Protein AF-A0A522QY07-F1 (afdb_monomer)

pLDDT: mean 90.05, std 15.63, range [35.69, 98.88]

Foldseek 3Di:
DDDDDDDDDDDDDDDDDDDDDPPPPPPPQPWFDKWKKKKAFQADAFFFADKDWWFACADPVGNARWQAAQGKTKDKDFFAALKFKWKWKAQFQWQFKIKIFALLHHGQADPVGHGDWFWPQVRIFIKGLQQFDTDARDPPDGQAPDGDGGWFFMATLQQQADPNRHGDHGRSQQKIKTWDADQLANMIMIMIHGNCPPPPSRGIIAMMMMTMTFDDLSHTPDSRVAHHGRHHGPPQCSRVRHRHSDHPSVRVVRVVRHHFWWWWAFKKKWKFADDFDPQAAFQAAGPPQCLQVQQQPVDCPSNQVSLVPDPGTDDMDTWDDGTQTNRGMTMDMDGYGQRIFMKMWIYRQQWRGKIKIARGTHGLPDFFWPQVRIFMKGNQFFRTYAGSRRNQGVSSVHPTDTGIGGIHGDDPPYPHDTSSSTMIMGID

Secondary structure (DSSP, 8-state):
------------------PPP-----------EEEEEEEEE-----SEEEEEEE-----SS--S--B-TT-EEEEEEE--TT-EEEEEEEETTSSSEEEEE-TT-EE-B-TTSPBP-EE-GGGEEEEE-SSB------TTS--TT-S-B-----EE--SS--TTS-----GGGTEEEEEEEETTTTEEEEEEEE--TTSTT---EEEEEEEEEPEETTEES-S-SS--TTS---SSSHHHHHHH---HHHHHHHHHTB----PBPSEEEEEEESSS-SS--TTS---SSSHHHHHHH---HHHHHHHHTSTTEEEEEEE-SS-B-TT-EEEEEEEE-TTEEEEEEEEBTTSSSEEEE-SSPEETT--EE-GGG-EEEE-SSB----TTS-TTSGGGT--PPB--PPPEE--SSS----GGGTEEEEE-

Structure (mmCIF, N/CA/C/O backbone):
data_AF-A0A522QY07-F1
#
_entry.id   AF-A0A522QY07-F1
#
loop_
_atom_site.group_PDB
_atom_site.id
_atom_site.type_symbol
_atom_site.label_atom_id
_atom_site.label_alt_id
_atom_site.label_comp_id
_atom_site.label_asym_id
_atom_site.label_entity_id
_atom_site.label_seq_id
_atom_site.pdbx_PDB_ins_code
_atom_site.Cartn_x
_atom_site.Cartn_y
_atom_site.Cartn_z
_atom_site.occupancy
_atom_site.B_iso_or_equiv
_atom_site.auth_seq_id
_atom_site.auth_comp_id
_atom_site.auth_asym_id
_atom_site.auth_atom_id
_atom_site.pdbx_PDB_model_num
ATOM 1 N N . MET A 1 1 ? -34.065 -1.094 120.199 1.00 36.72 1 MET A N 1
ATOM 2 C CA . MET A 1 1 ? -33.473 -1.527 118.915 1.00 36.72 1 MET A CA 1
ATOM 3 C C . MET A 1 1 ? -34.566 -1.585 117.864 1.00 36.72 1 MET A C 1
ATOM 5 O O . MET A 1 1 ? -35.612 -2.154 118.133 1.00 36.72 1 MET A O 1
ATOM 9 N N . LYS A 1 2 ? -34.230 -1.041 116.691 1.00 38.88 2 LYS A N 1
ATOM 10 C CA . LYS A 1 2 ? -34.932 -0.992 115.397 1.00 38.88 2 LYS A CA 1
ATOM 11 C C . LYS A 1 2 ? -35.997 0.107 115.173 1.00 38.88 2 LYS A C 1
ATOM 13 O O . LYS A 1 2 ? -36.818 0.334 116.055 1.00 38.88 2 LYS A O 1
ATOM 18 N N . PRO A 1 3 ? -35.927 0.816 114.021 1.00 45.75 3 PRO A N 1
ATOM 19 C CA . PRO A 1 3 ? -36.370 2.203 113.880 1.00 45.75 3 PRO A CA 1
ATOM 20 C C . PRO A 1 3 ? -37.454 2.411 112.796 1.00 45.75 3 PRO A C 1
ATOM 22 O O . PRO A 1 3 ? -37.833 1.497 112.070 1.00 45.75 3 PRO A O 1
ATOM 25 N N . LEU A 1 4 ? -37.908 3.667 112.713 1.00 41.31 4 LEU A N 1
ATOM 26 C CA . LEU A 1 4 ? -38.661 4.332 111.638 1.00 41.31 4 LEU A CA 1
ATOM 27 C C . LEU A 1 4 ? -38.162 4.006 110.218 1.00 41.31 4 LEU A C 1
ATOM 29 O O . LEU A 1 4 ? -36.953 3.977 110.025 1.00 41.31 4 LEU A O 1
ATOM 33 N N . THR A 1 5 ? -39.053 4.016 109.210 1.00 37.72 5 THR A N 1
ATOM 34 C CA . THR A 1 5 ? -39.056 5.036 108.122 1.00 37.72 5 THR A CA 1
ATOM 35 C C . THR A 1 5 ? -40.388 5.032 107.339 1.00 37.72 5 THR A C 1
ATOM 37 O O . THR A 1 5 ? -40.875 3.980 106.938 1.00 37.72 5 THR A O 1
ATOM 40 N N . LYS A 1 6 ? -40.973 6.220 107.116 1.00 42.69 6 LYS A N 1
ATOM 41 C CA . LYS A 1 6 ? -42.063 6.497 106.154 1.00 42.69 6 LYS A CA 1
ATOM 42 C C . LYS A 1 6 ? -41.496 6.528 104.730 1.00 42.69 6 LYS A C 1
ATOM 44 O O . LYS A 1 6 ? -40.436 7.117 104.545 1.00 42.69 6 LYS A O 1
ATOM 49 N N . ILE A 1 7 ? -42.235 6.042 103.730 1.00 41.56 7 ILE A N 1
ATOM 50 C CA . ILE A 1 7 ? -41.984 6.382 102.319 1.00 41.56 7 ILE A CA 1
ATOM 51 C C . ILE A 1 7 ? -43.289 6.847 101.666 1.00 41.56 7 ILE A C 1
ATOM 53 O O . ILE A 1 7 ? -44.288 6.134 101.628 1.00 41.56 7 ILE A O 1
ATOM 57 N N . ILE A 1 8 ? -43.239 8.091 101.195 1.00 39.66 8 ILE A N 1
ATOM 58 C CA . ILE A 1 8 ? -44.203 8.792 100.347 1.00 39.66 8 ILE A CA 1
ATOM 59 C C . ILE A 1 8 ? -43.863 8.418 98.898 1.00 39.66 8 ILE A C 1
ATOM 61 O O . ILE A 1 8 ? -42.700 8.511 98.514 1.00 39.66 8 ILE A O 1
ATOM 65 N N . SER A 1 9 ? -44.848 8.002 98.098 1.00 39.19 9 SER A N 1
ATOM 66 C CA . SER A 1 9 ? -44.659 7.774 96.657 1.00 39.19 9 SER A CA 1
ATOM 67 C C . SER A 1 9 ? -45.021 9.040 95.878 1.00 39.19 9 SER A C 1
ATOM 69 O O . SER A 1 9 ? -46.152 9.515 95.956 1.00 39.19 9 SER A O 1
ATOM 71 N N . LEU A 1 10 ? -44.037 9.582 95.157 1.00 35.69 10 LEU A N 1
ATOM 72 C CA . LEU A 1 10 ? -44.124 10.738 94.264 1.00 35.69 10 LEU A CA 1
ATOM 73 C C . LEU A 1 10 ? -44.025 10.244 92.806 1.00 35.69 10 LEU A C 1
ATOM 75 O O . LEU A 1 10 ? -43.277 9.312 92.519 1.00 35.69 10 LEU A O 1
ATOM 79 N N . ALA A 1 11 ? -44.801 10.851 91.909 1.00 43.03 11 ALA A N 1
ATOM 80 C CA . ALA A 1 11 ? -44.939 10.488 90.498 1.00 43.03 11 ALA A CA 1
ATOM 81 C C . ALA A 1 11 ? -43.676 10.744 89.650 1.00 43.03 11 ALA A C 1
ATOM 83 O O . ALA A 1 11 ? -42.959 11.712 89.895 1.00 43.03 11 ALA A O 1
ATOM 84 N N . ALA A 1 12 ? -43.483 9.965 88.577 1.00 37.47 12 ALA A N 1
ATOM 85 C CA . ALA A 1 12 ? -42.704 10.384 87.409 1.00 37.47 12 ALA A CA 1
ATOM 86 C C . ALA A 1 12 ? -43.154 9.641 86.137 1.00 37.47 12 ALA A C 1
ATOM 88 O O . ALA A 1 12 ? -43.094 8.417 86.046 1.00 37.47 12 ALA A O 1
ATOM 89 N N . LEU A 1 13 ? -43.618 10.429 85.166 1.00 41.03 13 LEU A N 1
ATOM 90 C CA . LEU A 1 13 ? -43.890 10.070 83.776 1.00 41.03 13 LEU A CA 1
ATOM 91 C C . LEU A 1 13 ? -42.572 9.657 83.097 1.00 41.03 13 LEU A C 1
ATOM 93 O O . LEU A 1 13 ? -41.620 10.435 83.112 1.00 41.03 13 LEU A O 1
ATOM 97 N N . ALA A 1 14 ? -42.521 8.482 82.468 1.00 39.47 14 ALA A N 1
ATOM 98 C CA . ALA A 1 14 ? -41.396 8.073 81.629 1.00 39.47 14 ALA A CA 1
ATOM 99 C C . ALA A 1 14 ? -41.866 7.893 80.180 1.00 39.47 14 ALA A C 1
ATOM 101 O O . ALA A 1 14 ? -42.576 6.950 79.837 1.00 39.47 14 ALA A O 1
ATOM 102 N N . THR A 1 15 ? -41.469 8.842 79.339 1.00 41.16 15 THR A N 1
ATOM 103 C CA . THR A 1 15 ? -41.538 8.797 77.879 1.00 41.16 15 THR A CA 1
ATOM 104 C C . THR A 1 15 ? -40.661 7.668 77.345 1.00 41.16 15 THR A C 1
ATOM 106 O O . THR A 1 15 ? -39.441 7.708 77.502 1.00 41.16 15 THR A O 1
ATOM 109 N N . VAL A 1 16 ? -41.266 6.687 76.678 1.00 42.84 16 VAL A N 1
ATOM 110 C CA . VAL A 1 16 ? -40.546 5.670 75.904 1.00 42.84 16 VAL A CA 1
ATOM 111 C C . VAL A 1 16 ? -40.485 6.135 74.452 1.00 42.84 16 VAL 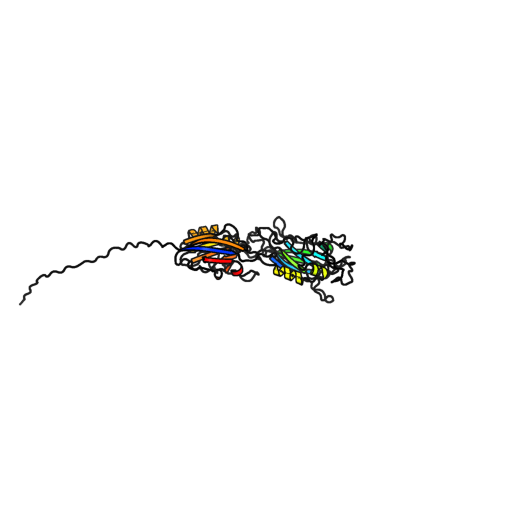A C 1
ATOM 113 O O . VAL A 1 16 ? -41.496 6.156 73.754 1.00 42.84 16 VAL A O 1
ATOM 116 N N . ALA A 1 17 ? -39.292 6.523 74.005 1.00 43.03 17 ALA A N 1
ATOM 117 C CA . ALA A 1 17 ? -38.968 6.656 72.594 1.00 43.03 17 ALA A CA 1
ATOM 118 C C . ALA A 1 17 ? -38.526 5.282 72.074 1.00 43.03 17 ALA A C 1
ATOM 120 O O . ALA A 1 17 ? -37.494 4.767 72.500 1.00 43.03 17 ALA A O 1
ATOM 121 N N . LEU A 1 18 ? -39.297 4.695 71.157 1.00 38.62 18 LEU A N 1
ATOM 122 C CA . LEU A 1 18 ? -38.843 3.578 70.334 1.00 38.62 18 LEU A CA 1
ATOM 123 C C . LEU A 1 18 ? -39.023 3.947 68.862 1.00 38.62 18 LEU A C 1
ATOM 125 O O . LEU A 1 18 ? -40.094 4.328 68.399 1.00 38.62 18 LEU A O 1
ATOM 129 N N . THR A 1 19 ? -37.883 3.911 68.189 1.00 37.16 19 THR A N 1
ATOM 130 C CA . THR A 1 19 ? -37.568 4.349 66.836 1.00 37.16 19 THR A CA 1
ATOM 131 C C . THR A 1 19 ? -38.243 3.487 65.771 1.00 37.16 19 THR A C 1
ATOM 133 O O . THR A 1 19 ? -38.145 2.263 65.802 1.00 37.16 19 THR A O 1
ATOM 136 N N . SER A 1 20 ? -38.879 4.151 64.805 1.00 38.59 20 SER A N 1
ATOM 137 C CA . SER A 1 20 ? -39.461 3.566 63.594 1.00 38.59 20 SER A CA 1
ATOM 138 C C . SER A 1 20 ? -38.389 2.939 62.698 1.00 38.59 20 SER A C 1
ATOM 140 O O . SER A 1 20 ? -37.338 3.536 62.470 1.00 38.59 20 SER A O 1
ATOM 142 N N . CYS A 1 21 ? -38.686 1.765 62.138 1.00 37.97 21 CYS A N 1
ATOM 143 C CA . CYS A 1 21 ? -37.935 1.162 61.044 1.00 37.97 21 CYS A CA 1
ATOM 144 C C . CYS A 1 21 ? -37.874 2.132 59.855 1.00 37.97 21 CYS A C 1
ATOM 146 O O . CYS A 1 21 ? -38.910 2.470 59.282 1.00 37.97 21 CYS A O 1
ATOM 148 N N . ASN A 1 22 ? -36.673 2.548 59.452 1.00 39.50 22 ASN A N 1
ATOM 149 C CA . ASN A 1 22 ? -36.484 3.089 58.114 1.00 39.50 22 ASN A CA 1
ATOM 150 C C . ASN A 1 22 ? -36.404 1.904 57.157 1.00 39.50 22 ASN A C 1
ATOM 152 O O . ASN A 1 22 ? -35.396 1.200 57.105 1.00 39.50 22 ASN A O 1
ATOM 156 N N . ASN A 1 23 ? -37.469 1.702 56.384 1.00 36.50 23 ASN A N 1
ATOM 157 C CA . ASN A 1 23 ? -37.342 1.039 55.098 1.00 36.50 23 ASN A CA 1
ATOM 158 C C . ASN A 1 23 ? -36.241 1.778 54.335 1.00 36.50 23 ASN A C 1
ATOM 160 O O . ASN A 1 23 ? -36.378 2.970 54.051 1.00 36.50 23 ASN A O 1
ATOM 164 N N . MET A 1 24 ? -35.137 1.093 54.039 1.00 37.06 24 MET A N 1
ATOM 165 C CA . MET A 1 24 ? -34.192 1.575 53.044 1.00 37.06 24 MET A CA 1
ATOM 166 C C . MET A 1 24 ? -34.935 1.564 51.715 1.00 37.06 24 MET A C 1
ATOM 168 O O . MET A 1 24 ? -34.996 0.554 51.019 1.00 37.06 24 MET A O 1
ATOM 172 N N . VAL A 1 25 ? -35.548 2.697 51.387 1.00 39.56 25 VAL A N 1
ATOM 173 C CA . VAL A 1 25 ? -35.829 3.045 50.006 1.00 39.56 25 VAL A CA 1
ATOM 174 C C . VAL A 1 25 ? -34.464 2.997 49.333 1.00 39.56 25 VAL A C 1
ATOM 176 O O . VAL A 1 25 ? -33.608 3.841 49.596 1.00 39.56 25 VAL A O 1
ATOM 179 N N . VAL A 1 26 ? -34.220 1.959 48.533 1.00 47.25 26 VAL A N 1
ATOM 180 C CA . VAL A 1 26 ? -33.180 2.028 47.512 1.00 47.25 26 VAL A CA 1
ATOM 181 C C . VAL A 1 26 ? -33.604 3.206 46.657 1.00 47.25 26 VAL A C 1
ATOM 183 O O . VAL A 1 26 ? -34.586 3.113 45.920 1.00 47.25 26 VAL A O 1
ATOM 186 N N . SER A 1 27 ? -32.953 4.352 46.855 1.00 40.78 27 SER A N 1
ATOM 187 C CA . SER A 1 27 ? -33.171 5.503 45.996 1.00 40.78 27 SER A CA 1
ATOM 188 C C . SER A 1 27 ? -33.020 5.008 44.560 1.00 40.78 27 SER A C 1
ATOM 190 O O . SER A 1 27 ? -32.010 4.357 44.269 1.00 40.78 27 SER A O 1
ATOM 192 N N . PRO A 1 28 ? -33.994 5.254 43.669 1.00 45.78 28 PRO A N 1
ATOM 193 C CA . PRO A 1 28 ? -33.768 4.989 42.261 1.00 45.78 28 PRO A CA 1
ATOM 194 C C . PRO A 1 28 ? -32.496 5.744 41.874 1.00 45.78 28 PRO A C 1
ATOM 196 O O . PRO A 1 28 ? -32.332 6.910 42.243 1.00 45.78 28 PRO A O 1
ATOM 199 N N . VAL A 1 29 ? -31.562 5.064 41.208 1.00 50.59 29 VAL A N 1
ATOM 200 C CA . VAL A 1 29 ? -30.422 5.728 40.572 1.00 50.59 29 VAL A CA 1
ATOM 201 C C . VAL A 1 29 ? -31.024 6.831 39.705 1.00 50.59 29 VAL A C 1
ATOM 203 O O . VAL A 1 29 ? -31.764 6.536 38.767 1.00 50.59 29 VAL A O 1
ATOM 206 N N . SER A 1 30 ? -30.806 8.096 40.074 1.00 45.81 30 SER A N 1
ATOM 207 C CA . SER A 1 30 ? -31.300 9.229 39.292 1.00 45.81 30 SER A CA 1
ATOM 208 C C . SER A 1 30 ? -30.819 9.082 37.846 1.00 45.81 30 SER A C 1
ATOM 210 O O . SER A 1 30 ? -29.666 8.678 37.654 1.00 45.81 30 SER A O 1
ATOM 212 N N . PRO A 1 31 ? -31.625 9.430 36.825 1.00 48.50 31 PRO A N 1
ATOM 213 C CA . PRO A 1 31 ? -31.142 9.464 35.455 1.00 48.50 31 PRO A CA 1
ATOM 214 C C . PRO A 1 31 ? -29.999 10.480 35.360 1.00 48.50 31 PRO A C 1
ATOM 216 O O . PRO A 1 31 ? -30.191 11.688 35.447 1.00 48.50 31 PRO A O 1
ATOM 219 N N . SER A 1 32 ? -28.780 9.958 35.349 1.00 63.00 32 SER A N 1
ATOM 220 C CA . SER A 1 32 ? -27.943 9.901 34.160 1.00 63.00 32 SER A CA 1
ATOM 221 C C . SER A 1 32 ? -28.175 11.001 33.113 1.00 63.00 32 SER A C 1
ATOM 223 O O . SER A 1 32 ? -29.255 11.082 32.527 1.00 63.00 32 SER A O 1
ATOM 225 N N . GLY A 1 33 ? -27.138 11.791 32.820 1.00 84.69 33 GLY A N 1
ATOM 226 C CA . GLY A 1 33 ? -27.152 12.752 31.717 1.00 84.69 33 GLY A CA 1
ATOM 227 C C . GLY A 1 33 ? -27.191 12.056 30.351 1.00 84.69 33 GLY A C 1
ATOM 228 O O . GLY A 1 33 ? -26.811 10.893 30.216 1.00 84.69 33 GLY A O 1
ATOM 229 N N . MET A 1 34 ? -27.648 12.779 29.329 1.00 92.31 34 MET A N 1
ATOM 230 C CA . MET A 1 34 ? -27.440 12.405 27.928 1.00 92.31 34 MET A CA 1
ATOM 231 C C . MET A 1 34 ? -26.269 13.204 27.367 1.00 92.31 34 MET A C 1
ATOM 233 O O . MET A 1 34 ? -26.073 14.361 27.745 1.00 92.31 34 MET A O 1
ATOM 237 N N . LYS A 1 35 ? -25.500 12.594 26.468 1.00 93.25 35 LYS A N 1
ATOM 238 C CA . LYS A 1 35 ? -24.415 13.263 25.750 1.00 93.25 35 LYS A CA 1
ATOM 239 C C . LYS A 1 35 ? -24.339 12.765 24.318 1.00 93.25 35 LYS A C 1
ATOM 241 O O . LYS A 1 35 ? -24.641 11.604 24.044 1.00 93.25 35 LYS A O 1
ATOM 246 N N . THR A 1 36 ? -23.880 13.625 23.425 1.00 97.00 36 THR A N 1
ATOM 247 C CA . THR A 1 36 ? -23.536 13.235 22.063 1.00 97.00 36 THR A CA 1
ATOM 248 C C . THR A 1 36 ? -22.081 12.797 22.025 1.00 97.00 36 THR A C 1
ATOM 250 O O . THR A 1 36 ? -21.186 13.568 22.364 1.00 97.00 36 THR A O 1
ATOM 253 N N . ILE A 1 37 ? -21.823 11.578 21.572 1.00 98.06 37 ILE A N 1
ATOM 254 C CA . ILE A 1 37 ? -20.482 11.149 21.183 1.00 98.06 37 ILE A CA 1
ATOM 255 C C . ILE A 1 37 ? -20.329 11.302 19.670 1.00 98.06 37 ILE A C 1
ATOM 257 O O . ILE A 1 37 ? -21.249 11.003 18.909 1.00 98.06 37 ILE A O 1
ATOM 261 N N . THR A 1 38 ? -19.183 11.809 19.229 1.00 98.50 38 THR A N 1
ATOM 262 C CA . THR A 1 38 ? -18.818 11.925 17.813 1.00 98.50 38 THR A CA 1
ATOM 263 C C . THR A 1 38 ? -17.474 11.259 17.587 1.00 98.50 38 THR A C 1
ATOM 265 O O . THR A 1 38 ? -16.517 11.562 18.299 1.00 98.50 38 THR A O 1
ATOM 268 N N . ILE A 1 39 ? -17.416 10.385 16.586 1.00 98.56 39 ILE A N 1
ATOM 269 C CA . ILE A 1 39 ? -16.200 9.721 16.122 1.00 98.56 39 ILE A CA 1
ATOM 270 C C . ILE A 1 39 ? -15.951 10.182 14.696 1.00 98.56 39 ILE A C 1
ATOM 272 O O . ILE A 1 39 ? -16.804 9.991 13.834 1.00 98.56 39 ILE A O 1
ATOM 276 N N . ARG A 1 40 ? -14.805 10.803 14.435 1.00 98.56 40 ARG A N 1
ATOM 277 C CA . ARG A 1 40 ? -14.407 11.240 13.096 1.00 98.56 40 ARG A CA 1
ATOM 278 C C . ARG A 1 40 ? -13.138 10.517 12.685 1.00 98.56 40 ARG A C 1
ATOM 280 O O . ARG A 1 40 ? -12.182 10.466 13.454 1.00 98.56 40 ARG A O 1
ATOM 287 N N . ASN A 1 41 ? -13.125 10.019 11.455 1.00 98.62 41 ASN A N 1
ATOM 288 C CA . ASN A 1 41 ? -11.897 9.582 10.815 1.00 98.62 41 ASN A CA 1
ATOM 289 C C . ASN A 1 41 ? -11.230 10.805 10.171 1.00 98.62 41 ASN A C 1
ATOM 291 O O . ASN A 1 41 ? -11.725 11.348 9.185 1.00 98.62 41 ASN A O 1
ATOM 295 N N . ILE A 1 42 ? -10.143 11.274 10.770 1.00 98.12 42 ILE A N 1
ATOM 296 C CA . ILE A 1 42 ? -9.334 12.410 10.307 1.00 98.12 42 ILE A CA 1
ATOM 297 C C . ILE A 1 42 ? -8.067 11.966 9.568 1.00 98.12 42 ILE A C 1
ATOM 299 O O . ILE A 1 42 ? -7.236 12.808 9.232 1.00 98.12 42 ILE A O 1
ATOM 303 N N . GLY A 1 43 ? -7.937 10.665 9.291 1.00 96.00 43 GLY A N 1
ATOM 304 C CA . GLY A 1 43 ? -6.850 10.127 8.488 1.00 96.00 43 GLY A CA 1
ATOM 305 C C . GLY A 1 43 ? -6.834 10.684 7.062 1.00 96.00 43 GLY A C 1
ATOM 306 O O . GLY A 1 43 ? -7.768 11.342 6.596 1.00 96.00 43 GLY A O 1
ATOM 307 N N . SER A 1 44 ? -5.754 10.396 6.340 1.00 91.94 44 SER A N 1
ATOM 308 C CA . SER A 1 44 ? -5.593 10.799 4.939 1.00 91.94 44 SER A CA 1
ATOM 309 C C . SER A 1 44 ? -5.872 9.645 3.977 1.00 91.94 44 SER A C 1
ATOM 311 O O . SER A 1 44 ? -5.680 8.485 4.328 1.00 91.94 44 SER A O 1
ATOM 313 N N . SER A 1 45 ? -6.275 9.968 2.745 1.00 90.75 45 SER A N 1
ATOM 314 C CA . SER A 1 45 ? -6.294 9.011 1.633 1.00 90.75 45 SER A CA 1
ATOM 315 C C . SER A 1 45 ? -5.130 9.289 0.688 1.00 90.75 45 SER A C 1
ATOM 317 O O . SER A 1 45 ? -4.875 10.442 0.334 1.00 90.75 45 SER A O 1
ATOM 319 N N . LYS A 1 46 ? -4.413 8.233 0.310 1.00 94.38 46 LYS A N 1
ATOM 320 C CA . LYS A 1 46 ? -3.208 8.275 -0.523 1.00 94.38 46 LYS A CA 1
ATOM 321 C C . LYS A 1 46 ? -3.359 7.315 -1.699 1.00 94.38 46 LYS A C 1
ATOM 323 O O . LYS A 1 46 ? -4.114 6.347 -1.622 1.00 94.38 46 LYS A O 1
ATOM 328 N N . GLN A 1 47 ? -2.687 7.620 -2.804 1.00 95.94 47 GLN A N 1
ATOM 329 C CA . GLN A 1 47 ? -2.826 6.859 -4.050 1.00 95.94 47 GLN A CA 1
ATOM 330 C C . GLN A 1 47 ? -1.991 5.581 -4.044 1.00 95.94 47 GLN A C 1
ATOM 332 O O . GLN A 1 47 ? -2.372 4.602 -4.679 1.00 95.94 47 GLN A O 1
ATOM 337 N N . LEU A 1 48 ? -0.886 5.583 -3.301 1.00 97.75 48 LEU A N 1
ATOM 338 C CA . LEU A 1 48 ? 0.070 4.487 -3.217 1.00 97.75 48 LEU A CA 1
ATOM 339 C C . LEU A 1 48 ? 0.111 3.967 -1.779 1.00 97.75 48 LEU A C 1
ATOM 341 O O . LEU A 1 48 ? 0.028 4.759 -0.838 1.00 97.75 48 LEU A O 1
ATOM 345 N N . VAL A 1 49 ? 0.216 2.651 -1.596 1.00 96.50 49 VAL A N 1
ATOM 346 C CA . VAL A 1 49 ? 0.406 2.053 -0.262 1.00 96.50 49 VAL A CA 1
ATOM 347 C C . VAL A 1 49 ? 1.885 2.009 0.116 1.00 96.50 49 VAL A C 1
ATOM 349 O O . VAL A 1 49 ? 2.246 2.260 1.265 1.00 96.50 49 VAL A O 1
ATOM 352 N N . GLU A 1 50 ? 2.738 1.783 -0.881 1.00 97.50 50 GLU A N 1
ATOM 353 C CA . GLU A 1 50 ? 4.189 1.770 -0.762 1.00 97.50 50 GLU A CA 1
ATOM 354 C C . GLU A 1 50 ? 4.827 2.326 -2.028 1.00 97.50 50 GLU A C 1
ATOM 356 O O . GLU A 1 50 ? 4.281 2.209 -3.127 1.00 97.50 50 GLU A O 1
ATOM 361 N N . SER A 1 51 ? 6.010 2.905 -1.872 1.00 98.50 51 SER A N 1
ATOM 362 C CA . SER A 1 51 ? 6.854 3.296 -2.990 1.00 98.50 51 SER A CA 1
ATOM 363 C C . SER A 1 51 ? 8.320 3.293 -2.596 1.00 98.50 51 SER A C 1
ATOM 365 O O . SER A 1 51 ? 8.681 3.320 -1.416 1.00 98.50 51 SER A O 1
ATOM 367 N N . GLY A 1 52 ? 9.182 3.286 -3.602 1.00 98.56 52 GLY A N 1
ATOM 368 C CA . GLY A 1 52 ? 10.611 3.360 -3.396 1.00 98.56 52 GLY A CA 1
ATOM 369 C C . GLY A 1 52 ? 11.379 3.574 -4.686 1.00 98.56 52 GLY A C 1
ATOM 370 O O . GLY A 1 52 ? 10.840 3.874 -5.750 1.00 98.56 52 GLY A O 1
ATOM 371 N N . THR A 1 53 ? 12.693 3.426 -4.573 1.00 98.75 53 THR A N 1
ATOM 372 C CA . THR A 1 53 ? 13.608 3.506 -5.710 1.00 98.75 53 THR A CA 1
ATOM 373 C C . THR A 1 53 ? 14.469 2.260 -5.767 1.00 98.75 53 THR A C 1
ATOM 375 O O . THR A 1 53 ? 14.689 1.593 -4.755 1.00 98.75 53 THR A O 1
ATOM 378 N N . PHE A 1 54 ? 14.985 1.961 -6.950 1.00 98.69 54 PHE A N 1
ATOM 379 C CA . PHE A 1 54 ? 15.994 0.930 -7.144 1.00 98.69 54 PHE A CA 1
ATOM 380 C C . PHE A 1 54 ? 17.108 1.468 -8.033 1.00 98.69 54 PHE A C 1
ATOM 382 O O . PHE A 1 54 ? 16.917 2.411 -8.804 1.00 98.69 54 PHE A O 1
ATOM 389 N N . LYS A 1 55 ? 18.298 0.884 -7.914 1.00 97.56 55 LYS A N 1
ATOM 390 C CA . LYS A 1 55 ? 19.462 1.280 -8.705 1.00 97.56 55 LYS A CA 1
ATOM 391 C C . LYS A 1 55 ? 20.431 0.119 -8.860 1.00 97.56 55 LYS A C 1
ATOM 393 O O . LYS A 1 55 ? 20.508 -0.737 -7.982 1.00 97.56 55 LYS A O 1
ATOM 398 N N . GLY A 1 56 ? 21.174 0.112 -9.960 1.00 95.69 56 GLY A N 1
ATOM 399 C CA . GLY A 1 56 ? 22.234 -0.867 -10.169 1.00 95.69 56 GLY A CA 1
ATOM 400 C C . GLY A 1 56 ? 23.526 -0.482 -9.450 1.00 95.69 56 GLY A C 1
ATOM 401 O O . GLY A 1 56 ? 23.647 0.596 -8.860 1.00 95.69 56 GLY A O 1
ATOM 402 N N . MET A 1 57 ? 24.511 -1.375 -9.518 1.00 93.00 57 MET A N 1
ATOM 403 C CA . MET A 1 57 ? 25.820 -1.172 -8.890 1.00 93.00 57 MET A CA 1
ATOM 404 C C . MET A 1 57 ? 26.834 -0.467 -9.803 1.00 93.00 57 MET A C 1
ATOM 406 O O . MET 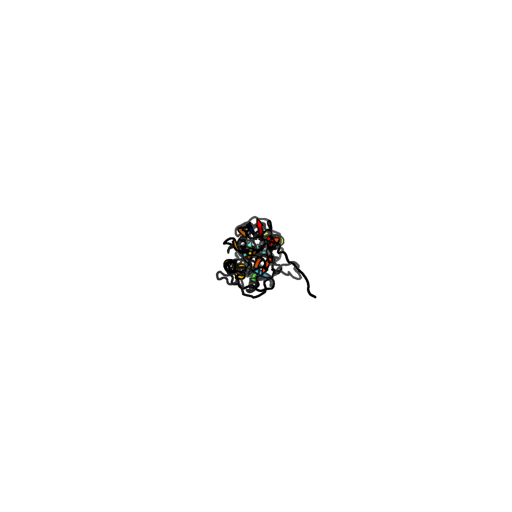A 1 57 ? 27.903 -0.088 -9.329 1.00 93.00 57 MET A O 1
ATOM 410 N N . GLY A 1 58 ? 26.534 -0.285 -11.096 1.00 92.31 58 GLY A N 1
ATOM 411 C CA . GLY A 1 58 ? 27.522 0.188 -12.067 1.00 92.31 58 GLY A CA 1
ATOM 412 C C . GLY A 1 58 ? 28.684 -0.799 -12.224 1.00 92.31 58 GLY A C 1
ATOM 413 O O . GLY A 1 58 ? 28.518 -2.006 -12.071 1.00 92.31 58 GLY A O 1
ATOM 414 N N . SER A 1 59 ? 29.882 -0.315 -12.538 1.00 91.56 59 SER A N 1
ATOM 415 C CA . SER A 1 59 ? 31.104 -1.134 -12.560 1.00 91.56 59 SER A CA 1
ATOM 416 C C . SER A 1 59 ? 32.334 -0.311 -12.181 1.00 91.56 59 SER A C 1
ATOM 418 O O . SER A 1 59 ? 32.255 0.905 -12.031 1.00 91.56 59 SER A O 1
ATOM 420 N N . ALA A 1 60 ? 33.501 -0.958 -12.096 1.00 89.56 60 ALA A N 1
ATOM 421 C CA . ALA A 1 60 ? 34.770 -0.266 -11.862 1.00 89.56 60 ALA A CA 1
ATOM 422 C C . ALA A 1 60 ? 35.070 0.834 -12.904 1.00 89.56 60 ALA A C 1
ATOM 424 O O . ALA A 1 60 ? 35.756 1.802 -12.588 1.00 89.56 60 ALA A O 1
ATOM 425 N N . THR A 1 61 ? 34.559 0.702 -14.134 1.00 89.12 61 THR A N 1
ATOM 426 C CA . THR A 1 61 ? 34.745 1.682 -15.220 1.00 89.12 61 THR A CA 1
ATOM 427 C C . THR A 1 61 ? 33.522 2.569 -15.455 1.00 89.12 61 THR A C 1
ATOM 429 O O . THR A 1 61 ? 33.634 3.598 -16.116 1.00 89.12 61 THR A O 1
ATOM 432 N N . VAL A 1 62 ? 32.365 2.209 -14.894 1.00 85.62 62 VAL A N 1
ATOM 433 C CA . VAL A 1 62 ? 31.111 2.966 -14.979 1.00 85.62 62 VAL A CA 1
ATOM 434 C C . VAL A 1 62 ? 30.648 3.290 -13.560 1.00 85.62 62 VAL A C 1
ATOM 436 O O . VAL A 1 62 ? 29.853 2.559 -12.974 1.00 85.62 62 VAL A O 1
ATOM 439 N N . ASN A 1 63 ? 31.147 4.397 -13.001 1.00 86.31 63 ASN A N 1
ATOM 440 C CA . ASN A 1 63 ? 30.870 4.826 -11.621 1.00 86.31 63 ASN A CA 1
ATOM 441 C C . ASN A 1 63 ? 29.513 5.549 -11.464 1.00 86.31 63 ASN A C 1
ATOM 443 O O . ASN A 1 63 ? 29.370 6.515 -10.717 1.00 86.31 63 ASN A O 1
ATOM 447 N N . THR A 1 64 ? 28.516 5.109 -12.225 1.00 88.19 64 THR A N 1
ATOM 448 C CA . THR A 1 64 ? 27.127 5.573 -12.154 1.00 88.19 64 THR A CA 1
ATOM 449 C C . THR A 1 64 ? 26.243 4.379 -11.815 1.00 88.19 64 THR A C 1
ATOM 451 O O . THR A 1 64 ? 26.530 3.286 -12.308 1.00 88.19 64 THR A O 1
ATOM 454 N N . PRO A 1 65 ? 25.165 4.550 -11.029 1.00 93.19 65 PRO A N 1
ATOM 455 C CA . PRO A 1 65 ? 24.374 3.446 -10.479 1.00 93.19 65 PRO A CA 1
ATOM 456 C C . PRO A 1 65 ? 23.403 2.828 -11.508 1.00 93.19 65 PRO A C 1
ATOM 458 O O . PRO A 1 65 ? 22.195 2.735 -11.293 1.00 93.19 65 PRO A O 1
ATOM 461 N N . LEU A 1 66 ? 23.948 2.439 -12.659 1.00 95.06 66 LEU A N 1
ATOM 462 C CA . LEU A 1 66 ? 23.255 1.784 -13.760 1.00 95.06 66 LEU A CA 1
ATOM 463 C C . LEU A 1 66 ? 23.187 0.277 -13.524 1.00 95.06 66 LEU A C 1
ATOM 465 O O . LEU A 1 66 ? 24.085 -0.305 -12.910 1.00 95.06 66 LEU A O 1
ATOM 469 N N . ILE A 1 67 ? 22.153 -0.353 -14.072 1.00 97.62 67 ILE A N 1
ATOM 470 C CA . ILE A 1 67 ? 22.068 -1.808 -14.217 1.00 97.62 67 ILE A CA 1
ATOM 471 C C . ILE A 1 67 ? 22.662 -2.137 -15.588 1.00 97.62 67 ILE A C 1
ATOM 473 O O . ILE A 1 67 ? 22.012 -1.964 -16.623 1.00 97.62 67 ILE A O 1
ATOM 477 N N . LEU A 1 68 ? 23.935 -2.525 -15.612 1.00 96.62 68 LEU A N 1
ATOM 478 C CA . LEU A 1 68 ? 24.649 -2.854 -16.848 1.00 96.62 68 LEU A CA 1
ATOM 479 C C . LEU A 1 68 ? 24.199 -4.217 -17.401 1.00 96.62 68 LEU A C 1
ATOM 481 O O . LEU A 1 68 ? 23.701 -5.042 -16.634 1.00 96.62 68 LEU A O 1
ATOM 485 N N . PRO A 1 69 ? 24.411 -4.503 -18.699 1.00 96.62 69 PRO A N 1
ATOM 486 C CA . PRO A 1 69 ? 24.165 -5.833 -19.249 1.00 96.62 69 PRO A CA 1
ATOM 487 C C . PRO A 1 69 ? 24.818 -6.948 -18.418 1.00 96.62 69 PRO A C 1
ATOM 489 O O . PRO A 1 69 ? 25.998 -6.873 -18.075 1.00 96.62 69 PRO A O 1
ATOM 492 N N . GLY A 1 70 ? 24.035 -7.973 -18.085 1.00 97.62 70 GLY A N 1
ATOM 493 C CA . GLY A 1 70 ? 24.413 -9.087 -17.215 1.00 97.62 70 GLY A CA 1
ATOM 494 C C . GLY A 1 70 ? 24.180 -8.852 -15.719 1.00 97.62 70 GLY A C 1
ATOM 495 O O . GLY A 1 70 ? 24.226 -9.818 -14.958 1.00 97.62 70 GLY A O 1
ATOM 496 N N . GLN A 1 71 ? 23.915 -7.616 -15.287 1.00 98.25 71 GLN A N 1
ATOM 497 C CA . GLN A 1 71 ? 23.608 -7.294 -13.891 1.00 98.25 71 GLN A CA 1
ATOM 498 C C . GLN A 1 71 ? 22.120 -7.433 -13.583 1.00 98.25 71 GLN A C 1
ATOM 500 O O . GLN A 1 71 ? 21.267 -7.341 -14.467 1.00 98.25 71 GLN A O 1
ATOM 505 N N . GLU A 1 72 ? 21.822 -7.587 -12.299 1.00 98.19 72 GLU A N 1
ATOM 506 C CA . GLU A 1 72 ? 20.470 -7.617 -11.760 1.00 98.19 72 GLU A CA 1
ATOM 507 C C . GLU A 1 72 ? 20.343 -6.719 -10.529 1.00 98.19 72 GLU A C 1
ATOM 509 O O . GLU A 1 72 ? 21.334 -6.360 -9.886 1.00 98.19 72 GLU A O 1
ATOM 514 N N . VAL A 1 73 ? 19.108 -6.345 -10.221 1.00 98.56 73 VAL A N 1
ATOM 515 C CA . VAL A 1 73 ? 18.713 -5.653 -8.997 1.00 98.56 73 VAL A CA 1
ATOM 516 C C . VAL A 1 73 ? 17.463 -6.326 -8.446 1.00 98.56 73 VAL A C 1
ATOM 518 O O . VAL A 1 73 ? 16.600 -6.750 -9.215 1.00 98.56 73 VAL A O 1
ATOM 521 N N . SER A 1 74 ? 17.352 -6.385 -7.122 1.00 98.56 74 SER A N 1
ATOM 522 C CA . SER A 1 74 ? 16.165 -6.900 -6.446 1.00 98.56 74 SER A CA 1
ATOM 523 C C . SER A 1 74 ? 15.678 -5.919 -5.394 1.00 98.56 74 SER A C 1
ATOM 525 O O . SER A 1 74 ? 16.480 -5.249 -4.741 1.00 98.56 74 SER A O 1
ATOM 527 N N . PHE A 1 75 ? 14.365 -5.857 -5.215 1.00 98.69 75 PHE A N 1
ATOM 528 C CA . PHE A 1 75 ? 13.730 -5.135 -4.119 1.00 98.69 75 PHE A CA 1
ATOM 529 C C . PHE A 1 75 ? 12.452 -5.852 -3.688 1.00 98.69 75 PHE A C 1
ATOM 531 O O . PHE A 1 75 ? 11.894 -6.656 -4.438 1.00 98.69 75 PHE A O 1
ATOM 538 N N . SER A 1 76 ? 12.010 -5.566 -2.467 1.00 98.62 76 SER A N 1
ATOM 539 C CA . SER A 1 76 ? 10.806 -6.155 -1.888 1.00 98.62 76 SER A CA 1
ATOM 540 C C . SER A 1 76 ? 9.780 -5.083 -1.557 1.00 98.62 76 SER A C 1
ATOM 542 O O . SER A 1 76 ? 10.148 -3.961 -1.214 1.00 98.62 76 SER A O 1
ATOM 544 N N . PHE A 1 77 ? 8.512 -5.461 -1.640 1.00 98.56 77 PHE A N 1
ATOM 545 C CA . PHE A 1 77 ? 7.348 -4.628 -1.344 1.00 98.56 77 PHE A CA 1
ATOM 546 C C . PHE A 1 77 ? 6.202 -5.532 -0.882 1.00 98.56 77 PHE A C 1
ATOM 548 O O . PHE A 1 77 ? 6.203 -6.733 -1.170 1.00 98.56 77 PHE A O 1
ATOM 555 N N . TYR A 1 78 ? 5.232 -4.987 -0.164 1.00 98.12 78 TYR A N 1
ATOM 556 C CA . TYR A 1 78 ? 4.035 -5.707 0.244 1.00 98.12 78 TYR A CA 1
ATOM 557 C C . TYR A 1 78 ? 2.880 -5.377 -0.699 1.00 98.12 78 TYR A C 1
ATOM 559 O O . TYR A 1 78 ? 2.789 -4.284 -1.258 1.00 98.12 78 TYR A O 1
ATOM 567 N N . ALA A 1 79 ? 1.997 -6.348 -0.912 1.00 96.75 79 ALA A N 1
ATOM 568 C CA . ALA A 1 79 ? 0.791 -6.136 -1.702 1.00 96.75 79 ALA A CA 1
ATOM 569 C C . ALA A 1 79 ? -0.304 -7.134 -1.334 1.00 96.75 79 ALA A C 1
ATOM 571 O O . ALA A 1 79 ? -0.055 -8.338 -1.220 1.00 96.75 79 ALA A O 1
ATOM 572 N N . GLY A 1 80 ? -1.531 -6.636 -1.226 1.00 94.94 80 GLY A N 1
ATOM 573 C CA . GLY A 1 80 ? -2.756 -7.420 -1.130 1.00 94.94 80 GLY A CA 1
ATOM 574 C C . GLY A 1 80 ? -3.416 -7.637 -2.495 1.00 94.94 80 GLY A C 1
ATOM 575 O O . GLY A 1 80 ? -3.041 -7.040 -3.508 1.00 94.94 80 GLY A O 1
ATOM 576 N N . LYS A 1 81 ? -4.437 -8.500 -2.532 1.00 94.69 81 LYS A N 1
ATOM 577 C CA . LYS A 1 81 ? -5.223 -8.771 -3.747 1.00 94.69 81 LYS A CA 1
ATOM 578 C C . LYS A 1 81 ? -5.804 -7.495 -4.357 1.00 94.69 81 LYS A C 1
ATOM 580 O O . LYS A 1 81 ? -6.319 -6.625 -3.662 1.00 94.69 81 LYS A O 1
ATOM 585 N N . GLY A 1 82 ? -5.764 -7.418 -5.685 1.00 93.69 82 GLY A N 1
ATOM 586 C CA . GLY A 1 82 ? -6.288 -6.284 -6.450 1.00 93.69 82 GLY A CA 1
ATOM 587 C C . GLY A 1 82 ? -5.373 -5.057 -6.489 1.00 93.69 82 GLY A C 1
ATOM 588 O O . GLY A 1 82 ? -5.660 -4.144 -7.254 1.00 93.69 82 GLY A O 1
ATOM 589 N N . GLN A 1 83 ? -4.276 -5.030 -5.723 1.00 97.12 83 GLN A N 1
ATOM 590 C CA . GLN A 1 83 ? -3.219 -4.031 -5.885 1.00 97.12 83 GLN A CA 1
ATOM 591 C C . GLN A 1 83 ? -2.294 -4.401 -7.047 1.00 97.12 83 GLN A C 1
ATOM 593 O O . GLN A 1 83 ? -2.150 -5.572 -7.414 1.00 97.12 83 GLN A O 1
ATOM 598 N N . THR A 1 84 ? -1.651 -3.384 -7.612 1.00 98.06 84 THR A N 1
ATOM 599 C CA . THR A 1 84 ? -0.756 -3.515 -8.763 1.00 98.06 84 THR A CA 1
ATOM 600 C C . THR A 1 84 ? 0.608 -2.914 -8.461 1.00 98.06 84 THR A C 1
ATOM 602 O O . THR A 1 84 ? 0.686 -1.875 -7.801 1.00 98.06 84 THR A O 1
ATOM 605 N N . LEU A 1 85 ? 1.671 -3.526 -8.986 1.00 98.69 85 LEU A N 1
ATOM 606 C CA . LEU A 1 85 ? 3.015 -2.946 -8.977 1.00 98.69 85 LEU A CA 1
ATOM 607 C C . LEU A 1 85 ? 3.232 -2.123 -10.247 1.00 98.69 85 LEU A C 1
ATOM 609 O O . LEU A 1 85 ? 3.106 -2.633 -11.357 1.00 98.69 85 LEU A O 1
ATOM 613 N N . ASN A 1 86 ? 3.661 -0.882 -10.079 1.00 98.56 86 ASN A N 1
ATOM 614 C CA . ASN A 1 86 ? 4.174 -0.040 -11.149 1.00 98.56 86 ASN A CA 1
ATOM 615 C C . ASN A 1 86 ? 5.671 0.183 -10.933 1.00 98.56 86 ASN A C 1
ATOM 617 O O . ASN A 1 86 ? 6.119 0.342 -9.799 1.00 98.56 86 ASN A O 1
ATOM 621 N N . PHE A 1 87 ? 6.456 0.199 -12.006 1.00 98.75 87 PHE A N 1
ATOM 622 C CA . PHE A 1 87 ? 7.852 0.632 -11.967 1.00 98.75 87 PHE A CA 1
ATOM 623 C C . PHE A 1 87 ? 8.226 1.315 -13.282 1.00 98.75 87 PHE A C 1
ATOM 625 O O . PHE A 1 87 ? 7.609 1.050 -14.312 1.00 98.75 87 PHE A O 1
ATOM 632 N N . ALA A 1 88 ? 9.242 2.176 -13.249 1.00 98.69 88 ALA A N 1
ATOM 633 C CA . ALA A 1 88 ? 9.800 2.794 -14.449 1.00 98.69 88 ALA A CA 1
ATOM 634 C C . ALA A 1 88 ? 11.325 2.914 -14.350 1.00 98.69 88 ALA A C 1
ATOM 636 O O . ALA A 1 88 ? 11.858 3.351 -13.326 1.00 98.69 88 ALA A O 1
ATOM 637 N N . THR A 1 89 ? 12.034 2.549 -15.420 1.00 98.56 89 THR A N 1
ATOM 638 C CA . THR A 1 89 ? 13.485 2.761 -15.574 1.00 98.56 89 THR A CA 1
ATOM 639 C C . THR A 1 89 ? 13.835 3.082 -17.023 1.00 98.56 89 THR A C 1
ATOM 641 O O . THR A 1 89 ? 13.216 2.568 -17.947 1.00 98.56 89 THR A O 1
ATOM 644 N N . MET A 1 90 ? 14.822 3.944 -17.245 1.00 96.69 90 MET A N 1
ATOM 645 C CA . MET A 1 90 ? 15.216 4.395 -18.577 1.00 96.69 90 MET A CA 1
ATOM 646 C C . MET A 1 90 ? 15.825 3.256 -19.404 1.00 96.69 90 MET A C 1
ATOM 648 O O . MET A 1 90 ? 16.702 2.531 -18.921 1.00 96.69 90 MET A O 1
ATOM 652 N N . TYR A 1 91 ? 15.482 3.193 -20.693 1.00 94.25 91 TYR A N 1
ATOM 653 C CA . TYR A 1 91 ? 16.365 2.594 -21.693 1.00 94.25 91 TYR A CA 1
ATOM 654 C C . TYR A 1 91 ? 17.563 3.540 -21.846 1.00 94.25 91 TYR A C 1
ATOM 656 O O . TYR A 1 91 ? 17.465 4.589 -22.485 1.00 94.25 91 TYR A O 1
ATOM 664 N N . GLY A 1 92 ? 18.693 3.217 -21.216 1.00 90.06 92 GLY A N 1
ATOM 665 C CA . GLY A 1 92 ? 19.792 4.165 -21.014 1.00 90.06 92 GLY A CA 1
ATOM 666 C C . GLY A 1 92 ? 20.383 4.771 -22.291 1.00 90.06 92 GLY A C 1
ATOM 667 O O . GLY A 1 92 ? 20.888 5.891 -22.239 1.00 90.06 92 GLY A O 1
ATOM 668 N N . TRP A 1 93 ? 20.294 4.072 -23.431 1.00 85.75 93 TRP A N 1
ATOM 669 C CA . TRP A 1 93 ? 20.744 4.557 -24.744 1.00 85.75 93 TRP A CA 1
ATOM 670 C C . TRP A 1 93 ? 19.674 5.240 -25.615 1.00 85.75 93 TRP A C 1
ATOM 672 O O . TRP A 1 93 ? 19.911 5.481 -26.799 1.00 85.75 93 TRP A O 1
ATOM 682 N N . SER A 1 94 ? 18.537 5.614 -25.033 1.00 86.94 94 SER A N 1
ATOM 683 C CA . SER A 1 94 ? 17.471 6.375 -25.696 1.00 86.94 94 SER A CA 1
ATOM 684 C C . SER A 1 94 ? 17.486 7.844 -25.272 1.00 86.94 94 SER A C 1
ATOM 686 O O . SER A 1 94 ? 18.217 8.231 -24.356 1.00 86.94 94 SER A O 1
ATOM 688 N N . LYS A 1 95 ? 16.709 8.679 -25.966 1.00 88.12 95 LYS A N 1
ATOM 689 C CA . LYS A 1 95 ? 16.486 10.080 -25.591 1.00 88.12 95 LYS A CA 1
ATOM 690 C C . LYS A 1 95 ? 15.263 10.275 -24.706 1.00 88.12 95 LYS A C 1
ATOM 692 O O . LYS A 1 95 ? 15.230 11.299 -24.027 1.00 88.12 95 LYS A O 1
ATOM 697 N N . ASP A 1 96 ? 14.320 9.340 -24.725 1.00 91.44 96 ASP A N 1
ATOM 698 C CA . ASP A 1 96 ? 13.069 9.388 -23.965 1.00 91.44 96 ASP A CA 1
ATOM 699 C C . ASP A 1 96 ? 12.329 8.035 -23.903 1.00 91.44 96 ASP A C 1
ATOM 701 O O . ASP A 1 96 ? 11.117 8.002 -23.707 1.00 91.44 96 ASP A O 1
ATOM 705 N N . CYS A 1 97 ? 13.034 6.905 -24.027 1.00 94.12 97 CYS A N 1
ATOM 706 C CA . CYS A 1 97 ? 12.414 5.592 -23.859 1.00 94.12 97 CYS A CA 1
ATOM 707 C C . CYS A 1 97 ? 12.612 5.038 -22.444 1.00 94.12 97 CYS A C 1
ATOM 709 O O . CYS A 1 97 ? 13.667 5.195 -21.815 1.00 94.12 97 CYS A O 1
ATOM 711 N N . PHE A 1 98 ? 11.621 4.299 -21.957 1.00 97.12 98 PHE A N 1
ATOM 712 C CA . PHE A 1 98 ? 11.653 3.673 -20.639 1.00 97.12 98 PHE A CA 1
ATOM 713 C C . PHE A 1 98 ? 10.999 2.289 -20.645 1.00 97.12 98 PHE A C 1
ATOM 715 O O . PHE A 1 98 ? 10.123 1.992 -21.449 1.00 97.12 98 PHE A O 1
ATOM 722 N N . PHE A 1 99 ? 11.446 1.431 -19.735 1.00 98.38 99 PHE A N 1
ATOM 723 C CA . PHE A 1 99 ? 10.815 0.159 -19.422 1.00 98.38 99 PHE A CA 1
ATOM 724 C C . PHE A 1 99 ? 9.813 0.356 -18.294 1.00 98.38 99 PHE A C 1
ATOM 726 O O . PHE A 1 99 ? 10.158 0.931 -17.256 1.00 98.38 99 PHE A O 1
ATOM 733 N N . ALA A 1 100 ? 8.607 -0.158 -18.494 1.00 98.62 100 ALA A N 1
ATOM 734 C CA . ALA A 1 100 ? 7.552 -0.218 -17.495 1.00 98.62 100 ALA A CA 1
ATOM 735 C C . ALA A 1 100 ? 6.568 -1.342 -17.861 1.00 98.62 100 ALA A C 1
ATOM 737 O O . ALA A 1 100 ? 6.539 -1.769 -19.018 1.00 98.62 100 ALA A O 1
ATOM 738 N N . PRO A 1 101 ? 5.745 -1.814 -16.914 1.00 98.25 101 PRO A N 1
ATOM 739 C CA . PRO A 1 101 ? 4.545 -2.584 -17.234 1.00 98.25 101 PRO A CA 1
ATOM 740 C C . PRO A 1 101 ? 3.560 -1.799 -18.118 1.00 98.25 101 PRO A C 1
ATOM 742 O O . PRO A 1 101 ? 3.833 -0.661 -18.512 1.00 98.25 101 PRO A O 1
ATOM 745 N N . ALA A 1 102 ? 2.382 -2.378 -18.374 1.00 97.38 102 ALA A N 1
ATOM 746 C CA . ALA A 1 102 ? 1.232 -1.623 -18.875 1.00 97.38 102 ALA A CA 1
ATOM 747 C C . ALA A 1 102 ? 0.959 -0.389 -17.996 1.00 97.38 102 ALA A C 1
ATOM 749 O O . ALA A 1 102 ? 1.311 -0.380 -16.814 1.00 97.38 102 ALA A O 1
ATOM 750 N N . ASP A 1 103 ? 0.278 0.621 -18.537 1.00 96.81 103 ASP A N 1
ATOM 751 C CA . ASP A 1 103 ? -0.132 1.803 -17.768 1.00 96.81 103 ASP A CA 1
ATOM 752 C C . ASP A 1 103 ? -1.010 1.452 -16.552 1.00 96.81 103 ASP A C 1
ATOM 754 O O . ASP A 1 103 ? -0.974 2.159 -15.548 1.00 96.81 103 ASP A O 1
ATOM 758 N N . SER A 1 104 ? -1.717 0.316 -16.594 1.00 97.00 104 SER A N 1
ATOM 759 C CA . SER A 1 104 ? -2.455 -0.270 -15.467 1.00 97.00 104 SER A CA 1
ATOM 760 C C . SER A 1 104 ? -1.592 -0.931 -14.376 1.00 97.00 104 SER A C 1
ATOM 762 O O . SER A 1 104 ? -2.121 -1.381 -13.360 1.00 97.00 104 SER A O 1
ATOM 764 N N . GLY A 1 105 ? -0.283 -1.071 -14.591 1.00 97.69 105 GLY A N 1
ATOM 765 C CA . GLY A 1 105 ? 0.635 -1.807 -13.722 1.00 97.69 105 GLY A CA 1
ATOM 766 C C . GLY A 1 105 ? 0.546 -3.335 -13.838 1.00 97.69 105 GLY A C 1
ATOM 767 O O . GLY A 1 105 ? -0.285 -3.894 -14.556 1.00 97.69 105 GLY A O 1
ATOM 768 N N . LEU A 1 106 ? 1.426 -4.026 -13.106 1.00 97.94 106 LEU A N 1
ATOM 769 C CA . LEU A 1 106 ? 1.450 -5.486 -12.973 1.00 97.94 106 LEU A CA 1
ATOM 770 C C . LEU A 1 106 ? 0.414 -5.941 -11.954 1.00 97.94 106 LEU A C 1
ATOM 772 O O . LEU A 1 106 ? 0.491 -5.567 -10.781 1.00 97.94 106 LEU A O 1
ATOM 776 N N . ALA A 1 107 ? -0.498 -6.816 -12.369 1.00 96.94 107 ALA A N 1
ATOM 777 C CA . ALA A 1 107 ? -1.326 -7.563 -11.433 1.00 96.94 107 ALA A CA 1
ATOM 778 C C . ALA A 1 107 ? -0.447 -8.527 -10.621 1.00 96.94 107 ALA A C 1
ATOM 780 O O . ALA A 1 107 ? 0.314 -9.313 -11.180 1.00 96.94 107 ALA A O 1
ATOM 781 N N . LEU A 1 108 ? -0.563 -8.474 -9.294 1.00 97.69 108 LEU A N 1
ATOM 782 C CA . LEU A 1 108 ? 0.259 -9.281 -8.380 1.00 97.69 108 LEU A CA 1
ATOM 783 C C . LEU A 1 108 ? -0.425 -10.578 -7.940 1.00 97.69 108 LEU A C 1
ATOM 785 O O . LEU A 1 108 ? 0.206 -11.461 -7.363 1.00 97.69 108 LEU A O 1
ATOM 789 N N . TYR A 1 109 ? -1.715 -10.706 -8.242 1.00 96.25 109 TYR A N 1
ATOM 790 C CA . TYR A 1 109 ? -2.525 -11.878 -7.952 1.00 96.25 109 TYR A CA 1
ATOM 791 C C . TYR A 1 109 ? -3.358 -12.250 -9.175 1.00 96.25 109 TYR A C 1
ATOM 793 O O . TYR A 1 109 ? -3.861 -11.383 -9.891 1.00 96.25 109 TYR A O 1
ATOM 801 N N . HIS A 1 110 ? -3.531 -13.549 -9.388 1.00 94.38 110 HIS A N 1
ATOM 802 C CA . HIS A 1 110 ? -4.469 -14.092 -10.357 1.00 94.38 110 HIS A CA 1
ATOM 803 C C . HIS A 1 110 ? -5.919 -13.897 -9.884 1.00 94.38 110 HIS A C 1
ATOM 805 O O . HIS A 1 110 ? -6.186 -13.602 -8.718 1.00 94.38 110 HIS A O 1
ATOM 811 N N . ALA A 1 111 ? -6.884 -14.099 -10.787 1.00 90.62 111 ALA A N 1
ATOM 812 C CA . ALA A 1 111 ? -8.309 -13.943 -10.477 1.00 90.62 111 ALA A CA 1
ATOM 813 C C . ALA A 1 111 ? -8.816 -14.908 -9.385 1.00 90.62 111 ALA A C 1
ATOM 815 O O . ALA A 1 111 ? -9.794 -14.606 -8.707 1.00 90.62 111 ALA A O 1
ATOM 816 N N . ASP A 1 112 ? -8.149 -16.051 -9.195 1.00 90.56 112 ASP A N 1
ATOM 817 C CA . ASP A 1 112 ? -8.435 -17.010 -8.119 1.00 90.56 112 ASP A CA 1
ATOM 818 C C . ASP A 1 112 ? -7.796 -16.623 -6.769 1.00 90.56 112 ASP A C 1
ATOM 820 O O . ASP A 1 112 ? -7.987 -17.306 -5.762 1.00 90.56 112 ASP A O 1
ATOM 824 N N . GLY A 1 113 ? -7.056 -15.512 -6.731 1.00 89.69 113 GLY A N 1
ATOM 825 C CA . GLY A 1 113 ? -6.395 -14.998 -5.543 1.00 89.69 113 GLY A CA 1
ATOM 826 C C . GLY A 1 113 ? -5.031 -15.620 -5.244 1.00 89.69 113 GLY A C 1
ATOM 827 O O . GLY A 1 113 ? -4.474 -15.315 -4.187 1.00 89.69 113 GLY A O 1
ATOM 828 N N . THR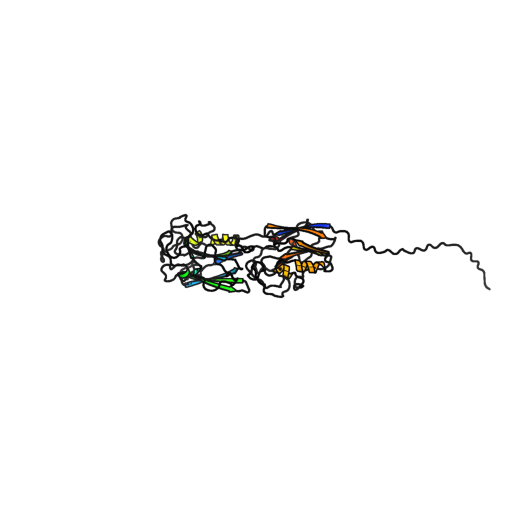 A 1 114 ? -4.490 -16.463 -6.129 1.00 94.94 114 THR A N 1
ATOM 829 C CA . THR A 1 114 ? -3.115 -16.967 -6.012 1.00 94.94 114 THR A CA 1
ATOM 830 C C . THR A 1 114 ? -2.095 -15.892 -6.418 1.00 94.94 114 THR A C 1
ATOM 832 O O . THR A 1 114 ? -2.368 -15.099 -7.322 1.00 94.94 114 THR A O 1
ATOM 835 N N . PRO A 1 115 ? -0.934 -15.799 -5.743 1.00 97.44 115 PRO A N 1
ATOM 836 C CA . PRO A 1 115 ? 0.089 -14.800 -6.053 1.00 97.44 115 PRO A CA 1
ATOM 837 C C . PRO A 1 115 ? 0.789 -15.111 -7.384 1.00 97.44 115 PRO A C 1
ATOM 839 O O . PRO A 1 115 ? 1.136 -16.261 -7.658 1.00 97.44 115 PRO A O 1
ATOM 842 N N . VAL A 1 116 ? 1.057 -14.078 -8.185 1.00 98.31 116 VAL A N 1
ATOM 843 C CA . VAL A 1 116 ? 1.847 -14.196 -9.419 1.00 98.31 116 VAL A CA 1
ATOM 844 C C . VAL A 1 116 ? 3.319 -14.390 -9.048 1.00 98.31 116 VAL A C 1
ATOM 846 O O . VAL A 1 116 ? 3.915 -13.561 -8.362 1.00 98.31 116 VAL A O 1
ATOM 849 N N . THR A 1 117 ? 3.923 -15.490 -9.499 1.00 98.56 117 THR A N 1
ATOM 850 C CA . THR A 1 117 ? 5.334 -15.822 -9.234 1.00 98.56 117 THR A CA 1
ATOM 851 C C . THR A 1 117 ? 6.006 -16.401 -10.478 1.00 98.56 117 THR A C 1
ATOM 853 O O . THR A 1 117 ? 5.336 -16.837 -11.412 1.00 98.56 117 THR A O 1
ATOM 856 N N . GLY A 1 118 ? 7.339 -16.416 -10.491 1.00 98.62 118 GLY A N 1
ATOM 857 C CA . GLY A 1 118 ? 8.129 -16.866 -11.635 1.00 98.62 118 GLY A CA 1
ATOM 858 C C . GLY A 1 118 ? 8.438 -15.738 -12.616 1.00 98.62 118 GLY A C 1
ATOM 859 O O . GLY A 1 118 ? 8.497 -14.573 -12.224 1.00 98.62 118 GLY A O 1
ATOM 860 N N . ASP A 1 119 ? 8.698 -16.101 -13.870 1.00 98.62 119 ASP A N 1
ATOM 861 C CA . ASP A 1 119 ? 9.060 -15.169 -14.940 1.00 98.62 119 ASP A CA 1
ATOM 862 C C . ASP A 1 119 ? 7.834 -14.387 -15.438 1.00 98.62 119 ASP A C 1
ATOM 864 O O . ASP A 1 119 ? 6.826 -14.972 -15.833 1.00 98.62 119 ASP A O 1
ATOM 868 N N . ILE A 1 120 ? 7.938 -13.059 -15.412 1.00 98.50 120 ILE A N 1
ATOM 869 C CA . ILE A 1 120 ? 6.920 -12.109 -15.869 1.00 98.50 120 ILE A CA 1
ATOM 870 C C . ILE A 1 120 ? 7.475 -11.132 -16.916 1.00 98.50 120 ILE A C 1
ATOM 872 O O . ILE A 1 120 ? 6.916 -10.057 -17.118 1.00 98.50 120 ILE A O 1
ATOM 876 N N . SER A 1 121 ? 8.579 -11.480 -17.580 1.00 98.31 121 SER A N 1
ATOM 877 C CA . SER A 1 121 ? 9.268 -10.603 -18.538 1.00 98.31 121 SER A CA 1
ATOM 878 C C . SER A 1 121 ? 8.353 -10.126 -19.670 1.00 98.31 121 SER A C 1
ATOM 880 O O . SER A 1 121 ? 8.464 -8.983 -20.102 1.00 98.31 121 SER A O 1
ATOM 882 N N . ASP A 1 122 ? 7.411 -10.968 -20.106 1.00 97.06 122 ASP A N 1
ATOM 883 C CA . ASP A 1 122 ? 6.435 -10.651 -21.161 1.00 97.06 122 ASP A CA 1
ATOM 884 C C . ASP A 1 122 ? 5.360 -9.635 -20.733 1.00 97.06 122 ASP A C 1
ATOM 886 O O . ASP A 1 122 ? 4.580 -9.178 -21.563 1.00 97.06 122 ASP A O 1
ATOM 890 N N . GLN A 1 123 ? 5.306 -9.267 -19.449 1.00 97.69 123 GLN A N 1
ATOM 891 C CA . GLN A 1 123 ? 4.414 -8.221 -18.936 1.00 97.69 123 GLN A CA 1
ATOM 892 C C . GLN A 1 123 ? 5.089 -6.845 -18.872 1.00 97.69 123 GLN A C 1
ATOM 894 O O . GLN A 1 123 ? 4.487 -5.885 -18.391 1.00 97.69 123 GLN A O 1
ATOM 899 N N . ILE A 1 124 ? 6.350 -6.755 -19.299 1.00 97.81 124 ILE A N 1
ATOM 900 C CA . ILE A 1 124 ? 7.095 -5.503 -19.374 1.00 97.81 124 ILE A CA 1
ATOM 901 C C . ILE A 1 124 ? 7.115 -5.046 -20.822 1.00 97.81 124 ILE A C 1
ATOM 903 O O . ILE A 1 124 ? 7.370 -5.835 -21.731 1.00 97.81 124 ILE A O 1
ATOM 907 N N . MET A 1 125 ? 6.906 -3.753 -21.022 1.00 96.81 125 MET A N 1
ATOM 908 C CA . MET A 1 125 ? 6.952 -3.110 -22.320 1.00 96.81 125 MET A CA 1
ATOM 909 C C . MET A 1 125 ? 8.077 -2.080 -22.369 1.00 96.81 125 MET A C 1
ATOM 911 O O . MET A 1 125 ? 8.623 -1.637 -21.351 1.00 96.81 125 MET A O 1
ATOM 915 N N . LEU A 1 126 ? 8.428 -1.704 -23.593 1.00 96.56 126 LEU A N 1
ATOM 916 C CA . LEU A 1 126 ? 9.244 -0.535 -23.865 1.00 96.56 126 LEU A CA 1
ATOM 917 C C . LEU A 1 126 ? 8.306 0.590 -24.303 1.00 96.56 126 LEU A C 1
ATOM 919 O O . LEU A 1 126 ? 7.457 0.376 -25.161 1.00 96.56 126 LEU A O 1
ATOM 923 N N . TRP A 1 127 ? 8.477 1.773 -23.735 1.00 97.06 127 TRP A N 1
ATOM 924 C CA . TRP A 1 127 ? 7.641 2.943 -23.977 1.00 97.06 127 TRP A CA 1
ATOM 925 C C . TRP A 1 127 ? 8.477 4.108 -24.500 1.00 97.06 127 TRP A C 1
ATOM 927 O O . TRP A 1 127 ? 9.635 4.257 -24.112 1.00 97.06 127 TRP A O 1
ATOM 937 N N . ASP A 1 128 ? 7.874 4.926 -25.354 1.00 95.31 128 ASP A N 1
ATOM 938 C CA . ASP A 1 128 ? 8.317 6.254 -25.785 1.00 95.31 128 ASP A CA 1
ATOM 939 C C . ASP A 1 128 ? 7.535 7.288 -24.961 1.00 95.31 128 ASP A C 1
ATOM 941 O O . ASP A 1 128 ? 6.303 7.274 -24.976 1.00 95.31 128 ASP A O 1
ATOM 945 N N . ASP A 1 129 ? 8.223 8.147 -24.205 1.00 95.44 129 ASP A N 1
ATOM 946 C CA . ASP A 1 129 ? 7.594 9.181 -23.370 1.00 95.44 129 ASP A CA 1
ATOM 947 C C . ASP A 1 129 ? 7.021 10.348 -24.202 1.00 95.44 129 ASP A C 1
ATOM 949 O O . ASP A 1 129 ? 6.219 11.143 -23.711 1.00 95.44 129 ASP A O 1
ATOM 953 N N . GLY A 1 130 ? 7.410 10.462 -25.476 1.00 94.19 130 GLY A N 1
ATOM 954 C CA . GLY A 1 130 ? 6.876 11.446 -26.411 1.00 94.19 130 GLY A CA 1
ATOM 955 C C . GLY A 1 130 ? 7.353 12.875 -26.147 1.00 94.19 130 GLY A C 1
ATOM 956 O O . GLY A 1 130 ? 6.760 13.834 -26.657 1.00 94.19 130 GLY A O 1
ATOM 957 N N . THR A 1 131 ? 8.417 13.049 -25.361 1.00 94.00 131 THR A N 1
ATOM 958 C CA . THR A 1 131 ? 8.927 14.365 -24.951 1.00 94.00 131 THR A CA 1
ATOM 959 C C . THR A 1 131 ? 10.182 14.790 -25.702 1.00 94.00 131 THR A C 1
ATOM 961 O O . THR A 1 131 ? 10.500 15.989 -25.737 1.00 94.00 131 THR A O 1
ATOM 964 N N . LYS A 1 132 ? 10.889 13.859 -26.356 1.00 91.19 132 LYS A N 1
ATOM 965 C CA . LYS A 1 132 ? 12.031 14.171 -27.223 1.00 91.19 132 LYS A CA 1
ATOM 966 C C . LYS A 1 132 ? 12.041 13.314 -28.483 1.00 91.19 132 LYS A C 1
ATOM 968 O O . LYS A 1 132 ? 11.567 12.202 -28.514 1.00 91.19 132 LYS A O 1
ATOM 973 N N . THR A 1 133 ? 12.615 13.828 -29.565 1.00 87.31 133 THR A N 1
ATOM 974 C CA . THR A 1 133 ? 12.893 12.960 -30.714 1.00 87.31 133 THR A CA 1
ATOM 975 C C . THR A 1 133 ? 14.030 12.012 -30.366 1.00 87.31 133 THR A C 1
ATOM 977 O O . THR A 1 133 ? 15.142 12.464 -30.040 1.00 87.31 133 THR A O 1
ATOM 980 N N . ASN A 1 134 ? 13.792 10.727 -30.543 1.00 74.94 134 ASN A N 1
ATOM 981 C CA . ASN A 1 134 ? 14.797 9.698 -30.476 1.00 74.94 134 ASN A CA 1
ATOM 982 C C . ASN A 1 134 ? 15.637 9.771 -31.762 1.00 74.94 134 ASN A C 1
ATOM 984 O O . ASN A 1 134 ? 15.213 9.414 -32.860 1.00 74.94 134 ASN A O 1
ATOM 988 N N . GLY A 1 135 ? 16.858 10.308 -31.663 1.00 71.25 135 GLY A N 1
ATOM 989 C CA . GLY A 1 135 ? 17.826 10.194 -32.762 1.00 71.25 135 GLY A CA 1
ATOM 990 C C . GLY A 1 135 ? 18.154 8.721 -33.056 1.00 71.25 135 GLY A C 1
ATOM 991 O O . GLY A 1 135 ? 17.680 7.830 -32.358 1.00 71.25 135 GLY A O 1
ATOM 992 N N . LYS A 1 136 ? 19.027 8.438 -34.036 1.00 71.50 136 LYS A N 1
ATOM 993 C CA . LYS A 1 136 ? 19.484 7.053 -34.265 1.00 71.50 136 LYS A CA 1
ATOM 994 C C . LYS A 1 136 ? 20.049 6.452 -32.975 1.00 71.50 136 LYS A C 1
ATOM 996 O O . LYS A 1 136 ? 21.039 6.971 -32.451 1.00 71.50 136 LYS A O 1
ATOM 1001 N N . ILE A 1 137 ? 19.462 5.348 -32.515 1.00 69.81 137 ILE A N 1
ATOM 1002 C CA . ILE A 1 137 ? 19.971 4.596 -31.364 1.00 69.81 137 ILE A CA 1
ATOM 1003 C C . ILE A 1 137 ? 21.393 4.126 -31.670 1.00 69.81 137 ILE A C 1
ATOM 1005 O O . ILE A 1 137 ? 21.640 3.427 -32.653 1.00 69.81 137 ILE A O 1
ATOM 1009 N N . ASN A 1 138 ? 22.347 4.550 -30.841 1.00 63.53 138 ASN A N 1
ATOM 1010 C CA . ASN A 1 138 ? 23.754 4.208 -30.990 1.00 63.53 138 ASN A CA 1
ATOM 1011 C C . ASN A 1 138 ? 24.243 3.520 -29.706 1.00 63.53 138 ASN A C 1
ATOM 1013 O O . ASN A 1 138 ? 24.408 4.205 -28.696 1.00 63.53 138 ASN A O 1
ATOM 1017 N N . PRO A 1 139 ? 24.536 2.205 -29.744 1.00 60.06 139 PRO A N 1
ATOM 1018 C CA . PRO A 1 139 ? 25.068 1.457 -28.600 1.00 60.06 139 PRO A CA 1
ATOM 1019 C C . PRO A 1 139 ? 26.413 1.981 -28.060 1.00 60.06 139 PRO A C 1
ATOM 1021 O O . PRO A 1 139 ? 26.848 1.564 -26.988 1.00 60.06 139 PRO A O 1
ATOM 1024 N N . SER A 1 140 ? 27.076 2.875 -28.803 1.00 54.84 140 SER A N 1
ATOM 1025 C CA . SER A 1 140 ? 28.455 3.324 -28.582 1.00 54.84 140 SER A CA 1
ATOM 1026 C C . SER A 1 140 ? 28.591 4.808 -28.185 1.00 54.84 140 SER A C 1
ATOM 1028 O O . SER A 1 140 ? 29.713 5.314 -28.163 1.00 54.84 140 SER A O 1
ATOM 1030 N N . GLY A 1 141 ? 27.501 5.546 -27.911 1.00 51.25 141 GLY A N 1
ATOM 1031 C CA . GLY A 1 141 ? 27.550 6.993 -27.611 1.00 51.25 141 GLY A CA 1
ATOM 1032 C C . GLY A 1 141 ? 26.508 7.463 -26.582 1.00 51.25 141 GLY A C 1
ATOM 1033 O O . GLY A 1 141 ? 25.534 6.755 -26.341 1.00 51.25 141 GLY A O 1
ATOM 1034 N N . PRO A 1 142 ? 26.679 8.643 -25.944 1.00 48.59 142 PRO A N 1
ATOM 1035 C CA . PRO A 1 142 ? 25.861 9.019 -24.795 1.00 48.59 142 PRO A CA 1
ATOM 1036 C C . PRO A 1 142 ? 24.445 9.414 -25.231 1.00 48.59 142 PRO A C 1
ATOM 1038 O O . PRO A 1 142 ? 24.239 10.385 -25.969 1.00 48.59 142 PRO A O 1
ATOM 1041 N N . ALA A 1 143 ? 23.444 8.682 -24.745 1.00 54.06 143 ALA A N 1
ATOM 1042 C CA . ALA A 1 143 ? 22.054 9.004 -25.036 1.00 54.06 143 ALA A CA 1
ATOM 1043 C C . ALA A 1 143 ? 21.397 9.962 -24.029 1.00 54.06 143 ALA A C 1
ATOM 1045 O O . ALA A 1 143 ? 20.378 10.556 -24.344 1.00 54.06 143 ALA A O 1
ATOM 1046 N N . VAL A 1 144 ? 22.032 10.270 -22.904 1.00 57.25 144 VAL A N 1
ATOM 1047 C CA . VAL A 1 144 ? 21.455 11.161 -21.886 1.00 57.25 144 VAL A CA 1
ATOM 1048 C C . VAL A 1 144 ? 21.268 12.598 -22.408 1.00 57.25 144 VAL A C 1
ATOM 1050 O O . VAL A 1 144 ? 22.205 13.215 -22.917 1.00 57.25 144 VAL A O 1
ATOM 1053 N N . GLY A 1 145 ? 20.054 13.145 -22.273 1.00 56.03 145 GLY A N 1
ATOM 1054 C CA . GLY A 1 145 ? 19.777 14.588 -22.355 1.00 56.03 145 GLY A CA 1
ATOM 1055 C C . GLY A 1 145 ? 19.750 15.256 -23.743 1.00 56.03 145 GLY A C 1
ATOM 1056 O O . GLY A 1 145 ? 19.409 16.436 -23.815 1.00 56.03 145 GLY A O 1
ATOM 1057 N N . GLY A 1 146 ? 20.047 14.546 -24.837 1.00 67.38 146 GLY A N 1
ATOM 1058 C CA . GLY A 1 146 ? 19.969 15.080 -26.216 1.00 67.38 146 GLY A CA 1
ATOM 1059 C C . GLY A 1 146 ? 18.585 14.930 -26.873 1.00 67.38 146 GLY A C 1
ATOM 1060 O O . GLY A 1 146 ? 17.684 14.407 -26.238 1.00 67.38 146 GLY A O 1
ATOM 1061 N N . GLY A 1 147 ? 18.439 15.337 -28.142 1.00 75.06 147 GLY A N 1
ATOM 1062 C CA . GLY A 1 147 ? 17.177 15.258 -28.909 1.00 75.06 147 GLY A CA 1
ATOM 1063 C C . GLY A 1 147 ? 16.388 16.575 -28.923 1.00 75.06 147 GLY A C 1
ATOM 1064 O O . GLY A 1 147 ? 16.535 17.397 -28.017 1.00 75.06 147 GLY A O 1
ATOM 1065 N N . ASN A 1 148 ? 15.581 16.799 -29.965 1.00 84.69 148 ASN A N 1
ATOM 1066 C CA . ASN A 1 148 ? 14.706 17.970 -30.040 1.00 84.69 148 ASN A CA 1
ATOM 1067 C C . ASN A 1 148 ? 13.486 17.745 -29.149 1.00 84.69 148 ASN A C 1
ATOM 1069 O O . ASN A 1 148 ? 12.923 16.655 -29.163 1.00 84.69 148 ASN A O 1
ATOM 1073 N N . LEU A 1 149 ? 13.066 18.770 -28.407 1.00 89.62 149 LEU A N 1
ATOM 1074 C CA . LEU A 1 149 ? 11.823 18.704 -27.643 1.00 89.62 149 LEU A CA 1
ATOM 1075 C C . LEU A 1 149 ? 10.640 18.516 -28.593 1.00 89.62 149 LEU A C 1
ATOM 1077 O O . LEU A 1 149 ? 10.512 19.235 -29.587 1.00 89.62 149 LEU A O 1
ATOM 1081 N N . VAL A 1 150 ? 9.772 17.573 -28.250 1.00 92.00 150 VAL A N 1
ATOM 1082 C CA . VAL A 1 150 ? 8.489 17.340 -28.912 1.00 92.00 150 VAL A CA 1
ATOM 1083 C C . VAL A 1 150 ? 7.403 17.185 -27.854 1.00 92.00 150 VAL A C 1
ATOM 1085 O O . VAL A 1 150 ? 7.681 17.103 -26.661 1.00 92.00 150 VAL A O 1
ATOM 1088 N N . SER A 1 151 ? 6.150 17.226 -28.292 1.00 94.69 151 SER A N 1
ATOM 1089 C CA . SER A 1 151 ? 4.990 16.978 -27.442 1.00 94.69 151 SER A CA 1
ATOM 1090 C C . SER A 1 151 ? 4.110 15.976 -28.170 1.00 94.69 151 SER A C 1
ATOM 1092 O O . SER A 1 151 ? 3.305 16.339 -29.029 1.00 94.69 151 SER A O 1
ATOM 1094 N N . ARG A 1 152 ? 4.369 14.700 -27.901 1.00 95.12 152 ARG A N 1
ATOM 1095 C CA . ARG A 1 152 ? 3.639 13.548 -28.422 1.00 95.12 152 ARG A CA 1
ATOM 1096 C C . ARG A 1 152 ? 3.071 12.758 -27.238 1.00 95.12 152 ARG A C 1
ATOM 1098 O O . ARG A 1 152 ? 3.610 12.863 -26.137 1.00 95.12 152 ARG A O 1
ATOM 1105 N N . PRO A 1 153 ? 1.981 12.008 -27.435 1.00 96.50 153 PRO A N 1
ATOM 1106 C CA . PRO A 1 153 ? 1.501 11.088 -26.416 1.00 96.50 153 PRO A CA 1
ATOM 1107 C C . PRO A 1 153 ? 2.523 9.988 -26.123 1.00 96.50 153 PRO A C 1
ATOM 1109 O O . PRO A 1 153 ? 3.246 9.568 -27.030 1.00 96.50 153 PRO A O 1
ATOM 1112 N N . ILE A 1 154 ? 2.522 9.504 -24.883 1.00 97.00 154 ILE A N 1
ATOM 1113 C CA . ILE A 1 154 ? 3.252 8.307 -24.474 1.00 97.00 154 ILE A CA 1
ATOM 1114 C C . ILE A 1 154 ? 2.719 7.121 -25.283 1.00 97.00 154 ILE A C 1
ATOM 1116 O O . ILE A 1 154 ? 1.501 6.975 -25.431 1.00 97.00 154 ILE A O 1
ATOM 1120 N N . LYS A 1 155 ? 3.621 6.296 -25.827 1.00 95.44 155 LYS A N 1
ATOM 1121 C CA . LYS A 1 155 ? 3.267 5.150 -26.678 1.00 95.44 155 LYS A CA 1
ATOM 1122 C C . LYS A 1 155 ? 4.137 3.932 -26.431 1.00 95.44 155 LYS A C 1
ATOM 1124 O O . LYS A 1 155 ? 5.347 4.045 -26.254 1.00 95.44 155 LYS A O 1
ATOM 1129 N N . GLU A 1 156 ? 3.524 2.755 -26.492 1.00 95.06 156 GLU A N 1
ATOM 1130 C CA . GLU A 1 156 ? 4.258 1.493 -26.477 1.00 95.06 156 GLU A CA 1
ATOM 1131 C C . GLU A 1 156 ? 5.084 1.329 -27.765 1.00 95.06 156 GLU A C 1
ATOM 1133 O O . GLU A 1 156 ? 4.571 1.424 -28.883 1.00 95.06 156 GLU A O 1
ATOM 1138 N N . ILE A 1 157 ? 6.365 1.005 -27.613 1.00 91.88 157 ILE A N 1
ATOM 1139 C CA . ILE A 1 157 ? 7.250 0.553 -28.684 1.00 91.88 157 ILE A CA 1
ATOM 1140 C C . ILE A 1 157 ? 7.115 -0.974 -28.767 1.00 91.88 157 ILE A C 1
ATOM 1142 O O . ILE A 1 157 ? 7.953 -1.730 -28.272 1.00 91.88 157 ILE A O 1
ATOM 1146 N N . GLY A 1 158 ? 6.032 -1.435 -29.397 1.00 69.56 158 GLY A N 1
ATOM 1147 C CA . GLY A 1 158 ? 5.665 -2.853 -29.541 1.00 69.56 158 GLY A CA 1
ATOM 1148 C C . GLY A 1 158 ? 6.555 -3.651 -30.509 1.00 69.56 158 GLY A C 1
ATOM 1149 O O . GLY A 1 158 ? 6.060 -4.283 -31.440 1.00 69.56 158 GLY A O 1
ATOM 1150 N N . GLY A 1 159 ? 7.882 -3.574 -30.360 1.00 64.06 159 GLY A N 1
ATOM 1151 C CA . GLY A 1 159 ? 8.856 -4.407 -31.078 1.00 64.06 159 GLY A CA 1
ATOM 1152 C C . GLY A 1 159 ? 8.995 -4.154 -32.587 1.00 64.06 159 GLY A C 1
ATOM 1153 O O . GLY A 1 159 ? 9.600 -4.965 -33.287 1.00 64.06 159 GLY A O 1
ATOM 1154 N N . SER A 1 160 ? 8.428 -3.061 -33.113 1.00 69.94 160 SER A N 1
ATOM 1155 C CA . SER A 1 160 ? 8.551 -2.688 -34.529 1.00 69.94 160 SER A CA 1
ATOM 1156 C C . SER A 1 160 ? 9.397 -1.429 -34.700 1.00 69.94 160 SER A C 1
ATOM 1158 O O . SER A 1 160 ? 10.579 -1.544 -35.039 1.00 69.94 160 SER A O 1
ATOM 1160 N N . MET A 1 161 ? 8.831 -0.246 -34.449 1.00 83.44 161 MET A N 1
ATOM 1161 C CA . MET A 1 161 ? 9.541 1.034 -34.504 1.00 83.44 161 MET A CA 1
ATOM 1162 C C . MET A 1 161 ? 8.965 2.040 -33.503 1.00 83.44 161 MET A C 1
ATOM 1164 O O . MET A 1 161 ? 7.771 1.996 -33.215 1.00 83.44 161 MET A O 1
ATOM 1168 N N . ASP A 1 162 ? 9.801 2.949 -33.004 1.00 85.25 162 ASP A N 1
ATOM 1169 C CA . ASP A 1 162 ? 9.329 4.168 -32.337 1.00 85.25 162 ASP A CA 1
ATOM 1170 C C . ASP A 1 162 ? 8.798 5.199 -33.355 1.00 85.25 162 ASP A C 1
ATOM 1172 O O . ASP A 1 162 ? 8.832 4.992 -34.575 1.00 85.25 162 ASP A O 1
ATOM 1176 N N . ASN A 1 163 ? 8.332 6.346 -32.856 1.00 84.81 163 ASN A N 1
ATOM 1177 C CA . ASN A 1 163 ? 7.816 7.435 -33.691 1.00 84.81 163 ASN A CA 1
ATOM 1178 C C . ASN A 1 163 ? 8.867 8.061 -34.628 1.00 84.81 163 ASN A C 1
ATOM 1180 O O . ASN A 1 163 ? 8.504 8.791 -35.554 1.00 84.81 163 ASN A O 1
ATOM 1184 N N . ASP A 1 164 ? 10.154 7.799 -34.397 1.00 85.75 164 ASP A N 1
ATOM 1185 C CA . ASP A 1 164 ? 11.272 8.351 -35.161 1.00 85.75 164 ASP A CA 1
ATOM 1186 C C . ASP A 1 164 ? 11.944 7.299 -36.074 1.00 85.75 164 ASP A C 1
ATOM 1188 O O . ASP A 1 164 ? 12.932 7.590 -36.756 1.00 85.75 164 ASP A O 1
ATOM 1192 N N . GLY A 1 165 ? 11.361 6.096 -36.167 1.00 86.31 165 GLY A N 1
ATOM 1193 C CA . GLY A 1 165 ? 11.762 5.027 -37.083 1.00 86.31 165 GLY A CA 1
ATOM 1194 C C . GLY A 1 165 ? 12.901 4.137 -36.579 1.00 86.31 165 GLY A C 1
ATOM 1195 O O . GLY A 1 165 ? 13.495 3.402 -37.373 1.00 86.31 165 GLY A O 1
ATOM 1196 N N . ASN A 1 166 ? 13.238 4.185 -35.288 1.00 86.50 166 ASN A N 1
ATOM 1197 C CA . ASN A 1 166 ? 14.215 3.283 -34.681 1.00 86.50 166 ASN A CA 1
ATOM 1198 C C . ASN A 1 166 ? 13.567 1.940 -34.343 1.00 86.50 166 ASN A C 1
ATOM 1200 O O . ASN A 1 166 ? 12.506 1.898 -33.730 1.00 86.50 166 ASN A O 1
ATOM 1204 N N . SER A 1 167 ? 14.234 0.837 -34.691 1.00 88.25 167 SER A N 1
ATOM 1205 C CA . SER A 1 167 ? 13.758 -0.508 -34.363 1.00 88.25 167 SER A CA 1
ATOM 1206 C C . SER A 1 167 ? 14.288 -0.985 -33.011 1.00 88.25 167 SER A C 1
ATOM 1208 O O . SER A 1 167 ? 15.478 -0.848 -32.700 1.00 88.25 167 SER A O 1
ATOM 1210 N N . PHE A 1 168 ? 13.395 -1.585 -32.229 1.00 89.50 168 PHE A N 1
ATOM 1211 C CA . PHE A 1 168 ? 13.685 -2.137 -30.914 1.00 89.50 168 PHE A CA 1
ATOM 1212 C C . PHE A 1 168 ? 13.228 -3.584 -30.827 1.00 89.50 168 PHE A C 1
ATOM 1214 O O . PHE A 1 168 ? 12.173 -3.948 -31.342 1.00 89.50 168 PHE A O 1
ATOM 1221 N N . LEU A 1 169 ? 14.016 -4.403 -30.139 1.00 92.25 169 LEU A N 1
ATOM 1222 C CA . LEU A 1 169 ? 13.554 -5.691 -29.646 1.00 92.25 169 LEU A CA 1
ATOM 1223 C C . LEU A 1 169 ? 12.474 -5.489 -28.567 1.00 92.25 169 LEU A C 1
ATOM 1225 O O . LEU A 1 169 ? 12.524 -4.489 -27.844 1.00 92.25 169 LEU A O 1
ATOM 1229 N N . PRO A 1 170 ? 11.541 -6.446 -28.410 1.00 93.06 170 PRO A N 1
ATOM 1230 C CA . PRO A 1 170 ? 10.624 -6.470 -27.275 1.00 93.06 170 PRO A CA 1
ATOM 1231 C C . PRO A 1 170 ? 11.371 -6.394 -25.941 1.00 93.06 170 PRO A C 1
ATOM 1233 O O . PRO A 1 170 ? 12.476 -6.931 -25.807 1.00 93.06 170 PRO A O 1
ATOM 1236 N N . ALA A 1 171 ? 10.754 -5.779 -24.931 1.00 95.19 171 ALA A N 1
ATOM 1237 C CA . ALA A 1 171 ? 11.380 -5.622 -23.621 1.00 95.19 171 ALA A CA 1
ATOM 1238 C C . ALA A 1 171 ? 11.762 -6.966 -22.979 1.00 95.19 171 ALA A C 1
ATOM 1240 O O . ALA A 1 171 ? 12.832 -7.041 -22.378 1.00 95.19 171 ALA A O 1
ATOM 1241 N N . SER A 1 172 ? 10.996 -8.042 -23.198 1.00 95.69 172 SER A N 1
ATOM 1242 C CA . SER A 1 172 ? 11.324 -9.388 -22.697 1.00 95.69 172 SER A CA 1
ATOM 1243 C C . SER A 1 172 ? 12.599 -10.001 -23.298 1.00 95.69 172 SER A C 1
ATOM 1245 O O . SER A 1 172 ? 13.156 -10.942 -22.738 1.00 95.69 172 SER A O 1
ATOM 1247 N N . MET A 1 173 ? 13.130 -9.445 -24.394 1.00 95.75 173 MET A N 1
ATOM 1248 C CA . MET A 1 173 ? 14.448 -9.810 -24.937 1.00 95.75 173 MET A CA 1
ATOM 1249 C C . MET A 1 173 ? 15.599 -8.963 -24.369 1.00 95.75 173 MET A C 1
ATOM 1251 O O . MET A 1 173 ? 16.765 -9.252 -24.641 1.00 95.75 173 MET A O 1
ATOM 1255 N N . LEU A 1 174 ? 15.295 -7.903 -23.617 1.00 96.56 174 LEU A N 1
ATOM 1256 C CA . LEU A 1 174 ? 16.272 -6.964 -23.052 1.00 96.56 174 LEU A CA 1
ATOM 1257 C C . LEU A 1 174 ? 16.316 -7.028 -21.525 1.00 96.56 174 LEU A C 1
ATOM 1259 O O . LEU A 1 174 ? 17.373 -6.816 -20.928 1.00 96.56 174 LEU A O 1
ATOM 1263 N N . MET A 1 175 ? 15.188 -7.351 -20.902 1.00 97.50 175 MET A N 1
ATOM 1264 C CA . MET A 1 175 ? 14.981 -7.414 -19.468 1.00 97.50 175 MET A CA 1
ATOM 1265 C C . MET A 1 175 ? 14.339 -8.752 -19.103 1.00 97.50 175 MET A C 1
ATOM 1267 O O . MET A 1 175 ? 13.321 -9.129 -19.675 1.00 97.50 175 MET A O 1
ATOM 1271 N N . ASN A 1 176 ? 14.923 -9.443 -18.126 1.00 98.69 176 ASN A N 1
ATOM 1272 C CA . ASN A 1 176 ? 14.280 -10.571 -17.468 1.00 98.69 176 ASN A CA 1
ATOM 1273 C C . ASN A 1 176 ? 13.748 -10.114 -16.110 1.00 98.69 176 ASN A C 1
ATOM 1275 O O . ASN A 1 176 ? 14.500 -9.526 -15.329 1.00 98.69 176 ASN A O 1
ATOM 1279 N N . VAL A 1 177 ? 12.467 -10.354 -15.843 1.00 98.75 177 VAL A N 1
ATOM 1280 C CA . VAL A 1 177 ? 11.816 -9.958 -14.592 1.00 98.75 177 VAL A CA 1
ATOM 1281 C C . VAL A 1 177 ? 11.172 -11.167 -13.944 1.00 98.75 177 VAL A C 1
ATOM 1283 O O . VAL A 1 177 ? 10.364 -11.848 -14.568 1.00 98.75 177 VAL A O 1
ATOM 1286 N N . THR A 1 178 ? 11.498 -11.415 -12.677 1.00 98.81 178 THR A N 1
ATOM 1287 C CA . THR A 1 178 ? 10.921 -12.524 -11.909 1.00 98.81 178 THR A CA 1
ATOM 1288 C C . THR A 1 178 ? 10.329 -12.056 -10.589 1.00 98.81 178 THR A C 1
ATOM 1290 O O . THR A 1 178 ? 10.900 -11.178 -9.941 1.00 98.81 178 THR A O 1
ATOM 1293 N N . LEU A 1 179 ? 9.243 -12.697 -10.154 1.00 98.81 179 LEU A N 1
ATOM 1294 C CA . LEU A 1 179 ? 8.612 -12.482 -8.852 1.00 98.81 179 LEU A CA 1
ATOM 1295 C C . LEU A 1 179 ? 8.712 -13.721 -7.958 1.00 98.81 179 LEU A C 1
ATOM 1297 O O . LEU A 1 179 ? 8.485 -14.851 -8.393 1.00 98.81 179 LEU A O 1
ATOM 1301 N N . THR A 1 180 ? 8.975 -13.493 -6.675 1.00 98.75 180 THR A N 1
ATOM 1302 C CA . THR A 1 180 ? 8.744 -14.466 -5.598 1.00 98.75 180 THR A CA 1
ATOM 1303 C C . THR A 1 180 ? 7.818 -13.856 -4.548 1.00 98.75 180 THR A C 1
ATOM 1305 O O . THR A 1 180 ? 7.692 -12.634 -4.481 1.00 98.75 180 THR A O 1
ATOM 1308 N N . TYR A 1 181 ? 7.152 -14.694 -3.752 1.00 98.56 181 TYR A N 1
ATOM 1309 C CA . TYR A 1 181 ? 6.156 -14.260 -2.772 1.00 98.56 181 TYR A CA 1
ATOM 1310 C C . TYR A 1 181 ? 6.300 -15.017 -1.448 1.00 98.56 181 TYR A C 1
ATOM 1312 O O . TYR A 1 181 ? 6.465 -16.239 -1.433 1.00 98.56 181 TYR A O 1
ATOM 1320 N N . ASN A 1 182 ? 6.211 -14.284 -0.340 1.00 97.94 182 ASN A N 1
ATOM 1321 C CA . ASN A 1 182 ? 6.155 -14.800 1.019 1.00 97.94 182 ASN A CA 1
ATOM 1322 C C . ASN A 1 182 ? 4.742 -14.605 1.578 1.00 97.94 182 ASN A C 1
ATOM 1324 O O . ASN A 1 182 ? 4.342 -13.495 1.928 1.00 97.94 182 ASN A O 1
ATOM 1328 N N . ASP A 1 183 ? 4.007 -15.707 1.699 1.00 93.38 183 ASP A N 1
ATOM 1329 C CA . ASP A 1 183 ? 2.612 -15.690 2.135 1.00 93.38 183 ASP A CA 1
ATOM 1330 C C . ASP A 1 183 ? 2.412 -15.290 3.600 1.00 93.38 183 ASP A C 1
ATOM 1332 O O . ASP A 1 183 ? 1.381 -14.718 3.954 1.00 93.38 183 ASP A O 1
ATOM 1336 N N . THR A 1 184 ? 3.407 -15.540 4.450 1.00 94.00 184 THR A N 1
ATOM 1337 C CA . THR A 1 184 ? 3.348 -15.173 5.865 1.00 94.00 184 THR A CA 1
ATOM 1338 C C . THR A 1 184 ? 3.279 -13.659 6.018 1.00 94.00 184 THR A C 1
ATOM 1340 O O . THR A 1 184 ? 2.452 -13.160 6.770 1.00 94.00 184 THR A O 1
ATOM 1343 N N . THR A 1 185 ? 4.086 -12.918 5.257 1.00 94.75 185 THR A N 1
ATOM 1344 C CA . THR A 1 185 ? 4.195 -11.457 5.376 1.00 94.75 185 THR A CA 1
ATOM 1345 C C . THR A 1 185 ? 3.438 -10.687 4.293 1.00 94.75 185 THR A C 1
ATOM 1347 O O . THR A 1 185 ? 3.329 -9.468 4.392 1.00 94.75 185 THR A O 1
ATOM 1350 N N . SER A 1 186 ? 2.905 -11.371 3.273 1.00 96.25 186 SER A N 1
ATOM 1351 C CA . SER A 1 186 ? 2.341 -10.765 2.056 1.00 96.25 186 SER A CA 1
ATOM 1352 C C . SER A 1 186 ? 3.364 -9.960 1.243 1.00 96.25 186 SER A C 1
ATOM 1354 O O . SER A 1 186 ? 3.030 -8.962 0.601 1.00 96.25 186 SER A O 1
ATOM 1356 N N . GLN A 1 187 ? 4.634 -10.370 1.302 1.00 98.25 187 GLN A N 1
ATOM 1357 C CA . GLN A 1 187 ? 5.742 -9.670 0.658 1.00 98.25 187 GLN A CA 1
ATOM 1358 C C . GLN A 1 187 ? 6.096 -10.315 -0.677 1.00 98.25 187 GLN A C 1
ATOM 1360 O O . GLN A 1 187 ? 6.355 -11.516 -0.743 1.00 98.25 187 GLN A O 1
ATOM 1365 N N . PHE A 1 188 ? 6.197 -9.502 -1.720 1.00 98.75 188 PHE A N 1
ATOM 1366 C CA . PHE A 1 188 ? 6.816 -9.884 -2.980 1.00 98.75 188 PHE A CA 1
ATOM 1367 C C . PHE A 1 188 ? 8.278 -9.444 -3.012 1.00 98.75 188 PHE A C 1
ATOM 1369 O O . PHE A 1 188 ? 8.647 -8.409 -2.453 1.00 98.75 188 PHE A O 1
ATOM 1376 N N . THR A 1 189 ? 9.101 -10.201 -3.730 1.00 98.81 189 THR A N 1
ATOM 1377 C CA . THR A 1 189 ? 10.427 -9.762 -4.168 1.00 98.81 189 THR A CA 1
ATOM 1378 C C . THR A 1 189 ? 10.480 -9.839 -5.680 1.00 98.81 189 THR A C 1
ATOM 1380 O O . THR A 1 189 ? 10.287 -10.912 -6.255 1.00 98.81 189 THR A O 1
ATOM 1383 N N . ILE A 1 190 ? 10.759 -8.701 -6.310 1.00 98.81 190 ILE A N 1
ATOM 1384 C CA . ILE A 1 190 ? 11.010 -8.606 -7.744 1.00 98.81 190 ILE A CA 1
ATOM 1385 C C . ILE A 1 190 ? 12.511 -8.584 -7.995 1.00 98.81 190 ILE A C 1
ATOM 1387 O O . ILE A 1 190 ? 13.259 -7.903 -7.291 1.00 98.81 190 ILE A O 1
ATOM 1391 N N . THR A 1 191 ? 12.938 -9.312 -9.019 1.00 98.88 191 THR A N 1
ATOM 1392 C CA . THR A 1 191 ? 14.301 -9.270 -9.547 1.00 98.88 191 THR A CA 1
ATOM 1393 C C . THR A 1 191 ? 14.239 -8.829 -10.996 1.00 98.88 191 THR A C 1
ATOM 1395 O O . THR A 1 191 ? 13.541 -9.440 -11.799 1.00 98.88 191 THR A O 1
ATOM 1398 N N . ILE A 1 192 ? 14.965 -7.761 -11.318 1.00 98.81 192 ILE A N 1
ATOM 1399 C CA . ILE A 1 192 ? 15.094 -7.206 -12.664 1.00 98.81 192 ILE A CA 1
ATOM 1400 C C . ILE A 1 192 ? 16.526 -7.436 -13.123 1.00 98.81 192 ILE A C 1
ATOM 1402 O O . ILE A 1 192 ? 17.465 -6.880 -12.550 1.00 98.81 192 ILE A O 1
ATOM 1406 N N . LYS A 1 193 ? 16.697 -8.217 -14.185 1.00 98.75 193 LYS A N 1
ATOM 1407 C CA . LYS A 1 193 ? 17.989 -8.521 -14.792 1.00 98.75 193 LYS A CA 1
ATOM 1408 C C . LYS A 1 193 ? 18.091 -7.920 -16.182 1.00 98.75 193 LYS A C 1
ATOM 1410 O O . LYS A 1 193 ? 17.222 -8.113 -17.028 1.00 98.75 193 LYS A O 1
ATOM 1415 N N . ASN A 1 194 ? 19.191 -7.227 -16.442 1.00 98.62 194 ASN A N 1
ATOM 1416 C CA . ASN A 1 194 ? 19.506 -6.718 -17.766 1.00 98.62 194 ASN A CA 1
ATOM 1417 C C . ASN A 1 194 ? 20.127 -7.834 -18.614 1.00 98.62 194 ASN A C 1
ATOM 1419 O O . ASN A 1 194 ? 21.277 -8.222 -18.404 1.00 98.62 194 ASN A O 1
ATOM 1423 N N . ILE A 1 195 ? 19.373 -8.333 -19.589 1.00 98.38 195 ILE A N 1
ATOM 1424 C CA . ILE A 1 195 ? 19.797 -9.379 -20.530 1.00 98.38 195 ILE A CA 1
ATOM 1425 C C . ILE A 1 195 ? 20.083 -8.825 -21.933 1.00 98.38 195 ILE A C 1
ATOM 1427 O O . ILE A 1 195 ? 20.311 -9.591 -22.861 1.00 98.38 195 ILE A O 1
ATOM 1431 N N . SER A 1 196 ? 20.135 -7.499 -22.097 1.00 96.00 196 SER A N 1
ATOM 1432 C CA . SER A 1 196 ? 20.313 -6.855 -23.406 1.00 96.00 196 SER A CA 1
ATOM 1433 C C . SER A 1 196 ? 21.687 -7.092 -24.051 1.00 96.00 196 SER A C 1
ATOM 1435 O O . SER A 1 196 ? 21.866 -6.810 -25.236 1.00 96.00 196 SER A O 1
ATOM 1437 N N . GLY A 1 197 ? 22.673 -7.585 -23.296 1.00 95.25 197 GLY A N 1
ATOM 1438 C CA . GLY A 1 197 ? 24.053 -7.753 -23.752 1.00 95.25 197 GLY A CA 1
ATOM 1439 C C . GLY A 1 197 ? 24.177 -8.668 -24.970 1.00 95.25 197 GLY A C 1
ATOM 1440 O O . GLY A 1 197 ? 23.699 -9.796 -24.962 1.00 95.25 197 GLY A O 1
ATOM 1441 N N . GLY A 1 198 ? 24.852 -8.186 -26.016 1.00 91.06 198 GLY A N 1
ATOM 1442 C CA . GLY A 1 198 ? 25.046 -8.939 -27.261 1.00 91.06 198 GLY A CA 1
ATOM 1443 C C . GLY A 1 198 ? 23.861 -8.863 -28.228 1.00 91.06 198 GLY A C 1
ATOM 1444 O O . GLY A 1 198 ? 23.940 -9.412 -29.324 1.00 91.06 198 GLY A O 1
ATOM 1445 N N . THR A 1 199 ? 22.791 -8.152 -27.863 1.00 92.19 199 THR A N 1
ATOM 1446 C CA . THR A 1 199 ? 21.677 -7.845 -28.767 1.00 92.19 199 THR A CA 1
ATOM 1447 C C . THR A 1 199 ? 21.956 -6.564 -29.562 1.00 92.19 199 THR A C 1
ATOM 1449 O O . THR A 1 199 ? 22.794 -5.741 -29.178 1.00 92.19 199 THR A O 1
ATOM 1452 N N . GLN A 1 200 ? 21.194 -6.340 -30.638 1.00 87.25 200 GLN A N 1
ATOM 1453 C CA . GLN A 1 200 ? 21.235 -5.083 -31.400 1.00 87.25 200 GLN A CA 1
ATOM 1454 C C . GLN A 1 200 ? 20.792 -3.851 -30.583 1.00 87.25 200 GLN A C 1
ATOM 1456 O O . GLN A 1 200 ? 21.163 -2.731 -30.923 1.00 87.25 200 GLN A O 1
ATOM 1461 N N . ASN A 1 201 ? 20.050 -4.057 -29.486 1.00 90.00 201 ASN A N 1
ATOM 1462 C CA . ASN A 1 201 ? 19.574 -3.024 -28.561 1.00 90.00 201 ASN A CA 1
ATOM 1463 C C . ASN A 1 201 ? 20.265 -3.134 -27.186 1.00 90.00 201 ASN A C 1
ATOM 1465 O O . ASN A 1 201 ? 19.647 -2.896 -26.149 1.00 90.00 201 ASN A O 1
ATOM 1469 N N . THR A 1 202 ? 21.551 -3.514 -27.158 1.00 92.81 202 THR A N 1
ATOM 1470 C CA . THR A 1 202 ? 22.345 -3.532 -25.916 1.00 92.81 202 THR A CA 1
ATOM 1471 C C . THR A 1 202 ? 22.286 -2.157 -25.246 1.00 92.81 202 THR A C 1
ATOM 1473 O O . THR A 1 202 ? 22.707 -1.168 -25.845 1.00 92.81 202 THR A O 1
ATOM 1476 N N . THR A 1 203 ? 21.802 -2.088 -24.003 1.00 92.50 203 THR A N 1
ATOM 1477 C CA . THR A 1 203 ? 21.636 -0.833 -23.253 1.00 92.50 203 THR A CA 1
ATOM 1478 C C . THR A 1 203 ? 21.803 -1.064 -21.748 1.00 92.50 203 THR A C 1
ATOM 1480 O O . THR A 1 203 ? 21.404 -2.112 -21.244 1.00 92.50 203 THR A O 1
ATOM 1483 N N . PRO A 1 204 ? 22.355 -0.113 -20.975 1.00 94.69 204 PRO A N 1
ATOM 1484 C CA . PRO A 1 204 ? 22.165 -0.104 -19.529 1.00 94.69 204 PRO A CA 1
ATOM 1485 C C . PRO A 1 204 ? 20.734 0.328 -19.169 1.00 94.69 204 PRO A C 1
ATOM 1487 O O . PRO A 1 204 ? 20.056 0.965 -19.982 1.00 94.69 204 PRO A O 1
ATOM 1490 N N . PHE A 1 205 ? 20.305 0.041 -17.938 1.00 97.06 205 PHE A N 1
ATOM 1491 C CA . PHE A 1 205 ? 19.102 0.633 -17.337 1.00 97.06 205 PHE A CA 1
ATOM 1492 C C . PHE A 1 205 ? 19.494 1.659 -16.274 1.00 97.06 205 PHE A C 1
ATOM 1494 O O . PHE A 1 205 ? 20.497 1.479 -15.572 1.00 97.06 205 PHE A O 1
ATOM 1501 N N . SER A 1 206 ? 18.725 2.738 -16.149 1.00 96.81 206 SER A N 1
ATOM 1502 C CA . SER A 1 206 ? 18.955 3.747 -15.111 1.00 96.81 206 SER A CA 1
ATOM 1503 C C . SER A 1 206 ? 18.484 3.276 -13.729 1.00 96.81 206 SER A C 1
ATOM 1505 O O . SER A 1 206 ? 17.781 2.266 -13.613 1.00 96.81 206 SER A O 1
ATOM 1507 N N . PRO A 1 207 ? 18.778 4.033 -12.656 1.00 97.81 207 PRO A N 1
ATOM 1508 C CA . PRO A 1 207 ? 17.929 4.010 -11.473 1.00 97.81 207 PRO A CA 1
ATOM 1509 C C . PRO A 1 207 ? 16.459 4.210 -11.848 1.00 97.81 207 PRO A C 1
ATOM 1511 O O . PRO A 1 207 ? 16.145 4.952 -12.783 1.00 97.81 207 PRO A O 1
ATOM 1514 N N . GLY A 1 208 ? 15.573 3.550 -11.117 1.00 98.44 208 GLY A N 1
ATOM 1515 C CA . GLY A 1 208 ? 14.137 3.607 -11.343 1.00 98.44 208 GLY A CA 1
ATOM 1516 C C . GLY A 1 208 ? 13.358 3.913 -10.074 1.00 98.44 208 GLY A C 1
ATOM 1517 O O . GLY A 1 208 ? 13.928 4.049 -8.984 1.00 98.44 208 GLY A O 1
ATOM 1518 N N . VAL A 1 209 ? 12.049 4.033 -10.244 1.00 98.88 209 VAL A N 1
ATOM 1519 C CA . VAL A 1 209 ? 11.057 4.096 -9.164 1.00 98.88 209 VAL A CA 1
ATOM 1520 C C . VAL A 1 209 ? 10.174 2.861 -9.208 1.00 98.88 209 VAL A C 1
ATOM 1522 O O . VAL A 1 209 ? 10.048 2.229 -10.260 1.00 98.88 209 VAL A O 1
ATOM 1525 N N . TRP A 1 210 ? 9.560 2.539 -8.080 1.00 98.88 210 TRP A N 1
ATOM 1526 C CA . TRP A 1 210 ? 8.472 1.580 -8.006 1.00 98.88 210 TRP A CA 1
ATOM 1527 C C . TRP A 1 210 ? 7.409 2.067 -7.027 1.00 98.88 210 TRP A C 1
ATOM 1529 O O . TRP A 1 210 ? 7.720 2.770 -6.062 1.00 98.88 210 TRP A O 1
ATOM 1539 N N . ALA A 1 211 ? 6.167 1.658 -7.260 1.00 98.62 211 ALA A N 1
ATOM 1540 C CA . ALA A 1 211 ? 5.042 1.962 -6.397 1.00 98.62 211 ALA A CA 1
ATOM 1541 C C . ALA A 1 211 ? 3.994 0.848 -6.433 1.00 98.62 211 ALA A C 1
ATOM 1543 O O . ALA A 1 211 ? 3.711 0.275 -7.486 1.00 98.62 211 ALA A O 1
ATOM 1544 N N . VAL A 1 212 ? 3.397 0.567 -5.279 1.00 98.44 212 VAL A N 1
ATOM 1545 C CA . VAL A 1 212 ? 2.251 -0.333 -5.150 1.00 98.44 212 VAL A CA 1
ATOM 1546 C C . VAL A 1 212 ? 1.001 0.518 -4.997 1.00 98.44 212 VAL A C 1
ATOM 1548 O O . VAL A 1 212 ? 0.922 1.377 -4.112 1.00 98.44 212 VAL A O 1
ATOM 1551 N N . SER A 1 213 ? 0.023 0.293 -5.868 1.00 97.56 213 SER A N 1
ATOM 1552 C CA . SER A 1 213 ? -1.228 1.046 -5.853 1.00 97.56 213 SER A CA 1
ATOM 1553 C C . SER A 1 213 ? -2.000 0.791 -4.563 1.00 97.56 213 SER A C 1
ATOM 1555 O O . SER A 1 213 ? -2.104 -0.341 -4.091 1.00 97.56 213 SER A O 1
ATOM 1557 N N . ASN A 1 214 ? -2.584 1.842 -3.999 1.00 95.44 214 ASN A N 1
ATOM 1558 C CA . ASN A 1 214 ? -3.515 1.707 -2.890 1.00 95.44 214 ASN A CA 1
ATOM 1559 C C . ASN A 1 214 ? -4.886 1.239 -3.405 1.00 95.44 214 ASN A C 1
ATOM 1561 O O . ASN A 1 214 ? -5.229 1.476 -4.564 1.00 95.44 214 ASN A O 1
ATOM 1565 N N . SER A 1 215 ? -5.666 0.579 -2.550 1.00 92.00 215 SER A N 1
ATOM 1566 C CA . SER A 1 215 ? -6.989 0.057 -2.895 1.00 92.00 215 SER A CA 1
ATOM 1567 C C . SER A 1 215 ? -7.976 0.306 -1.763 1.00 92.00 215 SER A C 1
ATOM 1569 O O . SER A 1 215 ? -7.656 0.111 -0.591 1.00 92.00 215 SER A O 1
ATOM 1571 N N . LEU A 1 216 ? -9.191 0.720 -2.114 1.00 87.62 216 LEU A N 1
ATOM 1572 C CA . LEU A 1 216 ? -10.289 0.909 -1.178 1.00 87.62 216 LEU A CA 1
ATOM 1573 C C . LEU A 1 216 ? -11.561 0.289 -1.752 1.00 87.62 216 LEU A C 1
ATOM 1575 O O . LEU A 1 216 ? -11.973 0.602 -2.866 1.00 87.62 216 LEU A O 1
ATOM 1579 N N . GLY A 1 217 ? -12.191 -0.607 -0.988 1.00 83.69 217 GLY A N 1
ATOM 1580 C CA . GLY A 1 217 ? -13.424 -1.274 -1.420 1.00 83.69 217 GLY A CA 1
ATOM 1581 C C . GLY A 1 217 ? -13.262 -2.119 -2.690 1.00 83.69 217 GLY A C 1
ATOM 1582 O O . GLY A 1 217 ? -14.222 -2.269 -3.435 1.00 83.69 217 GLY A O 1
ATOM 1583 N N . GLY A 1 218 ? -12.057 -2.637 -2.955 1.00 85.69 218 GLY A N 1
ATOM 1584 C CA . GLY A 1 218 ? -11.753 -3.423 -4.156 1.00 85.69 218 GLY A CA 1
ATOM 1585 C C . GLY A 1 218 ? -11.409 -2.594 -5.398 1.00 85.69 218 GLY A C 1
ATOM 1586 O O . GLY A 1 218 ? -11.266 -3.163 -6.478 1.00 85.69 218 GLY A O 1
ATOM 1587 N N . HIS A 1 219 ? -11.255 -1.275 -5.262 1.00 91.38 219 HIS A N 1
ATOM 1588 C CA . HIS A 1 219 ? -10.904 -0.376 -6.358 1.00 91.38 219 HIS A CA 1
ATOM 1589 C C . HIS A 1 219 ? -9.578 0.331 -6.090 1.00 91.38 219 HIS A C 1
ATOM 1591 O O . HIS A 1 219 ? -9.360 0.849 -4.996 1.00 91.38 219 HIS A O 1
ATOM 1597 N N . LEU A 1 220 ? -8.715 0.390 -7.107 1.00 95.19 220 LEU A N 1
ATOM 1598 C CA . LEU A 1 220 ? -7.470 1.152 -7.046 1.00 95.19 220 LEU A CA 1
ATOM 1599 C C . LEU A 1 220 ? -7.754 2.651 -6.880 1.00 95.19 220 LEU A C 1
ATOM 1601 O O . LEU A 1 220 ? -8.604 3.201 -7.580 1.00 95.19 220 LEU A O 1
ATOM 1605 N N . SER A 1 221 ? -7.011 3.313 -5.991 1.00 94.94 221 SER A N 1
ATOM 1606 C CA . SER A 1 221 ? -7.108 4.767 -5.782 1.00 94.94 221 SER A CA 1
ATOM 1607 C C . SER A 1 221 ? -6.671 5.566 -7.014 1.00 94.94 221 SER A C 1
ATOM 1609 O O . SER A 1 221 ? -7.253 6.606 -7.318 1.00 94.94 221 SER A O 1
ATOM 1611 N N . ASP A 1 222 ? -5.646 5.080 -7.714 1.00 95.19 222 ASP A N 1
ATOM 1612 C CA . ASP A 1 222 ? -5.249 5.517 -9.052 1.00 95.19 222 ASP A CA 1
ATOM 1613 C C . ASP A 1 222 ? -4.899 4.255 -9.860 1.00 95.19 222 ASP A C 1
ATOM 1615 O O . ASP A 1 222 ? -3.946 3.556 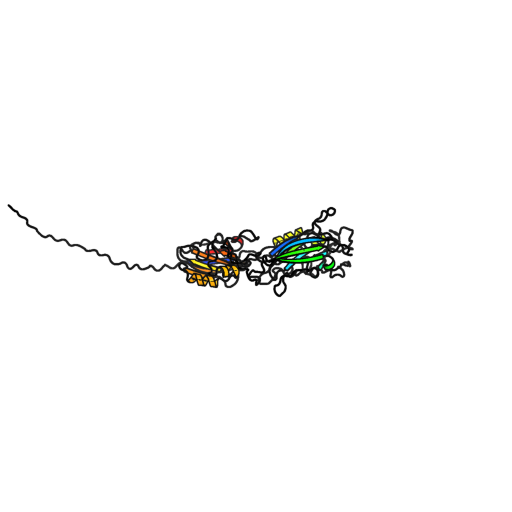-9.499 1.00 95.19 222 ASP A O 1
ATOM 1619 N N . PRO A 1 223 ? -5.676 3.900 -10.899 1.00 95.31 223 PRO A N 1
ATOM 1620 C CA . PRO A 1 223 ? -5.414 2.705 -11.693 1.00 95.31 223 PRO A CA 1
ATOM 1621 C C . PRO A 1 223 ? -4.177 2.837 -12.586 1.00 95.31 223 PRO A C 1
ATOM 1623 O O . PRO A 1 223 ? -3.732 1.830 -13.120 1.00 95.31 223 PRO A O 1
ATOM 1626 N N . MET A 1 224 ? -3.646 4.048 -12.775 1.00 96.44 224 MET A N 1
ATOM 1627 C CA . MET A 1 224 ? -2.570 4.333 -13.719 1.00 96.44 224 MET A CA 1
ATOM 1628 C C . MET A 1 224 ? -1.613 5.381 -13.131 1.00 96.44 224 MET A C 1
ATOM 1630 O O . MET A 1 224 ? -1.599 6.518 -13.598 1.00 96.44 224 MET A O 1
ATOM 1634 N N . PRO A 1 225 ? -0.835 5.075 -12.077 1.00 94.50 225 PRO A N 1
ATOM 1635 C CA . PRO A 1 225 ? -0.161 6.104 -11.277 1.00 94.50 225 PRO A CA 1
ATOM 1636 C C . PRO A 1 225 ? 0.981 6.840 -11.997 1.00 94.50 225 PRO A C 1
ATOM 1638 O O . PRO A 1 225 ? 1.283 7.984 -11.651 1.00 94.50 225 PRO A O 1
ATOM 1641 N N . TYR A 1 226 ? 1.619 6.229 -13.002 1.00 97.06 226 TYR A N 1
ATOM 1642 C CA . TYR A 1 226 ? 2.782 6.822 -13.680 1.00 97.06 226 TYR A CA 1
ATOM 1643 C C . TYR A 1 226 ? 2.445 7.513 -14.998 1.00 97.06 226 TYR A C 1
ATOM 1645 O O . TYR A 1 226 ? 2.904 8.632 -15.231 1.00 97.06 226 TYR A O 1
ATOM 1653 N N . PHE A 1 227 ? 1.631 6.887 -15.841 1.00 98.31 227 PHE A N 1
ATOM 1654 C CA . PHE A 1 227 ? 1.256 7.412 -17.149 1.00 98.31 227 PHE A CA 1
ATOM 1655 C C . PHE A 1 227 ? -0.055 6.796 -17.623 1.00 98.31 227 PHE A C 1
ATOM 1657 O O . PHE A 1 227 ? -0.594 5.917 -16.968 1.00 98.31 227 PHE A O 1
ATOM 1664 N N . THR A 1 228 ? -0.567 7.281 -18.748 1.00 98.00 228 THR A N 1
ATOM 1665 C CA . THR A 1 228 ? -1.692 6.682 -19.471 1.00 98.00 228 THR A CA 1
ATOM 1666 C C . THR A 1 228 ? -1.269 6.569 -20.925 1.00 98.00 228 THR A C 1
ATOM 1668 O O . THR A 1 228 ? -0.739 7.545 -21.466 1.00 98.00 228 THR A O 1
ATOM 1671 N N . ASP A 1 229 ? -1.466 5.403 -21.539 1.00 96.31 229 ASP A N 1
ATOM 1672 C CA . ASP A 1 229 ? -1.200 5.239 -22.970 1.00 96.31 229 ASP A CA 1
ATOM 1673 C C . ASP A 1 229 ? -2.015 6.263 -23.775 1.00 96.31 229 ASP A C 1
ATOM 1675 O O . ASP A 1 229 ? -3.129 6.647 -23.409 1.00 96.31 229 ASP A O 1
ATOM 1679 N N . ASP A 1 230 ? -1.434 6.755 -24.866 1.00 96.31 230 ASP A N 1
ATOM 1680 C CA . ASP A 1 230 ? -2.035 7.769 -25.731 1.00 96.31 230 ASP A CA 1
ATOM 1681 C C . ASP A 1 230 ? -2.324 9.115 -25.039 1.00 96.31 230 ASP A C 1
ATOM 1683 O O . ASP A 1 230 ? -3.103 9.929 -25.536 1.00 96.31 230 ASP A O 1
ATOM 1687 N N . SER A 1 231 ? -1.655 9.403 -23.918 1.00 97.81 231 SER A N 1
ATOM 1688 C CA . SER A 1 231 ? -1.723 10.695 -23.221 1.00 97.81 231 SER A CA 1
ATOM 1689 C C . SER A 1 231 ? -0.347 11.342 -23.071 1.00 97.81 231 SER A C 1
ATOM 1691 O O . SER A 1 231 ? 0.678 10.671 -23.090 1.00 97.81 231 SER A O 1
ATOM 1693 N N . LEU A 1 232 ? -0.307 12.670 -22.926 1.00 98.06 232 LEU A N 1
ATOM 1694 C CA . LEU A 1 232 ? 0.941 13.387 -22.635 1.00 98.06 232 LEU A CA 1
ATOM 1695 C C . LEU A 1 232 ? 1.470 13.037 -21.232 1.00 98.06 232 LEU A C 1
ATOM 1697 O O . LEU A 1 232 ? 0.674 12.787 -20.321 1.00 98.06 232 LEU A O 1
ATOM 1701 N N . ASP A 1 233 ? 2.794 13.110 -21.043 1.00 97.06 233 ASP A N 1
ATOM 1702 C CA . ASP A 1 233 ? 3.422 13.022 -19.716 1.00 97.06 233 ASP A CA 1
ATOM 1703 C C . ASP A 1 233 ? 2.753 13.987 -18.725 1.00 97.06 233 ASP A C 1
ATOM 1705 O O . ASP A 1 233 ? 2.509 15.165 -19.008 1.00 97.06 233 ASP A O 1
ATOM 1709 N N . ARG A 1 234 ? 2.467 13.477 -17.524 1.00 96.50 234 ARG A N 1
ATOM 1710 C CA . ARG A 1 234 ? 1.725 14.209 -16.484 1.00 96.50 234 ARG A CA 1
ATOM 1711 C C . ARG A 1 234 ? 2.563 15.290 -15.802 1.00 96.50 234 ARG A C 1
ATOM 1713 O O . ARG A 1 234 ? 2.055 16.035 -14.967 1.00 96.50 234 ARG A O 1
ATOM 1720 N N . GLY A 1 235 ? 3.861 15.358 -16.091 1.00 96.50 235 GLY A N 1
ATOM 1721 C CA . GLY A 1 235 ? 4.788 16.286 -15.462 1.00 96.50 235 GLY A CA 1
ATOM 1722 C C . GLY A 1 235 ? 5.222 15.871 -14.056 1.00 96.50 235 GLY A C 1
ATOM 1723 O O . GLY A 1 235 ? 5.930 16.642 -13.405 1.00 96.50 235 GLY A O 1
ATOM 1724 N N . ASN A 1 236 ? 4.872 14.670 -13.584 1.00 97.25 236 ASN A N 1
ATOM 1725 C CA . ASN A 1 236 ? 5.235 14.179 -12.246 1.00 97.25 236 ASN A CA 1
ATOM 1726 C C . ASN A 1 236 ? 6.683 13.671 -12.158 1.00 97.25 236 ASN A C 1
ATOM 1728 O O . ASN A 1 236 ? 7.226 13.555 -11.064 1.00 97.25 236 ASN A O 1
ATOM 1732 N N . GLY A 1 237 ? 7.356 13.468 -13.296 1.00 97.69 237 GLY A N 1
ATOM 1733 C CA . GLY A 1 237 ? 8.784 13.140 -13.344 1.00 97.69 237 GLY A CA 1
ATOM 1734 C C . GLY A 1 237 ? 9.160 11.939 -14.202 1.00 97.69 237 GLY A C 1
ATOM 1735 O O . GLY A 1 237 ? 10.355 11.678 -14.311 1.00 97.69 237 GLY A O 1
ATOM 1736 N N . LEU A 1 238 ? 8.203 11.256 -14.837 1.00 98.25 238 LEU A N 1
ATOM 1737 C CA . LEU A 1 238 ? 8.488 10.134 -15.736 1.00 98.25 238 LEU A CA 1
ATOM 1738 C C . LEU A 1 238 ? 9.388 10.563 -16.904 1.00 98.25 238 LEU A C 1
ATOM 1740 O O . LEU A 1 238 ? 10.440 9.954 -17.096 1.00 98.25 238 LEU A O 1
ATOM 1744 N N . ALA A 1 239 ? 9.104 11.705 -17.536 1.00 96.25 239 ALA A N 1
ATOM 1745 C CA . ALA A 1 239 ? 9.979 12.291 -18.555 1.00 96.25 239 ALA A CA 1
ATOM 1746 C C . ALA A 1 239 ? 11.446 12.469 -18.108 1.00 96.25 239 ALA A C 1
ATOM 1748 O O . ALA A 1 239 ? 12.377 12.311 -18.896 1.00 96.25 239 ALA A O 1
ATOM 1749 N N . LYS A 1 240 ? 11.710 12.767 -16.825 1.00 96.06 240 LYS A N 1
ATOM 1750 C CA . LYS A 1 240 ? 13.092 12.874 -16.316 1.00 96.06 240 LYS A CA 1
ATOM 1751 C C . LYS A 1 240 ? 13.793 11.519 -16.229 1.00 96.06 240 LYS A C 1
ATOM 1753 O O . LYS A 1 240 ? 14.999 11.448 -16.484 1.00 96.06 240 LYS A O 1
ATOM 1758 N N . ILE A 1 241 ? 13.056 10.461 -15.898 1.00 97.19 241 ILE A N 1
ATOM 1759 C CA . ILE A 1 241 ? 13.572 9.093 -15.962 1.00 97.19 241 ILE A CA 1
ATOM 1760 C C . ILE A 1 241 ? 13.849 8.752 -17.420 1.00 97.19 241 ILE A C 1
ATOM 1762 O O . ILE A 1 241 ? 14.988 8.447 -17.751 1.00 97.19 241 ILE A O 1
ATOM 1766 N N . ALA A 1 242 ? 12.854 8.890 -18.292 1.00 95.38 242 ALA A N 1
ATOM 1767 C CA . ALA A 1 242 ? 12.950 8.527 -19.699 1.00 95.38 242 ALA A CA 1
ATOM 1768 C C . ALA A 1 242 ? 14.091 9.253 -20.437 1.00 95.38 242 ALA A C 1
ATOM 1770 O O . ALA A 1 242 ? 14.759 8.660 -21.276 1.00 95.38 242 ALA A O 1
ATOM 1771 N N . GLN A 1 243 ? 14.365 10.519 -20.101 1.00 92.69 243 GLN A N 1
ATOM 1772 C CA . GLN A 1 243 ? 15.386 11.312 -20.795 1.00 92.69 243 GLN A CA 1
ATOM 1773 C C . GLN A 1 243 ? 16.789 11.247 -20.189 1.00 92.69 243 GLN A C 1
ATOM 1775 O O . GLN A 1 243 ? 17.787 11.518 -20.874 1.00 92.69 243 GLN A O 1
ATOM 1780 N N . MET A 1 244 ? 16.878 11.032 -18.874 1.00 91.75 244 MET A N 1
ATOM 1781 C CA . MET A 1 244 ? 18.120 11.248 -18.127 1.00 91.75 244 MET A CA 1
ATOM 1782 C C . MET A 1 244 ? 18.422 10.188 -17.071 1.00 91.75 244 MET A C 1
ATOM 1784 O O . MET A 1 244 ? 19.490 10.239 -16.461 1.00 91.75 244 MET A O 1
ATOM 1788 N N . GLY A 1 245 ? 17.503 9.261 -16.820 1.00 94.06 245 GLY A N 1
ATOM 1789 C CA . GLY A 1 245 ? 17.608 8.320 -15.714 1.00 94.06 245 GLY A CA 1
ATOM 1790 C C . GLY A 1 245 ? 17.538 8.986 -14.336 1.00 94.06 245 GLY A C 1
ATOM 1791 O O . GLY A 1 245 ? 17.957 8.381 -13.350 1.00 94.06 245 GLY A O 1
ATOM 1792 N N . ASP A 1 246 ? 17.052 10.232 -14.260 1.00 95.19 246 ASP A N 1
ATOM 1793 C CA . ASP A 1 246 ? 16.880 10.979 -13.011 1.00 95.19 246 ASP A CA 1
ATOM 1794 C C . ASP A 1 246 ? 15.513 10.652 -12.401 1.00 95.19 246 ASP A C 1
ATOM 1796 O O . ASP A 1 246 ? 14.484 11.204 -12.793 1.00 95.19 246 ASP A O 1
ATOM 1800 N N . ASN A 1 247 ? 15.519 9.762 -11.411 1.00 97.69 247 ASN A N 1
ATOM 1801 C CA . ASN A 1 247 ? 14.323 9.322 -10.700 1.00 97.69 247 ASN A CA 1
ATOM 1802 C C . ASN A 1 247 ? 13.916 10.235 -9.531 1.00 97.69 247 ASN A C 1
ATOM 1804 O O . ASN A 1 247 ? 12.889 9.984 -8.906 1.00 97.69 247 ASN A O 1
ATOM 1808 N N . SER A 1 248 ? 14.665 11.303 -9.231 1.00 98.31 248 SER A N 1
ATOM 1809 C CA . SER A 1 248 ? 14.453 12.105 -8.015 1.00 98.31 248 SER A CA 1
ATOM 1810 C C . SER A 1 248 ? 13.073 12.763 -7.946 1.00 98.31 248 SER A C 1
ATOM 1812 O O . SER A 1 248 ? 12.447 12.780 -6.887 1.00 98.31 248 SER A O 1
ATOM 1814 N N . LYS A 1 249 ? 12.578 13.292 -9.074 1.00 98.44 249 LYS A N 1
ATOM 1815 C CA . LYS A 1 249 ? 11.290 13.997 -9.124 1.00 98.44 249 LYS A CA 1
ATOM 1816 C C . LYS A 1 249 ? 10.117 13.037 -8.929 1.00 98.44 249 LYS A C 1
ATOM 1818 O O . LYS A 1 249 ? 9.252 13.321 -8.106 1.00 98.44 249 LYS A O 1
ATOM 1823 N N . LEU A 1 250 ? 10.121 11.912 -9.648 1.00 98.62 250 LEU A N 1
ATOM 1824 C CA . LEU A 1 250 ? 9.053 10.923 -9.531 1.00 98.62 250 LEU A CA 1
ATOM 1825 C C . LEU A 1 250 ? 9.106 10.217 -8.170 1.00 98.62 250 LEU A C 1
ATOM 1827 O O . LEU A 1 250 ? 8.075 10.070 -7.537 1.00 98.62 250 LEU A O 1
ATOM 1831 N N . ALA A 1 251 ? 10.296 9.923 -7.634 1.00 98.75 251 ALA A N 1
ATOM 1832 C CA . ALA A 1 251 ? 10.435 9.371 -6.284 1.00 98.75 251 ALA A CA 1
ATOM 1833 C C . ALA A 1 251 ? 9.873 10.309 -5.198 1.00 98.75 251 ALA A C 1
ATOM 1835 O O . ALA A 1 251 ? 9.230 9.859 -4.252 1.00 98.75 251 ALA A O 1
ATOM 1836 N N . ALA A 1 252 ? 10.095 11.623 -5.326 1.00 98.69 252 ALA A N 1
ATOM 1837 C CA . ALA A 1 252 ? 9.516 12.604 -4.409 1.00 98.69 252 ALA A CA 1
ATOM 1838 C C . ALA A 1 252 ? 7.986 12.690 -4.545 1.00 98.69 252 ALA A C 1
ATOM 1840 O O . ALA A 1 252 ? 7.290 12.811 -3.536 1.00 98.69 252 ALA A O 1
ATOM 1841 N N . TYR A 1 253 ? 7.465 12.611 -5.775 1.00 98.44 253 TYR A N 1
ATOM 1842 C CA . TYR A 1 253 ? 6.026 12.549 -6.033 1.00 98.44 253 TYR A CA 1
ATOM 1843 C C . TYR A 1 253 ? 5.398 11.290 -5.421 1.00 98.44 253 TYR A C 1
ATOM 1845 O O . TYR A 1 253 ? 4.411 11.398 -4.693 1.00 98.44 253 TYR A O 1
ATOM 1853 N N . ASP A 1 254 ? 6.001 10.124 -5.642 1.00 98.44 254 ASP A N 1
ATOM 1854 C CA . ASP A 1 254 ? 5.525 8.848 -5.111 1.00 98.44 254 ASP A CA 1
ATOM 1855 C C . ASP A 1 254 ? 5.535 8.858 -3.583 1.00 98.44 254 ASP A C 1
ATOM 1857 O O . ASP A 1 254 ? 4.529 8.533 -2.951 1.00 98.44 254 ASP A O 1
ATOM 1861 N N . SER A 1 255 ? 6.623 9.335 -2.970 1.00 97.94 255 SER A N 1
ATOM 1862 C CA . SER A 1 255 ? 6.730 9.440 -1.512 1.00 97.94 255 SER A CA 1
ATOM 1863 C C . SER A 1 255 ? 5.640 10.336 -0.914 1.00 97.94 255 SER A C 1
ATOM 1865 O O . SER A 1 255 ? 5.030 9.974 0.090 1.00 97.94 255 SER A O 1
ATOM 1867 N N . ALA A 1 256 ? 5.327 11.473 -1.547 1.00 97.38 256 ALA A N 1
ATOM 1868 C CA . ALA A 1 256 ? 4.273 12.380 -1.081 1.00 97.38 256 ALA A CA 1
ATOM 1869 C C . ALA A 1 256 ? 2.853 11.788 -1.214 1.00 97.38 256 ALA A C 1
ATOM 1871 O O . ALA A 1 256 ? 1.938 12.169 -0.467 1.00 97.38 256 ALA A O 1
ATOM 1872 N N . ASN A 1 257 ? 2.674 10.854 -2.152 1.00 97.12 257 ASN A N 1
ATOM 1873 C CA . ASN A 1 257 ? 1.418 10.162 -2.439 1.00 97.12 257 ASN A CA 1
ATOM 1874 C C . ASN A 1 257 ? 1.344 8.748 -1.848 1.00 97.12 257 ASN A C 1
ATOM 1876 O O . ASN A 1 257 ? 0.367 8.042 -2.104 1.00 97.12 257 ASN A O 1
ATOM 1880 N N . THR A 1 258 ? 2.327 8.364 -1.032 1.00 97.44 258 THR A N 1
ATOM 1881 C CA . THR A 1 258 ? 2.371 7.085 -0.322 1.00 97.44 258 THR A CA 1
ATOM 1882 C C . THR A 1 258 ? 1.793 7.219 1.078 1.00 97.44 258 THR A C 1
ATOM 1884 O O . THR A 1 258 ? 2.087 8.168 1.807 1.00 97.44 258 THR A O 1
ATOM 1887 N N . GLY A 1 259 ? 0.960 6.260 1.459 1.00 94.88 259 GLY A N 1
ATOM 1888 C CA . GLY A 1 259 ? 0.448 6.106 2.811 1.00 94.88 259 GLY A CA 1
ATOM 1889 C C . GLY A 1 259 ? -0.726 5.141 2.849 1.00 94.88 259 GLY A C 1
ATOM 1890 O O . GLY A 1 259 ? -1.355 4.847 1.837 1.00 94.88 259 GLY A O 1
ATOM 1891 N N . ILE A 1 260 ? -1.037 4.650 4.039 1.00 93.94 260 ILE A N 1
ATOM 1892 C CA . ILE A 1 260 ? -2.116 3.686 4.241 1.00 93.94 260 ILE A CA 1
ATOM 1893 C C . ILE A 1 260 ? -3.472 4.388 4.378 1.00 93.94 260 ILE A C 1
ATOM 1895 O O . ILE A 1 260 ? -3.578 5.453 4.988 1.00 93.94 260 ILE A O 1
ATOM 1899 N N . ILE A 1 261 ? -4.518 3.788 3.808 1.00 94.81 261 ILE A N 1
ATOM 1900 C CA . ILE A 1 261 ? -5.904 4.221 4.017 1.00 94.81 261 ILE A CA 1
ATOM 1901 C C . ILE A 1 261 ? -6.432 3.430 5.205 1.00 94.81 261 ILE A C 1
ATOM 1903 O O . ILE A 1 261 ? -6.424 2.210 5.156 1.00 94.81 261 ILE A O 1
ATOM 1907 N N . ILE A 1 262 ? -6.906 4.105 6.253 1.00 95.94 262 ILE A N 1
ATOM 1908 C CA . ILE A 1 262 ? -7.380 3.441 7.475 1.00 95.94 262 ILE A CA 1
ATOM 1909 C C . ILE A 1 262 ? -8.874 3.722 7.645 1.00 95.94 262 ILE A C 1
ATOM 1911 O O . ILE A 1 262 ? -9.233 4.750 8.219 1.00 95.94 262 ILE A O 1
ATOM 1915 N N . PRO A 1 263 ? -9.779 2.864 7.147 1.00 96.12 263 PRO A N 1
ATOM 1916 C CA . PRO A 1 263 ? -11.178 2.893 7.551 1.00 96.12 263 PRO A CA 1
ATOM 1917 C C . PRO A 1 263 ? -11.304 2.528 9.033 1.00 96.12 263 PRO A C 1
ATOM 1919 O O . PRO A 1 263 ? -10.585 1.658 9.522 1.00 96.12 263 PRO A O 1
ATOM 1922 N N . LEU A 1 264 ? -12.246 3.149 9.737 1.00 98.12 264 LEU A N 1
ATOM 1923 C CA . LEU A 1 264 ? -12.649 2.709 11.075 1.00 98.12 264 LEU A CA 1
ATOM 1924 C C . LEU A 1 264 ? -13.879 1.816 10.929 1.00 98.12 264 LEU A C 1
ATOM 1926 O O . LEU A 1 264 ? -14.783 2.173 10.180 1.00 98.12 264 LEU A O 1
ATOM 1930 N N . SER A 1 265 ? -13.949 0.670 11.603 1.00 97.69 265 SER A N 1
ATOM 1931 C CA . SER A 1 265 ? -15.198 -0.108 11.630 1.00 97.69 265 SER A CA 1
ATOM 1932 C C . SER A 1 265 ? -16.342 0.671 12.301 1.00 97.69 265 SER A C 1
ATOM 1934 O O . SER A 1 265 ? -16.112 1.719 12.910 1.00 97.69 265 SER A O 1
ATOM 1936 N N . PRO A 1 266 ? -17.585 0.152 12.277 1.00 98.12 266 PRO A N 1
ATOM 1937 C CA . PRO A 1 266 ? -18.581 0.554 13.260 1.00 98.12 266 PRO A CA 1
ATOM 1938 C C . PRO A 1 266 ? -17.999 0.534 14.677 1.00 98.12 266 PRO A C 1
ATOM 1940 O O . PRO A 1 266 ? -17.205 -0.345 15.029 1.00 98.12 266 PRO A O 1
ATOM 1943 N N . VAL A 1 267 ? -18.383 1.527 15.473 1.00 98.56 267 VAL A N 1
ATOM 1944 C CA . VAL A 1 267 ? -17.707 1.839 16.734 1.00 98.56 267 VAL A CA 1
ATOM 1945 C C . VAL A 1 267 ? -18.503 1.270 17.897 1.00 98.56 267 VAL A C 1
ATOM 1947 O O . VAL A 1 267 ? -19.660 1.640 18.099 1.00 98.56 267 VAL A O 1
ATOM 1950 N N . LEU A 1 268 ? -17.882 0.408 18.697 1.00 98.69 268 LEU A N 1
ATOM 1951 C CA . LEU A 1 268 ? -18.442 -0.036 19.967 1.00 98.69 268 LEU A CA 1
ATOM 1952 C C . LEU A 1 268 ? -18.244 1.061 21.017 1.00 98.69 268 LEU A C 1
ATOM 1954 O O . LEU A 1 268 ? -17.124 1.520 21.223 1.00 98.69 268 LEU A O 1
ATOM 1958 N N . VAL A 1 269 ? -19.313 1.436 21.720 1.00 98.25 269 VAL A N 1
ATOM 1959 C CA . VAL A 1 269 ? -19.266 2.339 22.877 1.00 98.25 269 VAL A CA 1
ATOM 1960 C C . VAL A 1 269 ? -19.905 1.649 24.074 1.00 98.25 269 VAL A C 1
ATOM 1962 O O . VAL A 1 269 ? -21.057 1.220 24.014 1.00 98.25 269 VAL A O 1
ATOM 1965 N N . VAL A 1 270 ? -19.172 1.560 25.179 1.00 97.69 270 VAL A N 1
ATOM 1966 C CA . VAL A 1 270 ? -19.592 0.862 26.399 1.00 97.69 270 VAL A CA 1
ATOM 1967 C C . VAL A 1 270 ? -19.590 1.846 27.555 1.00 97.69 270 VAL A C 1
ATOM 1969 O O . VAL A 1 270 ? -18.592 2.519 27.808 1.00 97.69 270 VAL A O 1
ATOM 1972 N N . ILE A 1 271 ? -20.706 1.914 28.271 1.00 96.88 271 ILE A N 1
ATOM 1973 C CA . ILE A 1 271 ? -20.844 2.678 29.507 1.00 96.88 271 ILE A CA 1
ATOM 1974 C C . ILE A 1 271 ? -20.840 1.683 30.658 1.00 96.88 271 ILE A C 1
ATOM 1976 O O . ILE A 1 271 ? -21.603 0.717 30.645 1.00 96.88 271 ILE A O 1
ATOM 1980 N N . TYR A 1 272 ? -19.964 1.890 31.635 1.00 95.69 272 TYR A N 1
ATOM 1981 C CA . TYR A 1 272 ? -19.811 0.965 32.753 1.00 95.69 272 TYR A CA 1
ATOM 1982 C C . TYR A 1 272 ? -19.468 1.684 34.059 1.00 95.69 272 TYR A C 1
ATOM 1984 O O . TYR A 1 272 ? -18.897 2.777 34.067 1.00 95.69 272 TYR A O 1
ATOM 1992 N N . HIS A 1 273 ? -19.826 1.062 35.178 1.00 91.94 273 HIS A N 1
ATOM 1993 C CA . HIS A 1 273 ? -19.735 1.631 36.511 1.00 91.94 273 HIS A CA 1
ATOM 1994 C C . HIS A 1 273 ? -18.651 0.961 37.353 1.00 91.94 273 HIS A C 1
ATOM 1996 O O . HIS A 1 273 ? -18.760 -0.221 37.681 1.00 91.94 273 HIS A O 1
ATOM 2002 N N . LYS A 1 274 ? -17.675 1.757 37.820 1.00 77.19 274 LYS A N 1
ATOM 2003 C CA . LYS A 1 274 ? -16.538 1.311 38.656 1.00 77.19 274 LYS A CA 1
ATOM 2004 C C . LYS A 1 274 ? -15.776 0.120 38.030 1.00 77.19 274 LYS A C 1
ATOM 2006 O O . LYS A 1 274 ? -16.098 -0.372 36.960 1.00 77.19 274 LYS A O 1
ATOM 2011 N N . GLY A 1 275 ? -14.679 -0.293 38.662 1.00 80.56 275 GLY A N 1
ATOM 2012 C CA . GLY A 1 275 ? -13.865 -1.409 38.171 1.00 80.56 275 GLY A CA 1
ATOM 2013 C C . GLY A 1 275 ? -12.959 -1.085 36.974 1.00 80.56 275 GLY A C 1
ATOM 2014 O O . GLY A 1 275 ? -12.765 0.082 36.590 1.00 80.56 275 GLY A O 1
ATOM 2015 N N . ASN A 1 276 ? -12.358 -2.156 36.456 1.00 84.81 276 ASN A N 1
ATOM 2016 C CA . ASN A 1 276 ? -11.421 -2.154 35.334 1.00 84.81 276 ASN A CA 1
ATOM 2017 C C . ASN A 1 276 ? -12.171 -2.165 33.997 1.00 84.81 276 ASN A C 1
ATOM 2019 O O . ASN A 1 276 ? -13.389 -2.314 33.967 1.00 84.81 276 ASN A O 1
ATOM 2023 N N . ASN A 1 277 ? -11.443 -1.962 32.901 1.00 90.44 277 ASN A N 1
ATOM 2024 C CA . ASN A 1 277 ? -11.991 -2.088 31.555 1.00 90.44 277 ASN A CA 1
ATOM 2025 C C . ASN A 1 277 ? -12.612 -3.494 31.368 1.00 90.44 277 ASN A C 1
ATOM 2027 O O . ASN A 1 277 ? -11.909 -4.480 31.590 1.00 90.44 277 ASN A O 1
ATOM 2031 N N . PRO A 1 278 ? -13.912 -3.602 31.025 1.00 93.38 278 PRO A N 1
ATOM 2032 C CA . PRO A 1 278 ? -14.579 -4.894 30.872 1.00 93.38 278 PRO A CA 1
ATOM 2033 C C . PRO A 1 278 ? -14.238 -5.610 29.556 1.00 93.38 278 PRO A C 1
ATOM 2035 O O . PRO A 1 278 ? -14.624 -6.761 29.390 1.00 93.38 278 PRO A O 1
ATOM 2038 N N . VAL A 1 279 ? -13.573 -4.931 28.615 1.00 96.31 279 VAL A N 1
ATOM 2039 C CA . VAL A 1 279 ? -13.369 -5.418 27.244 1.00 96.31 279 VAL A CA 1
ATOM 2040 C C . VAL A 1 279 ? -12.009 -6.073 27.057 1.00 96.31 279 VAL A C 1
ATOM 2042 O O . VAL A 1 279 ? -11.937 -7.137 26.454 1.00 96.31 279 VAL A O 1
ATOM 2045 N N . PHE A 1 280 ? -10.947 -5.457 27.576 1.00 97.25 280 PHE A N 1
ATOM 2046 C CA . PHE A 1 280 ? -9.599 -6.008 27.492 1.00 97.25 280 PHE A CA 1
ATOM 2047 C C . PHE A 1 280 ? -8.694 -5.506 28.611 1.00 97.25 280 PHE A C 1
ATOM 2049 O O . PHE A 1 280 ? -9.012 -4.543 29.319 1.00 97.25 280 PHE A O 1
ATOM 2056 N N . LYS A 1 281 ? -7.525 -6.137 28.719 1.00 96.56 281 LYS A N 1
ATOM 2057 C CA . LYS A 1 281 ? -6.416 -5.676 29.543 1.00 96.56 281 LYS A CA 1
ATOM 2058 C C . LYS A 1 281 ? -5.096 -5.911 28.811 1.00 96.56 281 LYS A C 1
ATOM 2060 O O . LYS A 1 281 ? -4.831 -7.019 28.361 1.00 96.56 281 LYS A O 1
ATOM 2065 N N . VAL A 1 282 ? -4.269 -4.870 28.714 1.00 96.81 282 VAL A N 1
ATOM 2066 C CA . VAL A 1 282 ? -2.926 -4.971 28.121 1.00 96.81 282 VAL A CA 1
ATOM 2067 C C . VAL A 1 282 ? -2.115 -6.015 28.887 1.00 96.81 282 VAL A C 1
ATOM 2069 O O . VAL A 1 282 ? -2.232 -6.109 30.112 1.00 96.81 282 VAL A O 1
ATOM 2072 N N . THR A 1 283 ? -1.279 -6.777 28.180 1.00 97.06 283 THR A N 1
ATOM 2073 C CA . THR A 1 283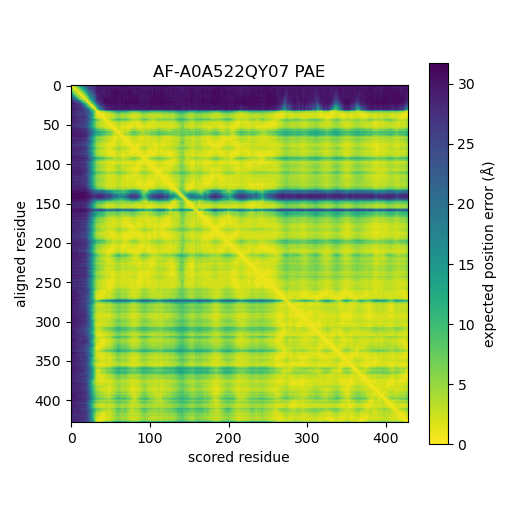 ? -0.498 -7.925 28.684 1.00 97.06 283 THR A CA 1
ATOM 2074 C C . THR A 1 283 ? -1.308 -9.178 29.036 1.00 97.06 283 THR A C 1
ATOM 2076 O O . THR A 1 283 ? -0.730 -10.159 29.504 1.00 97.06 283 THR A O 1
ATOM 2079 N N . GLU A 1 284 ? -2.616 -9.196 28.772 1.00 97.44 284 GLU A N 1
ATOM 2080 C CA . GLU A 1 284 ? -3.457 -10.397 28.837 1.00 97.44 284 GLU A CA 1
ATOM 2081 C C . GLU A 1 284 ? -3.969 -10.761 27.437 1.00 97.44 284 GLU A C 1
ATOM 2083 O O . GLU A 1 284 ? -4.045 -9.905 26.563 1.00 97.44 284 GLU A O 1
ATOM 2088 N N . ALA A 1 285 ? -4.284 -12.037 27.207 1.00 98.06 285 ALA A N 1
ATOM 2089 C CA . ALA A 1 285 ? -4.900 -12.479 25.954 1.00 98.06 285 ALA A CA 1
ATOM 2090 C C . ALA A 1 285 ? -6.340 -11.943 25.816 1.00 98.06 285 ALA A C 1
ATOM 2092 O O . ALA A 1 285 ? -6.978 -11.644 26.833 1.00 98.06 285 ALA A O 1
ATOM 2093 N N . ASP A 1 286 ? -6.867 -11.889 24.584 1.00 97.94 286 ASP A N 1
ATOM 2094 C CA . ASP A 1 286 ? -8.293 -11.630 24.328 1.00 97.94 286 ASP A CA 1
ATOM 2095 C C . ASP A 1 286 ? -9.166 -12.528 25.230 1.00 97.94 286 ASP A C 1
ATOM 2097 O O . ASP A 1 286 ? -8.931 -13.730 25.394 1.00 97.94 286 ASP A O 1
ATOM 2101 N N . PHE A 1 287 ? -10.190 -11.935 25.850 1.00 96.75 287 PHE A N 1
ATOM 2102 C CA . PHE A 1 287 ? -11.083 -12.617 26.791 1.00 96.75 287 PHE A CA 1
ATOM 2103 C C . PHE A 1 287 ? -12.014 -13.660 26.144 1.00 96.75 287 PHE A C 1
ATOM 2105 O O . PHE A 1 287 ? -12.814 -14.291 26.840 1.00 96.75 287 PHE A O 1
ATOM 2112 N N . GLY A 1 288 ? -11.961 -13.831 24.825 1.00 96.56 288 GLY A N 1
ATOM 2113 C CA . GLY A 1 288 ? -12.801 -14.718 24.030 1.00 96.56 288 GLY A CA 1
ATOM 2114 C C . GLY A 1 288 ? -14.249 -14.244 23.916 1.00 96.56 288 GLY A C 1
ATOM 2115 O O . GLY A 1 288 ? -15.142 -15.051 23.665 1.00 96.56 288 GLY A O 1
ATOM 2116 N N . GLN A 1 289 ? -14.514 -12.954 24.148 1.00 96.31 289 GLN A N 1
ATOM 2117 C CA . GLN A 1 289 ? -15.876 -12.394 24.199 1.00 96.31 289 GLN A CA 1
ATOM 2118 C C . GLN A 1 289 ? -16.292 -11.677 22.907 1.00 96.31 289 GLN A C 1
ATOM 2120 O O . GLN A 1 289 ? -17.417 -11.184 22.816 1.00 96.31 289 GLN A O 1
ATOM 2125 N N . GLY A 1 290 ? -15.408 -11.643 21.905 1.00 97.50 290 GLY A N 1
ATOM 2126 C CA . GLY A 1 290 ? -15.668 -11.067 20.586 1.00 97.50 290 GLY A CA 1
ATOM 2127 C C . GLY A 1 290 ? -14.923 -9.764 20.290 1.00 97.50 290 GLY A C 1
ATOM 2128 O O . GLY A 1 290 ? -15.336 -9.060 19.371 1.00 97.50 290 GLY A O 1
ATOM 2129 N N . LEU A 1 291 ? -13.869 -9.411 21.040 1.00 98.56 291 LEU A N 1
ATOM 2130 C CA . LEU A 1 291 ? -13.012 -8.276 20.679 1.00 98.56 291 LEU A CA 1
ATOM 2131 C C . LEU A 1 291 ? -12.234 -8.574 19.387 1.00 98.56 291 LEU A C 1
ATOM 2133 O O . LEU A 1 291 ? -12.284 -7.747 18.478 1.00 98.56 291 LEU A O 1
ATOM 2137 N N . ALA A 1 292 ? -11.707 -9.789 19.229 1.00 98.00 292 ALA A N 1
ATOM 2138 C CA . ALA A 1 292 ? -11.148 -10.285 17.972 1.00 98.00 292 ALA A CA 1
ATOM 2139 C C . ALA A 1 292 ? -12.089 -10.106 16.762 1.00 98.00 292 ALA A C 1
ATOM 2141 O O . ALA A 1 292 ? -11.640 -9.793 15.664 1.00 98.00 292 ALA A O 1
ATOM 2142 N N . ASP A 1 293 ? -13.415 -10.231 16.924 1.00 97.75 293 ASP A N 1
ATOM 2143 C CA . ASP A 1 293 ? -14.358 -9.977 15.820 1.00 97.75 293 ASP A CA 1
ATOM 2144 C C . ASP A 1 293 ? -14.391 -8.490 15.411 1.00 97.75 293 ASP A C 1
ATOM 2146 O O . ASP A 1 293 ? -14.577 -8.176 14.231 1.00 97.75 293 ASP A O 1
ATOM 2150 N N . ILE A 1 294 ? -14.183 -7.561 16.351 1.00 98.31 294 ILE A N 1
ATOM 2151 C CA . ILE A 1 294 ? -13.969 -6.143 16.029 1.00 98.31 294 ILE A CA 1
ATOM 2152 C C . ILE A 1 294 ? -12.613 -5.980 15.360 1.00 98.31 294 ILE A C 1
ATOM 2154 O O . ILE A 1 294 ? -12.552 -5.418 14.274 1.00 98.31 294 ILE A O 1
ATOM 2158 N N . ALA A 1 295 ? -11.553 -6.473 15.989 1.00 98.31 295 ALA A N 1
ATOM 2159 C CA . ALA A 1 295 ? -10.186 -6.215 15.571 1.00 98.31 295 ALA A CA 1
ATOM 2160 C C . ALA A 1 295 ? -9.861 -6.825 14.195 1.00 98.31 295 ALA A C 1
ATOM 2162 O O . ALA A 1 295 ? -9.165 -6.210 13.399 1.00 98.31 295 ALA A O 1
ATOM 2163 N N . GLN A 1 296 ? -10.438 -7.985 13.870 1.00 97.12 296 GLN A N 1
ATOM 2164 C CA . GLN A 1 296 ? -10.181 -8.697 12.614 1.00 97.12 296 GLN A CA 1
ATOM 2165 C C . GLN A 1 296 ? -11.187 -8.390 11.501 1.00 97.12 296 GLN A C 1
ATOM 2167 O O . GLN A 1 296 ? -10.864 -8.529 10.320 1.00 97.12 296 GLN A O 1
ATOM 2172 N N . LYS A 1 297 ? -12.440 -8.061 11.849 1.00 95.06 297 LYS A N 1
ATOM 2173 C CA . LYS A 1 297 ? -13.563 -8.006 10.885 1.00 95.06 297 LYS A CA 1
ATOM 2174 C C . LYS A 1 297 ? -14.428 -6.755 11.017 1.00 95.06 297 LYS A C 1
ATOM 2176 O O . LYS A 1 297 ? -15.366 -6.577 10.241 1.00 95.06 297 LYS A O 1
ATOM 2181 N N . GLY A 1 298 ? -14.178 -5.909 12.013 1.00 96.00 298 GLY A N 1
ATOM 2182 C CA . GLY A 1 298 ? -14.997 -4.736 12.299 1.00 96.00 298 GLY A CA 1
ATOM 2183 C C . GLY A 1 298 ? -16.399 -5.061 12.817 1.00 96.00 298 GLY A C 1
ATOM 2184 O O . GLY A 1 298 ? -17.306 -4.235 12.702 1.00 96.00 298 GLY A O 1
ATOM 2185 N N . MET A 1 299 ? -16.613 -6.260 13.367 1.00 96.19 299 MET A N 1
ATOM 2186 C CA . MET A 1 299 ? -17.928 -6.745 13.787 1.00 96.19 299 MET A CA 1
ATOM 2187 C C . MET A 1 299 ? -18.130 -6.630 15.302 1.00 96.19 299 MET A C 1
ATOM 2189 O O . MET A 1 299 ? -17.820 -7.536 16.065 1.00 96.19 299 MET A O 1
ATOM 2193 N N . ALA A 1 300 ? -18.767 -5.547 15.750 1.00 97.44 300 ALA A N 1
ATOM 2194 C CA . ALA A 1 300 ? -19.007 -5.296 17.178 1.00 97.44 300 ALA A CA 1
ATOM 2195 C C . ALA A 1 300 ? -20.153 -6.107 17.815 1.00 97.44 300 ALA A C 1
ATOM 2197 O O . ALA A 1 300 ? -20.334 -6.066 19.031 1.00 97.44 300 ALA A O 1
ATOM 2198 N N . SER A 1 301 ? -20.959 -6.823 17.025 1.00 96.12 301 SER A N 1
ATOM 2199 C CA . SER A 1 301 ? -22.216 -7.424 17.505 1.00 96.12 301 SER A CA 1
ATOM 2200 C C . SER A 1 301 ? -22.035 -8.517 18.571 1.00 96.12 301 SER A C 1
ATOM 2202 O O . SER A 1 301 ? -22.810 -8.552 19.535 1.00 96.12 301 SER A O 1
ATOM 2204 N N . THR A 1 302 ? -21.007 -9.363 18.433 1.00 97.00 302 THR A N 1
ATOM 2205 C CA . THR A 1 302 ? -20.680 -10.440 19.381 1.00 97.00 302 THR A CA 1
ATOM 2206 C C . THR A 1 302 ? -20.341 -9.848 20.747 1.00 97.00 302 THR A C 1
ATOM 2208 O O . THR A 1 302 ? -21.044 -10.099 21.731 1.00 97.00 302 THR A O 1
ATOM 2211 N N . LEU A 1 303 ? -19.344 -8.959 20.780 1.00 98.19 303 LEU A N 1
ATOM 2212 C CA . LEU A 1 303 ? -18.890 -8.303 22.003 1.00 98.19 303 LEU A CA 1
ATOM 2213 C C . LEU A 1 303 ? -19.978 -7.424 22.626 1.00 98.19 303 LEU A C 1
ATOM 2215 O O . LEU A 1 303 ? -20.191 -7.459 23.837 1.00 98.19 303 LEU A O 1
ATOM 2219 N N . ALA A 1 304 ? -20.743 -6.693 21.811 1.00 98.06 304 ALA A N 1
ATOM 2220 C CA . ALA A 1 304 ? -21.847 -5.885 22.314 1.00 98.06 304 ALA A CA 1
ATOM 2221 C C . ALA A 1 304 ? -22.909 -6.731 23.037 1.00 98.06 304 ALA A C 1
ATOM 2223 O O . ALA A 1 304 ? -23.472 -6.298 24.044 1.00 98.06 304 ALA A O 1
ATOM 2224 N N . SER A 1 305 ? -23.189 -7.937 22.537 1.00 97.44 305 SER A N 1
ATOM 2225 C CA . SER A 1 305 ? -24.156 -8.858 23.144 1.00 97.44 305 SER A CA 1
ATOM 2226 C C . SER A 1 305 ? -23.632 -9.472 24.443 1.00 97.44 305 SER A C 1
ATOM 2228 O O . SER A 1 305 ? -24.394 -9.593 25.404 1.00 97.44 305 SER A O 1
ATOM 2230 N N . ALA A 1 306 ? -22.338 -9.805 24.501 1.00 97.06 306 ALA A N 1
ATOM 2231 C CA . ALA A 1 306 ? -21.689 -10.288 25.719 1.00 97.06 306 ALA A CA 1
ATOM 2232 C C . ALA A 1 306 ? -21.725 -9.226 26.834 1.00 97.06 306 ALA A C 1
ATOM 2234 O O . ALA A 1 306 ? -22.161 -9.504 27.954 1.00 97.06 306 ALA A O 1
ATOM 2235 N N . LEU A 1 307 ? -21.366 -7.981 26.507 1.00 97.12 307 LEU A N 1
ATOM 2236 C CA . LEU A 1 307 ? -21.260 -6.884 27.473 1.00 97.12 307 LEU A CA 1
ATOM 2237 C C . LEU A 1 307 ? -22.605 -6.425 28.040 1.00 97.12 307 LEU A C 1
ATOM 2239 O O . LEU A 1 307 ? -22.665 -6.048 29.206 1.00 97.12 307 LEU A O 1
ATOM 2243 N N . LYS A 1 308 ? -23.703 -6.500 27.275 1.00 95.50 308 LYS A N 1
ATOM 2244 C CA . LYS A 1 308 ? -25.052 -6.150 27.775 1.00 95.50 308 LYS A CA 1
ATOM 2245 C C . LYS A 1 308 ? -25.475 -6.955 29.005 1.00 95.50 308 LYS A C 1
ATOM 2247 O O . LYS A 1 308 ? -26.295 -6.482 29.783 1.00 95.50 308 LYS A O 1
ATOM 2252 N N . ASN A 1 309 ? -24.933 -8.161 29.166 1.00 90.00 309 ASN A N 1
ATOM 2253 C CA . ASN A 1 309 ? -25.239 -9.047 30.285 1.00 90.00 309 ASN A CA 1
ATOM 2254 C C . ASN A 1 309 ? -24.158 -9.015 31.379 1.00 90.00 309 ASN A C 1
ATOM 2256 O O . ASN A 1 309 ? -24.276 -9.729 32.375 1.00 90.00 309 ASN A O 1
ATOM 2260 N N . MET A 1 310 ? -23.096 -8.221 31.204 1.00 93.25 310 MET A N 1
ATOM 2261 C CA . MET A 1 310 ? -21.969 -8.192 32.128 1.00 93.25 310 MET A CA 1
ATOM 2262 C C . MET A 1 310 ? -22.279 -7.305 33.347 1.00 93.25 310 MET A C 1
ATOM 2264 O O . MET A 1 310 ? -22.648 -6.138 33.187 1.00 93.25 310 MET A O 1
ATOM 2268 N N . PRO A 1 311 ? -22.083 -7.803 34.584 1.00 91.62 311 PRO A N 1
ATOM 2269 C CA . PRO A 1 311 ? -22.226 -6.986 35.782 1.00 91.62 311 PRO A CA 1
ATOM 2270 C C . PRO A 1 311 ? -21.342 -5.736 35.731 1.00 91.62 311 PRO A C 1
ATOM 2272 O O . PRO A 1 311 ? -20.143 -5.818 35.480 1.00 91.62 311 PRO A O 1
ATOM 2275 N N . GLY A 1 312 ? -21.937 -4.577 36.007 1.00 92.12 312 GLY A N 1
ATOM 2276 C CA . GLY A 1 312 ? -21.241 -3.290 35.988 1.00 92.12 312 GLY A CA 1
ATOM 2277 C C . GLY A 1 312 ? -21.288 -2.563 34.643 1.00 92.12 312 GLY A C 1
ATOM 2278 O O . GLY A 1 312 ? -21.061 -1.358 34.633 1.00 92.12 312 GLY A O 1
ATOM 2279 N N . VAL A 1 313 ? -21.653 -3.217 33.537 1.00 95.94 313 VAL A N 1
ATOM 2280 C CA . VAL A 1 313 ? -21.969 -2.527 32.277 1.00 95.94 313 VAL A CA 1
ATOM 2281 C C . VAL A 1 313 ? -23.397 -1.986 32.354 1.00 95.94 313 VAL A C 1
ATOM 2283 O O . VAL A 1 313 ? -24.328 -2.714 32.687 1.00 95.94 313 VAL A O 1
ATOM 2286 N N . THR A 1 314 ? -23.575 -0.694 32.079 1.00 94.25 314 THR A N 1
ATOM 2287 C CA . THR A 1 314 ? -24.878 -0.017 32.158 1.00 94.25 314 THR A CA 1
ATOM 2288 C C . THR A 1 314 ? -25.518 0.149 30.787 1.00 94.25 314 THR A C 1
ATOM 2290 O O . THR A 1 314 ? -26.719 -0.064 30.653 1.00 94.25 314 THR A O 1
ATOM 2293 N N . ASN A 1 315 ? -24.734 0.487 29.759 1.00 96.50 315 ASN A N 1
ATOM 2294 C CA . ASN A 1 315 ? -25.218 0.627 28.388 1.00 96.50 315 ASN A CA 1
ATOM 2295 C C . ASN A 1 315 ? -24.160 0.196 27.369 1.00 96.50 315 ASN A C 1
ATOM 2297 O O . ASN A 1 315 ? -22.961 0.356 27.594 1.00 96.50 315 ASN A O 1
ATOM 2301 N N . VAL A 1 316 ? -24.616 -0.293 26.215 1.00 98.00 316 VAL A N 1
ATOM 2302 C CA . VAL A 1 316 ? -23.760 -0.668 25.084 1.00 98.00 316 VAL A CA 1
ATOM 2303 C C . VAL A 1 316 ? -24.388 -0.167 23.790 1.00 98.00 316 VAL A C 1
ATOM 2305 O O . VAL A 1 316 ? -25.552 -0.464 23.511 1.00 98.00 316 VAL A O 1
ATOM 2308 N N . TYR A 1 317 ? -23.605 0.547 22.990 1.00 98.12 317 TYR A N 1
ATOM 2309 C CA . TYR A 1 317 ? -24.002 1.113 21.705 1.00 98.12 317 TYR A CA 1
ATOM 2310 C C . TYR A 1 317 ? -23.038 0.651 20.611 1.00 98.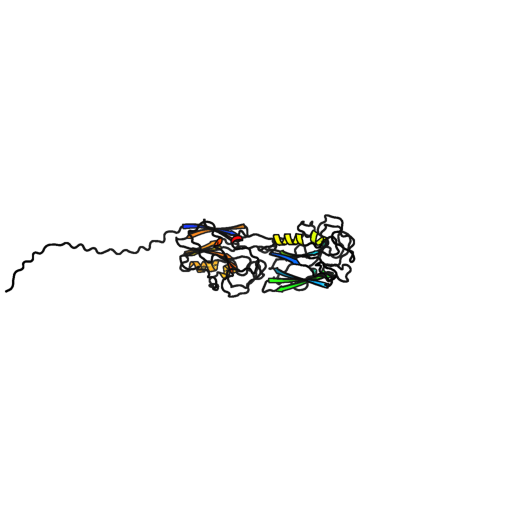12 317 TYR A C 1
ATOM 2312 O O . TYR A 1 317 ? -21.851 0.455 20.864 1.00 98.12 317 TYR A O 1
ATOM 2320 N N . VAL A 1 318 ? -23.548 0.512 19.390 1.00 98.31 318 VAL A N 1
ATOM 2321 C CA . VAL A 1 318 ? -22.736 0.357 18.178 1.00 98.31 318 VAL A CA 1
ATOM 2322 C C . VAL A 1 318 ? -23.107 1.509 17.256 1.00 98.31 318 VAL A C 1
ATOM 2324 O O . VAL A 1 318 ? -24.279 1.659 16.912 1.00 98.31 318 VAL A O 1
ATOM 2327 N N . LEU A 1 319 ? -22.136 2.360 16.932 1.00 98.12 319 LEU A N 1
ATOM 2328 C CA . LEU A 1 319 ? -22.326 3.527 16.075 1.00 98.12 319 LEU A CA 1
ATOM 2329 C C . LEU A 1 319 ? -21.965 3.173 14.634 1.00 98.12 319 LEU A C 1
ATOM 2331 O O . LEU A 1 319 ? -20.903 2.600 14.388 1.00 98.12 319 LEU A O 1
ATOM 2335 N N . GLY A 1 320 ? -22.833 3.551 13.699 1.00 95.75 320 GLY A N 1
ATOM 2336 C CA . GLY A 1 320 ? -22.689 3.211 12.289 1.00 95.75 320 GLY A CA 1
ATOM 2337 C C . GLY A 1 320 ? -23.013 1.746 11.974 1.00 95.75 320 GLY A C 1
ATOM 2338 O O . GLY A 1 320 ? -23.183 0.896 12.848 1.00 95.75 320 GLY A O 1
ATOM 2339 N N . SER A 1 321 ? -23.123 1.456 10.680 1.00 95.06 321 SER A N 1
ATOM 2340 C CA . SER A 1 321 ? -23.323 0.097 10.137 1.00 95.06 321 SER A CA 1
ATOM 2341 C C . SER A 1 321 ? -22.361 -0.226 8.992 1.00 95.06 321 SER A C 1
ATOM 2343 O O . SER A 1 321 ? -22.435 -1.284 8.374 1.00 95.06 321 SER A O 1
ATOM 2345 N N . SER A 1 322 ? -21.458 0.700 8.686 1.00 94.44 322 SER A N 1
ATOM 2346 C CA . SER A 1 322 ? -20.457 0.600 7.631 1.00 94.44 322 SER A CA 1
ATOM 2347 C C . SER A 1 322 ? -19.175 1.291 8.096 1.00 94.44 322 SER A C 1
ATOM 2349 O O . SER A 1 322 ? -19.237 2.096 9.029 1.00 94.44 322 SER A O 1
ATOM 2351 N N . PRO A 1 323 ? -18.019 0.988 7.485 1.00 95.69 323 PRO A N 1
ATOM 2352 C CA . PRO A 1 323 ? -16.773 1.634 7.862 1.00 95.69 323 PRO A CA 1
ATOM 2353 C C . PRO A 1 323 ? -16.809 3.159 7.681 1.00 95.69 323 PRO A C 1
ATOM 2355 O O . PRO A 1 323 ? -17.267 3.668 6.657 1.00 95.69 323 PRO A O 1
ATOM 2358 N N . ILE A 1 324 ? -16.263 3.887 8.653 1.00 97.88 324 ILE A N 1
ATOM 2359 C CA . ILE A 1 324 ? -16.019 5.326 8.581 1.00 97.88 324 ILE A CA 1
ATOM 2360 C C . ILE A 1 324 ? -14.737 5.541 7.774 1.00 97.88 324 ILE A C 1
ATOM 2362 O O . ILE A 1 324 ? -13.624 5.356 8.277 1.00 97.88 324 ILE A O 1
ATOM 2366 N N . LEU A 1 325 ? -14.888 5.916 6.507 1.00 96.62 325 LEU A N 1
ATOM 2367 C CA . LEU A 1 325 ? -13.769 6.264 5.627 1.00 96.62 325 LEU A CA 1
ATOM 2368 C C . LEU A 1 325 ? -13.097 7.580 6.063 1.00 96.62 325 LEU A C 1
ATOM 2370 O O . LEU A 1 325 ? -13.747 8.383 6.739 1.00 96.62 325 LEU A O 1
ATOM 2374 N N . PRO A 1 326 ? -11.836 7.844 5.665 1.00 96.69 326 PRO A N 1
ATOM 2375 C CA . PRO A 1 326 ? -11.186 9.137 5.885 1.00 96.69 326 PRO A CA 1
ATOM 2376 C C . PRO A 1 326 ? -12.076 10.331 5.506 1.00 96.69 326 PRO A C 1
ATOM 2378 O O . PRO A 1 326 ? -12.659 10.369 4.424 1.00 96.69 326 PRO A O 1
ATOM 2381 N N . GLY A 1 327 ? -12.209 11.299 6.416 1.00 97.31 327 GLY A N 1
ATOM 2382 C CA . GLY A 1 327 ? -13.116 12.450 6.309 1.00 97.31 327 GLY A CA 1
ATOM 2383 C C . GLY A 1 327 ? -14.545 12.197 6.814 1.00 97.31 327 GLY A C 1
ATOM 2384 O O . GLY A 1 327 ? -15.276 13.153 7.092 1.00 97.31 327 GLY A O 1
ATOM 2385 N N . GLY A 1 328 ? -14.941 10.933 6.977 1.00 98.06 328 GLY A N 1
ATOM 2386 C CA . GLY A 1 328 ? -16.239 10.520 7.505 1.00 98.06 328 GLY A CA 1
ATOM 2387 C C . GLY A 1 328 ? -16.365 10.680 9.022 1.00 98.06 328 GLY A C 1
ATOM 2388 O O . GLY A 1 328 ? -15.386 10.885 9.745 1.00 98.06 328 GLY A O 1
ATOM 2389 N N . MET A 1 329 ? -17.597 10.575 9.520 1.00 98.12 329 MET A N 1
ATOM 2390 C CA . MET A 1 329 ? -17.885 10.584 10.953 1.00 98.12 329 MET A CA 1
ATOM 2391 C C . MET A 1 329 ? -19.148 9.793 11.286 1.00 98.12 329 MET A C 1
ATOM 2393 O O . MET A 1 329 ? -20.040 9.675 10.451 1.00 98.12 329 MET A O 1
ATOM 2397 N N . GLU A 1 330 ? -19.243 9.358 12.536 1.00 98.38 330 GLU A N 1
ATOM 2398 C CA . GLU A 1 330 ? -20.444 8.788 13.140 1.00 98.38 330 GLU A CA 1
ATOM 2399 C C . GLU A 1 330 ? -20.775 9.506 14.447 1.00 98.38 330 GLU A C 1
ATOM 2401 O O . GLU A 1 330 ? -19.892 9.996 15.160 1.00 98.38 330 GLU A O 1
ATOM 2406 N N . THR A 1 331 ? -22.066 9.578 14.768 1.00 98.00 331 THR A N 1
ATOM 2407 C CA . THR A 1 331 ? -22.553 10.231 15.990 1.00 98.00 331 THR A CA 1
ATOM 2408 C C . THR A 1 331 ? -23.579 9.365 16.703 1.00 98.00 331 THR A C 1
ATOM 2410 O O . THR A 1 331 ? -24.348 8.650 16.065 1.00 98.00 331 THR A O 1
ATOM 2413 N N . GLY A 1 332 ? -23.615 9.441 18.032 1.00 97.06 332 GLY A N 1
ATOM 2414 C CA . GLY A 1 332 ? -24.585 8.713 18.844 1.00 97.06 332 GLY A CA 1
ATOM 2415 C C . GLY A 1 332 ? -24.976 9.471 20.104 1.00 97.06 332 GLY A C 1
ATOM 2416 O O . GLY A 1 332 ? -24.186 10.242 20.644 1.00 97.06 332 GLY A O 1
ATOM 2417 N N . GLN A 1 333 ? -26.196 9.236 20.582 1.00 97.25 333 GLN A N 1
ATOM 2418 C CA . GLN A 1 333 ? -26.629 9.670 21.910 1.00 97.25 333 GLN A CA 1
ATOM 2419 C C . GLN A 1 333 ? -26.319 8.566 22.919 1.00 97.25 333 GLN A C 1
ATOM 2421 O O . GLN A 1 333 ? -26.758 7.431 22.740 1.00 97.25 333 GLN A O 1
ATOM 2426 N N . ILE A 1 334 ? -25.589 8.905 23.979 1.00 96.19 334 ILE A N 1
ATOM 2427 C CA . ILE A 1 334 ? -25.266 7.990 25.075 1.00 96.19 334 ILE A CA 1
ATOM 2428 C C . ILE A 1 334 ? -25.906 8.461 26.378 1.00 96.19 334 ILE A C 1
ATOM 2430 O O . ILE A 1 334 ? -25.941 9.654 26.681 1.00 96.19 334 ILE A O 1
ATOM 2434 N N . GLN A 1 335 ? -26.394 7.502 27.157 1.00 95.44 335 GLN A N 1
ATOM 2435 C CA . GLN A 1 335 ? -26.897 7.698 28.517 1.00 95.44 335 GLN A CA 1
ATOM 2436 C C . GLN A 1 335 ? -25.859 7.194 29.522 1.00 95.44 335 GLN A C 1
ATOM 2438 O O . GLN A 1 335 ? -25.328 6.092 29.354 1.00 95.44 335 GLN A O 1
ATOM 2443 N N . TYR A 1 336 ? -25.562 7.989 30.551 1.00 93.75 336 TYR A N 1
ATOM 2444 C CA . TYR A 1 336 ? -24.538 7.677 31.550 1.00 93.75 336 TYR A CA 1
ATOM 2445 C C . TYR A 1 336 ? -24.887 8.231 32.933 1.00 93.75 336 TYR A C 1
ATOM 2447 O O . TYR A 1 336 ? -25.349 9.364 33.053 1.00 93.75 336 TYR A O 1
ATOM 2455 N N . ALA A 1 337 ? -24.610 7.480 33.999 1.00 92.31 337 ALA A N 1
ATOM 2456 C CA . ALA A 1 337 ? -24.759 7.944 35.375 1.00 92.31 337 ALA A CA 1
ATOM 2457 C C . ALA A 1 337 ? -23.485 8.625 35.905 1.00 92.31 337 ALA A C 1
ATOM 2459 O O . ALA A 1 337 ? -22.376 8.452 35.394 1.00 92.31 337 ALA A O 1
ATOM 2460 N N . ASN A 1 338 ? -23.628 9.404 36.980 1.00 88.31 338 ASN A N 1
ATOM 2461 C CA . ASN A 1 338 ? -22.475 10.002 37.648 1.00 88.31 338 ASN A CA 1
ATOM 2462 C C . ASN A 1 338 ? -21.513 8.920 38.160 1.00 88.31 338 ASN A C 1
ATOM 2464 O O . ASN A 1 338 ? -21.891 8.058 38.952 1.00 88.31 338 ASN A O 1
ATOM 2468 N N . GLY A 1 339 ? -20.247 9.024 37.751 1.00 88.44 339 GLY A N 1
ATOM 2469 C CA . GLY A 1 339 ? -19.200 8.059 38.094 1.00 88.44 339 GLY A CA 1
ATOM 2470 C C . GLY A 1 339 ? -19.026 6.933 37.074 1.00 88.44 339 GLY A C 1
ATOM 2471 O O . GLY A 1 339 ? -18.112 6.125 37.247 1.00 88.44 339 GLY A O 1
ATOM 2472 N N . ASP A 1 340 ? -19.843 6.897 36.020 1.00 95.06 340 ASP A N 1
ATOM 2473 C CA . ASP A 1 340 ? -19.648 5.972 34.909 1.00 95.06 340 ASP A CA 1
ATOM 2474 C C . ASP A 1 340 ? -18.418 6.346 34.074 1.00 95.06 340 ASP A C 1
ATOM 2476 O O . ASP A 1 340 ? -17.972 7.502 34.010 1.00 95.06 340 ASP A O 1
ATOM 2480 N N . LYS A 1 341 ? -17.874 5.327 33.417 1.00 95.56 341 LYS A N 1
ATOM 2481 C CA . LYS A 1 341 ? -16.782 5.418 32.460 1.00 95.56 341 LYS A CA 1
ATOM 2482 C C . LYS A 1 341 ? -17.272 5.033 31.065 1.00 95.56 341 LYS A C 1
ATOM 2484 O O . LYS A 1 341 ? -18.183 4.221 30.927 1.00 95.56 341 LYS A O 1
ATOM 2489 N N . ILE A 1 342 ? -16.632 5.601 30.050 1.00 96.38 342 ILE A N 1
ATOM 2490 C CA . ILE A 1 342 ? -16.838 5.312 28.634 1.00 96.38 342 ILE A CA 1
ATOM 2491 C C . ILE A 1 342 ? -15.633 4.524 28.127 1.00 96.38 342 ILE A C 1
ATOM 2493 O O . ILE A 1 342 ? -14.480 4.925 28.322 1.00 96.38 342 ILE A O 1
ATOM 2497 N N . PHE A 1 343 ? -15.912 3.416 27.463 1.00 97.50 343 PHE A N 1
ATOM 2498 C CA . PHE A 1 343 ? -14.965 2.671 26.653 1.00 97.50 343 PHE A CA 1
ATOM 2499 C C . PHE A 1 343 ? -15.392 2.718 25.187 1.00 97.50 343 PHE A C 1
ATOM 2501 O O . PHE A 1 343 ? -16.587 2.692 24.889 1.00 97.50 343 PHE A O 1
ATOM 2508 N N . ILE A 1 344 ? -14.416 2.803 24.291 1.00 98.00 344 ILE A N 1
ATOM 2509 C CA . ILE A 1 344 ? -14.595 2.817 22.845 1.00 98.00 344 ILE A CA 1
ATOM 2510 C C . ILE A 1 344 ? -13.679 1.758 22.241 1.00 98.00 344 ILE A C 1
ATOM 2512 O O . ILE A 1 344 ? -12.520 1.675 22.637 1.00 98.00 344 ILE A O 1
ATOM 2516 N N . ALA A 1 345 ? -14.182 1.006 21.262 1.00 98.44 345 ALA A N 1
ATOM 2517 C CA . ALA A 1 345 ? -13.361 0.179 20.382 1.00 98.44 345 ALA A CA 1
ATOM 2518 C C . ALA A 1 345 ? -13.824 0.293 18.927 1.00 98.44 345 ALA A C 1
ATOM 2520 O O . ALA A 1 345 ? -15.023 0.273 18.640 1.00 98.44 345 ALA A O 1
ATOM 2521 N N . THR A 1 346 ? -12.871 0.387 18.006 1.00 98.69 346 THR A N 1
ATOM 2522 C CA . THR A 1 346 ? -13.113 0.319 16.562 1.00 98.69 346 THR A CA 1
ATOM 2523 C C . THR A 1 346 ? -11.906 -0.278 15.856 1.00 98.69 346 THR A C 1
ATOM 2525 O O . THR A 1 346 ? -10.774 0.034 16.207 1.00 98.69 346 THR A O 1
ATOM 2528 N N . MET A 1 347 ? -12.135 -1.099 14.838 1.00 98.31 347 MET A N 1
ATOM 2529 C CA . MET A 1 347 ? -11.076 -1.707 14.036 1.00 98.31 347 MET A CA 1
ATOM 2530 C C . MET A 1 347 ? -10.212 -0.643 13.360 1.00 98.31 347 MET A C 1
ATOM 2532 O O . MET A 1 347 ? -10.731 0.361 12.859 1.00 98.31 347 MET A O 1
ATOM 2536 N N . PHE A 1 348 ? -8.918 -0.924 13.266 1.00 97.69 348 PHE A N 1
ATOM 2537 C CA . PHE A 1 348 ? -8.047 -0.375 12.239 1.00 97.69 348 PHE A CA 1
ATOM 2538 C C . PHE A 1 348 ? -8.260 -1.209 10.967 1.00 97.69 348 PHE A C 1
ATOM 2540 O O . PHE A 1 348 ? -7.756 -2.324 10.844 1.00 97.69 348 PHE A O 1
ATOM 2547 N N . GLY A 1 349 ? -9.063 -0.707 10.026 1.00 94.94 349 GLY A N 1
ATOM 2548 C CA . GLY A 1 349 ? -9.682 -1.525 8.972 1.00 94.94 349 GLY A CA 1
ATOM 2549 C C . GLY A 1 349 ? -8.737 -2.198 7.970 1.00 94.94 349 GLY A C 1
ATOM 2550 O O . GLY A 1 349 ? -9.176 -3.052 7.205 1.00 94.94 349 GLY A O 1
ATOM 2551 N N . THR A 1 350 ? -7.458 -1.828 7.959 1.00 93.94 350 THR A N 1
ATOM 2552 C CA . THR A 1 350 ? -6.427 -2.390 7.075 1.00 93.94 350 THR A CA 1
ATOM 2553 C C . THR A 1 350 ? -5.321 -3.102 7.849 1.00 93.94 350 THR A C 1
ATOM 2555 O O . THR A 1 350 ? -4.157 -3.020 7.476 1.00 93.94 350 THR A O 1
ATOM 2558 N N . SER A 1 351 ? -5.668 -3.744 8.959 1.00 96.38 351 SER A N 1
ATOM 2559 C CA . SER A 1 351 ? -4.779 -4.596 9.755 1.00 96.38 351 SER A CA 1
ATOM 2560 C C . SER A 1 351 ? -5.328 -6.020 9.814 1.00 96.38 351 SER A C 1
ATOM 2562 O O . SER A 1 351 ? -6.425 -6.293 9.309 1.00 96.38 351 SER A O 1
ATOM 2564 N N . ASN A 1 352 ? -4.551 -6.932 10.392 1.00 97.12 352 ASN A N 1
ATOM 2565 C CA . ASN A 1 352 ? -4.978 -8.307 10.601 1.00 97.12 352 ASN A CA 1
ATOM 2566 C C . ASN A 1 352 ? -5.925 -8.408 11.804 1.00 97.12 352 ASN A C 1
ATOM 2568 O O . ASN A 1 352 ? -6.963 -9.063 11.671 1.00 97.12 352 ASN A O 1
ATOM 2572 N N . ASP A 1 353 ? -5.599 -7.723 12.901 1.00 98.00 353 ASP A N 1
ATOM 2573 C CA . ASP A 1 353 ? -6.346 -7.694 14.164 1.00 98.00 353 ASP A CA 1
ATOM 2574 C C . ASP A 1 353 ? -6.043 -6.450 15.035 1.00 98.00 353 ASP A C 1
ATOM 2576 O O . ASP A 1 353 ? -6.071 -6.515 16.264 1.00 98.00 353 ASP A O 1
ATOM 2580 N N . TRP A 1 354 ? -5.780 -5.283 14.439 1.00 98.56 354 TRP A N 1
ATOM 2581 C CA . TRP A 1 354 ? -5.594 -4.056 15.221 1.00 98.56 354 TRP A CA 1
ATOM 2582 C C . TRP A 1 354 ? -6.896 -3.299 15.462 1.00 98.56 354 TRP A C 1
ATOM 2584 O O . TRP A 1 354 ? -7.800 -3.226 14.620 1.00 98.56 354 TRP A O 1
ATOM 2594 N N . PHE A 1 355 ? -6.961 -2.614 16.600 1.00 98.75 355 PHE A N 1
ATOM 2595 C CA . PHE A 1 355 ? -8.099 -1.787 16.974 1.00 98.75 355 PHE A CA 1
ATOM 2596 C C . PHE A 1 355 ? -7.689 -0.535 17.755 1.00 98.75 355 PHE A C 1
ATOM 2598 O O . PHE A 1 355 ? -6.786 -0.533 18.588 1.00 98.75 355 PHE A O 1
ATOM 2605 N N . PHE A 1 356 ? -8.394 0.562 17.500 1.00 98.81 356 PHE A N 1
ATOM 2606 C CA . PHE A 1 356 ? -8.320 1.767 18.311 1.00 98.81 356 PHE A CA 1
ATOM 2607 C C . PHE A 1 356 ? -9.213 1.622 19.535 1.00 98.81 356 PHE A C 1
ATOM 2609 O O . PHE A 1 356 ? -10.396 1.297 19.402 1.00 98.81 356 PHE A O 1
ATOM 2616 N N . ALA A 1 357 ? -8.676 1.930 20.712 1.00 98.44 357 ALA A N 1
ATOM 2617 C CA . ALA A 1 357 ? -9.443 1.945 21.948 1.00 98.44 357 ALA A CA 1
ATOM 2618 C C . ALA A 1 357 ? -8.824 2.846 23.016 1.00 98.44 357 ALA A C 1
ATOM 2620 O O . ALA A 1 357 ? -7.687 3.291 22.901 1.00 98.44 357 ALA A O 1
ATOM 2621 N N . ASN A 1 358 ? -9.566 3.086 24.094 1.00 96.62 358 ASN A N 1
ATOM 2622 C CA . ASN A 1 358 ? -8.996 3.593 25.338 1.00 96.62 358 ASN A CA 1
ATOM 2623 C C . ASN A 1 358 ? -8.791 2.446 26.337 1.00 96.62 358 ASN A C 1
ATOM 2625 O O . ASN A 1 358 ? -9.760 1.815 26.749 1.00 96.62 358 ASN A O 1
ATOM 2629 N N . GLU A 1 359 ? -7.560 2.208 26.798 1.00 91.69 359 GLU A N 1
ATOM 2630 C CA . GLU A 1 359 ? -7.307 1.223 27.865 1.00 91.69 359 GLU A CA 1
ATOM 2631 C C . GLU A 1 359 ? -7.982 1.648 29.176 1.00 91.69 359 GLU A C 1
ATOM 2633 O O . GLU A 1 359 ? -8.723 0.881 29.797 1.00 91.69 359 GLU A O 1
ATOM 2638 N N . THR A 1 360 ? -7.767 2.901 29.588 1.00 90.31 360 THR A N 1
ATOM 2639 C CA . THR A 1 360 ? -8.409 3.462 30.780 1.00 90.31 360 THR A CA 1
ATOM 2640 C C . THR A 1 360 ? -9.752 4.082 30.410 1.00 90.31 360 THR A C 1
ATOM 2642 O O . THR A 1 360 ? -9.829 4.979 29.570 1.00 90.31 360 THR A O 1
ATOM 2645 N N . GLY A 1 361 ? -10.824 3.648 31.078 1.00 86.75 361 GLY A N 1
ATOM 2646 C CA . GLY A 1 361 ? -12.163 4.204 30.876 1.00 86.75 361 GLY A CA 1
ATOM 2647 C C . GLY A 1 361 ? -12.221 5.722 31.079 1.00 86.75 361 GLY A C 1
ATOM 2648 O O . GLY A 1 361 ? -11.803 6.239 32.119 1.00 86.75 361 GLY A O 1
ATOM 2649 N N . MET A 1 362 ? -12.770 6.433 30.095 1.00 92.25 362 MET A N 1
ATOM 2650 C CA . MET A 1 362 ? -12.932 7.887 30.115 1.00 92.25 362 MET A CA 1
ATOM 2651 C C . MET A 1 362 ? -14.062 8.278 31.063 1.00 92.25 362 MET A C 1
ATOM 2653 O O . MET A 1 362 ? -15.134 7.695 31.002 1.00 92.25 362 MET A O 1
ATOM 2657 N N . ASN A 1 363 ? -13.874 9.279 31.923 1.00 91.88 363 ASN A N 1
ATOM 2658 C CA . ASN A 1 363 ? -14.964 9.753 32.783 1.00 91.88 363 ASN A CA 1
ATOM 2659 C C . ASN A 1 363 ? -16.129 10.274 31.924 1.00 91.88 363 ASN A C 1
ATOM 2661 O O . ASN A 1 363 ? -15.939 11.213 31.152 1.00 91.88 363 ASN A O 1
ATOM 2665 N N . ALA A 1 364 ? -17.327 9.706 32.091 1.00 91.94 364 ALA A N 1
ATOM 2666 C CA . ALA A 1 364 ? -18.491 10.051 31.276 1.00 91.94 364 ALA A CA 1
ATOM 2667 C C . ALA A 1 364 ? -18.976 11.505 31.466 1.00 91.94 364 ALA A C 1
ATOM 2669 O O . ALA A 1 364 ? -19.652 12.058 30.601 1.00 91.94 364 ALA A O 1
ATOM 2670 N N . ASN A 1 365 ? -18.570 12.165 32.559 1.00 89.31 365 ASN A N 1
ATOM 2671 C CA . ASN A 1 365 ? -18.823 13.591 32.786 1.00 89.31 365 ASN A CA 1
ATOM 2672 C C . ASN A 1 365 ? -17.910 14.526 31.980 1.00 89.31 365 ASN A C 1
ATOM 2674 O O . ASN A 1 365 ? -18.160 15.731 31.952 1.00 89.31 365 ASN A O 1
ATOM 2678 N N . LYS A 1 366 ? -16.836 14.014 31.364 1.00 91.25 366 LYS A N 1
ATOM 2679 C CA . LYS A 1 366 ? -15.940 14.833 30.542 1.00 91.25 366 LYS A CA 1
ATOM 2680 C C . LYS A 1 366 ? -16.692 15.325 29.297 1.00 91.25 366 LYS A C 1
ATOM 2682 O O . LYS A 1 366 ? -17.541 14.622 28.750 1.00 91.25 366 LYS A O 1
ATOM 2687 N N . SER A 1 367 ? -16.360 16.532 28.858 1.00 93.75 367 SER A N 1
ATOM 2688 C CA . SER A 1 367 ? -16.828 17.107 27.595 1.00 93.75 367 SER A CA 1
ATOM 2689 C C . SER A 1 367 ? -15.639 17.618 26.781 1.00 93.75 367 SER A C 1
ATOM 2691 O O . SER A 1 367 ? -14.569 17.875 27.339 1.00 93.75 367 SER A O 1
ATOM 2693 N N . GLY A 1 368 ? -15.844 17.788 25.478 1.00 96.38 368 GLY A N 1
ATOM 2694 C CA . GLY A 1 368 ? -14.840 18.221 24.514 1.00 96.38 368 GLY A CA 1
ATOM 2695 C C . GLY A 1 368 ? -14.069 17.064 23.880 1.00 96.38 368 GLY A C 1
ATOM 2696 O O . GLY A 1 368 ? -14.523 15.918 23.872 1.00 96.38 368 GLY A O 1
ATOM 2697 N N . ASP A 1 369 ? -12.903 17.395 23.328 1.00 96.69 369 ASP A N 1
ATOM 2698 C CA . ASP A 1 369 ? -12.004 16.452 22.666 1.00 96.69 369 ASP A CA 1
ATOM 2699 C C . ASP A 1 369 ? -11.351 15.503 23.689 1.00 96.69 369 ASP A C 1
ATOM 2701 O O . ASP A 1 369 ? -10.787 15.922 24.709 1.00 96.69 369 ASP A O 1
ATOM 2705 N N . VAL A 1 370 ? -11.454 14.203 23.421 1.00 96.31 370 VAL A N 1
ATOM 2706 C CA . VAL A 1 370 ? -10.867 13.126 24.227 1.00 96.31 370 VAL A CA 1
ATOM 2707 C C . VAL A 1 370 ? -9.998 12.181 23.396 1.00 96.31 370 VAL A C 1
ATOM 2709 O O . VAL A 1 370 ? -9.654 11.099 23.861 1.00 96.31 370 VAL A O 1
ATOM 2712 N N . SER A 1 371 ? -9.601 12.590 22.191 1.00 96.38 371 SER A N 1
ATOM 2713 C CA . SER A 1 371 ? -8.828 11.776 21.240 1.00 96.38 371 SER A CA 1
ATOM 2714 C C . SER A 1 371 ? -7.486 11.309 21.808 1.00 96.38 371 SER A C 1
ATOM 2716 O O . SER A 1 371 ? -7.006 10.238 21.466 1.00 96.38 371 SER A O 1
ATOM 2718 N N . ASN A 1 372 ? -6.902 12.068 22.740 1.00 95.44 372 ASN A N 1
ATOM 2719 C CA . ASN A 1 372 ? -5.653 11.711 23.417 1.00 95.44 372 ASN A CA 1
ATOM 2720 C C . ASN A 1 372 ? -5.760 10.502 24.366 1.00 95.44 372 ASN A C 1
ATOM 2722 O O . ASN A 1 372 ? -4.748 10.086 24.920 1.00 95.44 372 ASN A O 1
ATOM 2726 N N . MET A 1 373 ? -6.970 9.993 24.602 1.00 95.25 373 MET A N 1
ATOM 2727 C CA . MET A 1 373 ? -7.218 8.782 25.388 1.00 95.25 373 MET A CA 1
ATOM 2728 C C . MET A 1 373 ? -7.242 7.521 24.519 1.00 95.25 373 MET A C 1
ATOM 2730 O O . MET A 1 373 ? -7.366 6.429 25.069 1.00 95.25 373 MET A O 1
ATOM 2734 N N . ILE A 1 374 ? -7.197 7.672 23.193 1.00 97.69 374 ILE A N 1
ATOM 2735 C CA . ILE A 1 374 ? -7.262 6.568 22.242 1.00 97.69 374 ILE A CA 1
ATOM 2736 C C . ILE A 1 374 ? -5.847 6.194 21.805 1.00 97.69 374 ILE A C 1
ATOM 2738 O O . ILE A 1 374 ? -5.108 7.033 21.287 1.00 97.69 374 ILE A O 1
ATOM 2742 N N . SER A 1 375 ? -5.519 4.920 21.977 1.00 97.88 375 SER A N 1
ATOM 2743 C CA . SER A 1 375 ? -4.316 4.265 21.468 1.00 97.88 375 SER A CA 1
ATOM 2744 C C . SER A 1 375 ? -4.709 3.174 20.472 1.00 97.88 375 SER A C 1
ATOM 2746 O O . SER A 1 375 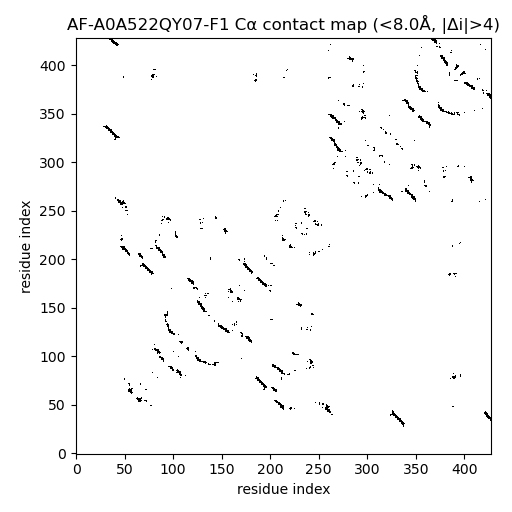? -5.887 2.832 20.332 1.00 97.88 375 SER A O 1
ATOM 2748 N N . LEU A 1 376 ? -3.717 2.661 19.749 1.00 98.62 376 LEU A N 1
ATOM 2749 C CA . LEU A 1 376 ? -3.869 1.557 18.809 1.00 98.62 376 LEU A CA 1
ATOM 2750 C C . LEU A 1 376 ? -3.290 0.288 19.434 1.00 98.62 376 LEU A C 1
ATOM 2752 O O . LEU A 1 376 ? -2.140 0.290 19.869 1.00 98.62 376 LEU A O 1
ATOM 2756 N N . TYR A 1 377 ? -4.076 -0.778 19.458 1.00 98.69 377 TYR A N 1
ATOM 2757 C CA . TYR A 1 377 ? -3.710 -2.053 20.057 1.00 98.69 377 TYR A CA 1
ATOM 2758 C C . TYR A 1 377 ? -3.754 -3.168 19.020 1.00 98.69 377 TYR A C 1
ATOM 2760 O O . TYR A 1 377 ? -4.583 -3.138 18.113 1.00 98.69 377 TYR A O 1
ATOM 2768 N N . ASP A 1 378 ? -2.851 -4.119 19.196 1.00 98.50 378 ASP A N 1
ATOM 2769 C CA . ASP A 1 378 ? -2.815 -5.431 18.567 1.00 98.50 378 ASP A CA 1
ATOM 2770 C C . ASP A 1 378 ? -3.548 -6.400 19.504 1.00 98.50 378 ASP A C 1
ATOM 2772 O O . ASP A 1 378 ? -3.263 -6.434 20.708 1.00 98.50 378 ASP A O 1
ATOM 2776 N N . ASP A 1 379 ? -4.553 -7.102 18.979 1.00 98.56 379 ASP A N 1
ATOM 2777 C CA . ASP A 1 379 ? -5.379 -8.042 19.741 1.00 98.56 379 ASP A CA 1
ATOM 2778 C C . ASP A 1 379 ? -4.635 -9.351 20.075 1.00 98.56 379 ASP A C 1
ATOM 2780 O O . ASP A 1 379 ? -5.005 -10.062 21.014 1.00 98.56 379 ASP A O 1
ATOM 2784 N N . GLY A 1 380 ? -3.555 -9.653 19.350 1.00 98.06 380 GLY A N 1
ATOM 2785 C CA . GLY A 1 380 ? -2.721 -10.834 19.530 1.00 98.06 380 GLY A CA 1
ATOM 2786 C C . GLY A 1 380 ? -3.392 -12.126 19.067 1.00 98.06 380 GLY A C 1
ATOM 2787 O O . GLY A 1 380 ? -3.036 -13.212 19.537 1.00 98.06 380 GLY A O 1
ATOM 2788 N N . THR A 1 381 ? -4.389 -12.041 18.188 1.00 98.12 381 THR A N 1
ATOM 2789 C CA . THR A 1 381 ? -5.181 -13.183 17.714 1.00 98.12 381 THR A CA 1
ATOM 2790 C C . THR A 1 381 ? -4.941 -13.518 16.244 1.00 98.12 381 THR A C 1
ATOM 2792 O O . THR A 1 381 ? -5.333 -14.607 15.802 1.00 98.12 381 THR A O 1
ATOM 2795 N N . ALA A 1 382 ? -4.268 -12.650 15.486 1.00 97.31 382 ALA A N 1
ATOM 2796 C CA . ALA A 1 382 ? -3.897 -12.883 14.098 1.00 97.31 382 ALA A CA 1
ATOM 2797 C C . ALA A 1 382 ? -2.462 -12.441 13.783 1.00 97.31 382 ALA A C 1
ATOM 2799 O O . ALA A 1 382 ? -2.041 -11.348 14.112 1.00 97.31 382 ALA A O 1
ATOM 2800 N N . LEU A 1 383 ? -1.729 -13.274 13.040 1.00 96.75 383 LEU A N 1
ATOM 2801 C CA . LEU A 1 383 ? -0.378 -12.930 12.611 1.00 96.75 383 LEU A CA 1
ATOM 2802 C C . LEU A 1 383 ? -0.377 -11.683 11.722 1.00 96.75 383 LEU A C 1
ATOM 2804 O O . LEU A 1 383 ? -1.115 -11.614 10.730 1.00 96.75 383 LEU A O 1
ATOM 2808 N N . GLU A 1 384 ? 0.540 -10.773 12.027 1.00 95.56 384 GLU A N 1
ATOM 2809 C CA . GLU A 1 384 ? 0.660 -9.489 11.355 1.00 95.56 384 GLU A CA 1
ATOM 2810 C C . GLU A 1 384 ? 1.147 -9.538 9.911 1.00 95.56 384 GLU A C 1
ATOM 2812 O O . GLU A 1 384 ? 2.070 -10.269 9.541 1.00 95.56 384 GLU A O 1
ATOM 2817 N N . GLN A 1 385 ? 0.573 -8.648 9.102 1.00 96.44 385 GLN A N 1
ATOM 2818 C CA . GLN A 1 385 ? 1.041 -8.318 7.759 1.00 96.44 385 GLN A CA 1
ATOM 2819 C C . GLN A 1 385 ? 1.037 -6.805 7.555 1.00 96.44 385 GLN A C 1
ATOM 2821 O O . GLN A 1 385 ? 0.413 -6.066 8.313 1.00 96.44 385 GLN A O 1
ATOM 2826 N N . TYR A 1 386 ? 1.719 -6.336 6.507 1.00 96.94 386 TYR A N 1
ATOM 2827 C CA . TYR A 1 386 ? 1.831 -4.904 6.245 1.00 96.94 386 TYR A CA 1
ATOM 2828 C C . TYR A 1 386 ? 0.445 -4.240 6.144 1.00 96.94 386 TYR A C 1
ATOM 2830 O O . TYR A 1 386 ? -0.381 -4.661 5.322 1.00 96.94 386 TYR A O 1
ATOM 2838 N N . PRO A 1 387 ? 0.159 -3.201 6.947 1.00 95.94 387 PRO A N 1
ATOM 2839 C CA . PRO A 1 387 ? -1.147 -2.567 6.951 1.00 95.94 387 PRO A CA 1
ATOM 2840 C C . PRO A 1 387 ? -1.551 -2.031 5.573 1.00 95.94 387 PRO A C 1
ATOM 2842 O O . PRO A 1 387 ? -0.829 -1.250 4.962 1.00 95.94 387 PRO A O 1
ATOM 2845 N N . GLY A 1 388 ? -2.710 -2.448 5.063 1.00 95.06 388 GLY A N 1
ATOM 2846 C CA . GLY A 1 388 ? -3.204 -2.035 3.742 1.00 95.06 388 GLY A CA 1
ATOM 2847 C C . GLY A 1 388 ? -2.544 -2.742 2.560 1.00 95.06 388 GLY A C 1
ATOM 2848 O O . GLY A 1 388 ? -2.820 -2.377 1.421 1.00 95.06 388 GLY A O 1
ATOM 2849 N N . ALA A 1 389 ? -1.707 -3.748 2.812 1.00 96.00 389 ALA A N 1
ATOM 2850 C CA . ALA A 1 389 ? -1.074 -4.575 1.785 1.00 96.00 389 ALA A CA 1
ATOM 2851 C C . ALA A 1 389 ? -0.934 -6.052 2.216 1.00 96.00 389 ALA A C 1
ATOM 2853 O O . ALA A 1 389 ? -0.133 -6.798 1.655 1.00 96.00 389 ALA A O 1
ATOM 2854 N N . GLY A 1 390 ? -1.697 -6.483 3.226 1.00 94.62 390 GLY A N 1
ATOM 2855 C CA . GLY A 1 390 ? -1.677 -7.847 3.748 1.00 94.62 390 GLY A CA 1
ATOM 2856 C C . GLY A 1 390 ? -2.790 -8.707 3.159 1.00 94.62 390 GLY A C 1
ATOM 2857 O O . GLY A 1 390 ? -3.967 -8.475 3.424 1.00 94.62 390 GLY A O 1
ATOM 2858 N N . ASN A 1 391 ? -2.445 -9.751 2.407 1.00 93.06 391 ASN A N 1
ATOM 2859 C CA . ASN A 1 391 ? -3.413 -10.643 1.766 1.00 93.06 391 ASN A CA 1
ATOM 2860 C C . ASN A 1 391 ? -4.312 -11.431 2.742 1.00 93.06 391 ASN A C 1
ATOM 2862 O O . ASN A 1 391 ? -5.326 -11.996 2.333 1.00 93.06 391 ASN A O 1
ATOM 2866 N N . ARG A 1 392 ? -3.948 -11.497 4.028 1.00 94.00 392 ARG A N 1
ATOM 2867 C CA . ARG A 1 392 ? -4.715 -12.163 5.094 1.00 94.00 392 ARG A CA 1
ATOM 2868 C C . ARG A 1 392 ? -5.618 -11.217 5.884 1.00 94.00 392 ARG A C 1
ATOM 2870 O O . ARG A 1 392 ? -6.368 -11.685 6.735 1.00 94.00 392 ARG A O 1
ATOM 2877 N N . GLN A 1 393 ? -5.598 -9.924 5.568 1.00 93.69 393 GLN A N 1
ATOM 2878 C CA . GLN A 1 393 ? -6.503 -8.932 6.145 1.00 93.69 393 GLN A CA 1
ATOM 2879 C C . GLN A 1 393 ? -7.909 -9.105 5.560 1.00 93.69 393 GLN A C 1
ATOM 2881 O O . GLN A 1 393 ? -8.077 -9.379 4.365 1.00 93.69 393 GLN A O 1
ATOM 2886 N N . ALA A 1 394 ? -8.938 -8.887 6.381 1.00 89.62 394 ALA A N 1
ATOM 2887 C CA . ALA A 1 394 ? -10.331 -9.040 5.957 1.00 89.62 394 ALA A CA 1
ATOM 2888 C C . ALA A 1 394 ? -10.693 -8.136 4.764 1.00 89.62 394 ALA A C 1
ATOM 2890 O O . ALA A 1 394 ? -11.450 -8.550 3.886 1.00 89.62 394 ALA A O 1
ATOM 2891 N N . GLY A 1 395 ? -10.095 -6.940 4.681 1.00 87.44 395 GLY A N 1
ATOM 2892 C CA . GLY A 1 395 ? -10.288 -6.002 3.568 1.00 87.44 395 GLY A CA 1
ATOM 2893 C C . GLY A 1 395 ? -9.878 -6.548 2.193 1.00 87.44 395 GLY A C 1
ATOM 2894 O O . GLY A 1 395 ? -10.402 -6.091 1.181 1.00 87.44 395 GLY A O 1
ATOM 2895 N N . PHE A 1 396 ? -9.009 -7.563 2.151 1.00 90.31 396 PHE A N 1
ATOM 2896 C CA . PHE A 1 396 ? -8.580 -8.250 0.926 1.00 90.31 396 PHE A CA 1
ATOM 2897 C C . PHE A 1 396 ? -9.265 -9.614 0.730 1.00 90.31 396 PH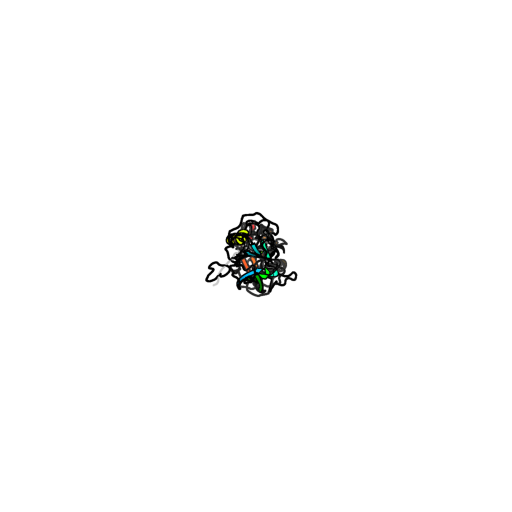E A C 1
ATOM 2899 O O . PHE A 1 396 ? -8.840 -10.418 -0.103 1.00 90.31 396 PHE A O 1
ATOM 2906 N N . GLY A 1 397 ? -10.318 -9.908 1.504 1.00 88.12 397 GLY A N 1
ATOM 2907 C CA . GLY A 1 397 ? -10.965 -11.225 1.519 1.00 88.12 397 GLY A CA 1
ATOM 2908 C C . GLY A 1 397 ? -10.042 -12.331 2.043 1.00 88.12 397 GLY A C 1
ATOM 2909 O O . GLY A 1 397 ? -10.202 -13.499 1.684 1.00 88.12 397 GLY A O 1
ATOM 2910 N N . GLY A 1 398 ? -9.032 -11.952 2.828 1.00 87.50 398 GLY A N 1
ATOM 2911 C CA . GLY A 1 398 ? -8.059 -12.850 3.423 1.00 87.50 398 GLY A CA 1
ATOM 2912 C C . GLY A 1 398 ? -8.617 -13.644 4.598 1.00 87.50 398 GLY A C 1
ATOM 2913 O O . GLY A 1 398 ? -9.579 -13.239 5.245 1.00 87.50 398 GLY A O 1
ATOM 2914 N N . THR A 1 399 ? -7.994 -14.786 4.882 1.00 89.38 399 THR A N 1
ATOM 2915 C CA . THR A 1 399 ? -8.195 -15.520 6.138 1.00 89.38 399 THR A CA 1
ATOM 2916 C C . THR A 1 399 ? -6.957 -15.344 7.006 1.00 89.38 399 THR A C 1
ATOM 2918 O O . THR A 1 399 ? -5.846 -15.705 6.591 1.00 89.38 399 THR A O 1
ATOM 2921 N N . GLN A 1 400 ? -7.160 -14.801 8.204 1.00 91.62 400 GLN A N 1
ATOM 2922 C CA . GLN A 1 400 ? -6.119 -14.590 9.202 1.00 91.62 400 GLN A CA 1
ATOM 2923 C C . GLN A 1 400 ? -5.410 -15.907 9.554 1.00 91.62 400 GLN A C 1
ATOM 2925 O O . GLN A 1 400 ? -6.031 -16.972 9.584 1.00 91.62 400 GLN A O 1
ATOM 2930 N N . ILE A 1 401 ? -4.100 -15.841 9.819 1.00 94.69 401 ILE A N 1
ATOM 2931 C CA . ILE A 1 401 ? -3.378 -16.936 10.484 1.00 94.69 401 ILE A CA 1
ATOM 2932 C C . ILE A 1 401 ? -3.581 -16.732 11.984 1.00 94.69 401 ILE A C 1
ATOM 2934 O O . ILE A 1 401 ? -3.128 -15.705 12.480 1.00 94.69 401 ILE A O 1
ATOM 2938 N N . PRO A 1 402 ? -4.232 -17.661 12.700 1.00 95.88 402 PRO A N 1
ATOM 2939 C CA . PRO A 1 402 ? -4.444 -17.502 14.130 1.00 95.88 402 PRO A CA 1
ATOM 2940 C C . PRO A 1 402 ? -3.130 -17.512 14.908 1.00 95.88 402 PRO A C 1
ATOM 2942 O O . PRO A 1 402 ? -2.248 -18.334 14.644 1.00 95.88 402 PRO A O 1
ATOM 2945 N N . GLU A 1 403 ? -3.064 -16.673 15.928 1.00 96.38 403 GLU A N 1
ATOM 2946 C CA . GLU A 1 403 ? -2.071 -16.737 16.996 1.00 96.38 403 GLU A CA 1
ATOM 2947 C C . GLU A 1 403 ? -2.741 -16.505 18.357 1.00 96.38 403 GLU A C 1
ATOM 2949 O O . GLU A 1 403 ? -3.967 -16.476 18.460 1.00 96.38 403 GLU A O 1
ATOM 2954 N N . SER A 1 404 ? -1.950 -16.482 19.428 1.00 95.88 404 SER A N 1
ATOM 2955 C CA . SER A 1 404 ? -2.455 -16.337 20.797 1.00 95.88 404 SER A CA 1
ATOM 2956 C C . SER A 1 404 ? -1.428 -15.596 21.646 1.00 95.88 404 SER A C 1
ATOM 2958 O O . SER A 1 404 ? -0.847 -16.150 22.586 1.00 95.88 404 SER A O 1
ATOM 2960 N N . ASN A 1 405 ? -1.190 -14.347 21.278 1.00 97.94 405 ASN A N 1
ATOM 2961 C CA . ASN A 1 405 ? -0.350 -13.413 21.999 1.00 97.94 405 ASN A CA 1
ATOM 2962 C C . ASN A 1 405 ? -1.195 -12.556 22.961 1.00 97.94 405 ASN A C 1
ATOM 2964 O O . ASN A 1 405 ? -2.415 -12.470 22.829 1.00 97.94 405 ASN A O 1
ATOM 2968 N N . PRO A 1 406 ? -0.578 -11.951 23.988 1.00 98.31 406 PRO A N 1
ATOM 2969 C CA . PRO A 1 406 ? -1.251 -10.942 24.793 1.00 98.31 406 PRO A CA 1
ATOM 2970 C C . PRO A 1 406 ? -1.532 -9.670 23.986 1.00 98.31 406 PRO A C 1
ATOM 2972 O O . PRO A 1 406 ? -0.717 -9.289 23.150 1.00 98.31 406 PRO A O 1
ATOM 2975 N N . ILE A 1 407 ? -2.607 -8.964 24.335 1.00 98.62 407 ILE A N 1
ATOM 2976 C CA . ILE A 1 407 ? -2.949 -7.656 23.773 1.00 98.62 407 ILE A CA 1
ATOM 2977 C C . ILE A 1 407 ? -1.868 -6.641 24.145 1.00 98.62 407 ILE A C 1
ATOM 2979 O O . ILE A 1 407 ? -1.538 -6.476 25.329 1.00 98.62 407 ILE A O 1
ATOM 2983 N N . MET A 1 408 ? -1.352 -5.924 23.149 1.00 98.12 408 MET A N 1
ATOM 2984 C CA . MET A 1 408 ? -0.272 -4.946 23.304 1.00 98.12 408 MET A CA 1
ATOM 2985 C C . MET A 1 408 ? -0.558 -3.672 22.506 1.00 98.12 408 MET A C 1
ATOM 2987 O O . MET A 1 408 ? -1.284 -3.690 21.520 1.00 98.12 408 MET A O 1
ATOM 2991 N N . GLU A 1 409 ? 0.005 -2.538 22.927 1.00 97.50 409 GLU A N 1
ATOM 2992 C CA . GLU A 1 409 ? -0.004 -1.334 22.085 1.00 97.50 409 GLU A CA 1
ATOM 2993 C C . GLU A 1 409 ? 0.869 -1.578 20.844 1.00 97.50 409 GLU A C 1
ATOM 2995 O O . GLU A 1 409 ? 1.971 -2.126 20.955 1.00 97.50 409 GLU A O 1
ATOM 3000 N N . VAL A 1 410 ? 0.378 -1.180 19.667 1.00 97.56 410 VAL A N 1
ATOM 3001 C CA . VAL A 1 410 ? 1.088 -1.391 18.400 1.00 97.56 410 VAL A CA 1
ATOM 3002 C C . VAL A 1 410 ? 2.406 -0.618 18.405 1.00 97.56 410 VAL A C 1
ATOM 3004 O O . VAL A 1 410 ? 2.457 0.578 18.695 1.00 97.56 410 VAL A O 1
ATOM 3007 N N . GLY A 1 411 ? 3.488 -1.322 18.070 1.00 93.44 411 GLY A N 1
ATOM 3008 C CA . GLY A 1 411 ? 4.833 -0.761 17.995 1.00 93.44 411 GLY A CA 1
ATOM 3009 C C . GLY A 1 411 ? 5.107 0.032 16.712 1.00 93.44 411 GLY A C 1
ATOM 3010 O O . GLY A 1 411 ? 4.218 0.549 16.044 1.00 93.44 411 GLY A O 1
ATOM 3011 N N . ASN A 1 412 ? 6.384 0.117 16.343 1.00 91.31 412 ASN A N 1
ATOM 3012 C CA . ASN A 1 412 ? 6.869 0.883 15.189 1.00 91.31 412 ASN A CA 1
ATOM 3013 C C . ASN A 1 412 ? 7.362 0.004 14.026 1.00 91.31 412 ASN A C 1
ATOM 3015 O O . ASN A 1 412 ? 8.137 0.472 13.193 1.00 91.31 412 ASN A O 1
ATOM 3019 N N . THR A 1 413 ? 6.935 -1.262 13.973 1.00 91.44 413 THR A N 1
ATOM 3020 C CA . THR A 1 413 ? 7.315 -2.214 12.915 1.00 91.44 413 THR A CA 1
ATOM 3021 C C . THR A 1 413 ? 6.913 -1.717 11.524 1.00 91.44 413 THR A C 1
ATOM 3023 O O . THR A 1 413 ? 7.664 -1.896 10.567 1.00 91.44 413 THR A O 1
ATOM 3026 N N . PHE A 1 414 ? 5.753 -1.059 11.416 1.00 92.69 414 PHE A N 1
ATOM 3027 C CA . PHE A 1 414 ? 5.219 -0.512 10.169 1.00 92.69 414 PHE A CA 1
ATOM 3028 C C . PHE A 1 414 ? 5.064 1.017 10.246 1.00 92.69 414 PHE A C 1
ATOM 3030 O O . PHE A 1 414 ? 4.811 1.556 11.328 1.00 92.69 414 PHE A O 1
ATOM 3037 N N . PRO A 1 415 ? 5.194 1.740 9.116 1.00 90.50 415 PRO A N 1
ATOM 3038 C CA . PRO A 1 415 ? 5.089 3.196 9.077 1.00 90.50 415 PRO A CA 1
ATOM 3039 C C . PRO A 1 415 ? 3.620 3.643 9.113 1.00 90.50 415 PRO A C 1
ATOM 3041 O O . PRO A 1 415 ? 3.032 4.002 8.093 1.00 90.50 415 PRO A O 1
ATOM 3044 N N . ILE A 1 416 ? 3.016 3.617 10.299 1.00 93.12 416 ILE A N 1
ATOM 3045 C CA . ILE A 1 416 ? 1.620 4.014 10.511 1.00 93.12 416 ILE A CA 1
ATOM 3046 C C . ILE A 1 416 ? 1.511 5.393 11.176 1.00 93.12 416 ILE A C 1
ATOM 3048 O O . ILE A 1 416 ? 2.375 5.765 11.976 1.00 93.12 416 ILE A O 1
ATOM 3052 N N . PRO A 1 417 ? 0.465 6.181 10.865 1.00 93.44 417 PRO A N 1
ATOM 3053 C CA . PRO A 1 417 ? 0.216 7.436 11.557 1.00 93.44 417 PRO A CA 1
ATOM 3054 C C . PRO A 1 417 ? -0.171 7.187 13.028 1.00 93.44 417 PRO A C 1
ATOM 3056 O O . PRO A 1 417 ? -0.832 6.191 13.333 1.00 93.44 417 PRO A O 1
ATOM 3059 N N . PRO A 1 418 ? 0.180 8.101 13.950 1.00 94.25 418 PRO A N 1
ATOM 3060 C CA . PRO A 1 418 ? -0.313 8.074 15.324 1.00 94.25 418 PRO A CA 1
ATOM 3061 C C . PRO A 1 418 ? -1.846 8.049 15.394 1.00 94.25 418 PRO A C 1
ATOM 3063 O O . PRO A 1 418 ? -2.514 8.688 14.584 1.00 94.25 418 PRO A O 1
ATOM 3066 N N . ALA A 1 419 ? -2.417 7.414 16.424 1.00 96.25 419 ALA A N 1
ATOM 3067 C CA . ALA A 1 419 ? -3.873 7.301 16.582 1.00 96.25 419 ALA A CA 1
ATOM 3068 C C . ALA A 1 419 ? -4.604 8.655 16.521 1.00 96.25 419 ALA A C 1
ATOM 3070 O O . ALA A 1 419 ? -5.609 8.790 15.826 1.00 96.25 419 ALA A O 1
ATOM 3071 N N . LYS A 1 420 ? -4.050 9.689 17.165 1.00 95.44 420 LYS A N 1
ATOM 3072 C CA . LYS A 1 420 ? -4.593 11.060 17.153 1.00 95.44 420 LYS A CA 1
ATOM 3073 C C . LYS A 1 420 ? -4.648 11.725 15.769 1.00 95.44 420 LYS A C 1
ATOM 3075 O O . LYS A 1 420 ? -5.309 12.747 15.641 1.00 95.44 420 LYS A O 1
ATOM 3080 N N . ASP A 1 421 ? -3.940 11.186 14.777 1.00 96.19 421 ASP A N 1
ATOM 3081 C CA . ASP A 1 421 ? -3.932 11.680 13.396 1.00 96.19 421 ASP A CA 1
ATOM 3082 C C . ASP A 1 421 ? -4.895 10.860 12.509 1.00 96.19 421 ASP A C 1
ATOM 3084 O O . ASP A 1 421 ? -5.041 11.139 11.321 1.00 96.19 421 ASP A O 1
ATOM 3088 N N . VAL A 1 422 ? -5.573 9.855 13.082 1.00 98.00 422 VAL A N 1
ATOM 3089 C CA . VAL A 1 422 ? -6.536 8.978 12.396 1.00 98.00 422 VAL A CA 1
ATOM 3090 C C . VAL A 1 422 ? -7.929 9.101 12.996 1.00 98.00 422 VAL A C 1
ATOM 3092 O O . VAL A 1 422 ? -8.894 9.294 12.263 1.00 98.00 422 VAL A O 1
ATOM 3095 N N . ILE A 1 423 ? -8.058 9.005 14.319 1.00 98.50 423 ILE A N 1
ATOM 3096 C CA . ILE A 1 423 ? -9.344 9.004 15.017 1.00 98.50 423 ILE A CA 1
ATOM 3097 C C . ILE A 1 423 ? -9.459 10.215 15.939 1.00 98.50 423 ILE A C 1
ATOM 3099 O O . ILE A 1 423 ? -8.639 10.435 16.830 1.00 98.50 423 ILE A O 1
ATOM 3103 N N . GLN A 1 424 ? -10.528 10.983 15.740 1.00 98.50 424 GLN A N 1
ATOM 3104 C CA . GLN A 1 424 ? -10.939 12.051 16.640 1.00 98.50 424 GLN A CA 1
ATOM 3105 C C . GLN A 1 424 ? -12.212 11.644 17.381 1.00 98.50 424 GLN A C 1
ATOM 3107 O O . GLN A 1 424 ? -13.203 11.250 16.764 1.00 98.50 424 GLN A O 1
ATOM 3112 N N . VAL A 1 425 ? -12.201 11.793 18.705 1.00 98.25 425 VAL A N 1
ATOM 3113 C CA . VAL A 1 425 ? -13.334 11.493 19.586 1.00 98.25 425 VAL A CA 1
ATOM 3114 C C . VAL A 1 425 ? -13.730 12.749 20.350 1.00 98.25 425 VAL A C 1
ATOM 3116 O O . VAL A 1 425 ? -12.904 13.383 21.003 1.00 98.25 425 VAL A O 1
ATOM 3119 N N . SER A 1 426 ? -15.010 13.111 20.292 1.00 97.81 426 SER A N 1
ATOM 3120 C CA . SER A 1 426 ? -15.562 14.262 21.015 1.00 97.81 426 SER A CA 1
ATOM 3121 C C . SER A 1 426 ? -16.822 13.900 21.793 1.00 97.81 426 SER A C 1
ATOM 3123 O O . SER A 1 426 ? -17.655 13.122 21.325 1.00 97.81 426 SER A O 1
ATOM 3125 N N . LEU A 1 427 ? -16.954 14.495 22.978 1.00 96.69 427 LEU A N 1
ATOM 3126 C CA . LEU A 1 427 ? -18.057 14.312 23.918 1.00 96.69 427 LEU A CA 1
ATOM 3127 C C . LEU A 1 427 ? -18.776 15.656 24.123 1.00 96.69 427 LEU A C 1
ATOM 3129 O O . LEU A 1 427 ? -18.222 16.550 24.760 1.00 96.69 427 LEU A O 1
ATOM 3133 N N . ASN A 1 428 ? -19.996 15.805 23.602 1.00 91.38 428 ASN A N 1
ATOM 3134 C CA . ASN A 1 428 ? -20.738 17.075 23.564 1.00 91.38 428 ASN A CA 1
ATOM 3135 C C . ASN A 1 428 ? -22.043 17.025 24.354 1.00 91.38 428 ASN A C 1
ATOM 3137 O O . ASN A 1 428 ? -22.905 16.172 24.030 1.00 91.38 428 ASN A O 1
#

Mean predicted aligned error: 7.74 Å

Solvent-accessible surface area (backbone atoms only — not comparable to full-atom values): 22498 Å² total; per-residue (Å²): 138,90,81,89,84,91,84,86,90,77,91,80,92,78,87,81,88,79,84,78,84,75,76,79,72,76,71,74,82,68,87,39,56,77,38,38,40,36,43,31,24,62,30,59,82,37,39,18,46,41,58,49,71,50,57,24,84,39,45,100,88,40,92,49,48,25,27,39,54,76,35,67,41,74,55,71,51,60,49,24,63,82,27,25,48,38,46,43,27,9,40,41,41,30,21,18,22,24,37,27,40,54,46,63,28,37,72,48,40,47,98,89,67,49,72,57,60,45,82,49,21,86,57,36,38,31,32,37,41,25,48,30,43,48,66,87,76,42,84,86,56,88,21,59,73,50,60,55,81,48,90,38,45,18,39,76,34,82,43,56,48,46,100,68,69,50,72,43,71,44,34,49,68,32,33,45,32,36,32,44,75,41,82,79,48,20,32,36,37,43,38,46,29,27,52,8,58,91,47,98,67,35,41,38,29,29,26,22,36,37,37,27,34,16,66,58,97,88,38,52,64,40,61,40,84,80,47,49,76,77,30,64,71,80,78,57,21,60,63,41,16,15,19,61,29,44,34,64,54,32,42,53,48,41,55,75,32,37,34,57,54,57,31,29,24,27,33,33,38,40,30,31,48,68,88,72,55,89,76,61,52,78,77,35,54,70,78,82,53,29,61,63,39,18,16,33,67,31,40,43,64,56,28,48,59,52,45,67,73,36,90,51,44,76,43,67,48,70,35,65,91,54,63,31,41,56,75,32,68,44,68,43,82,44,69,43,47,95,75,22,23,37,38,45,40,27,10,37,45,33,26,34,20,23,25,39,28,31,77,67,57,41,59,59,86,58,66,46,80,51,25,90,55,40,43,46,29,33,42,28,50,31,57,68,37,48,62,59,14,20,39,35,13,45,78,45,76,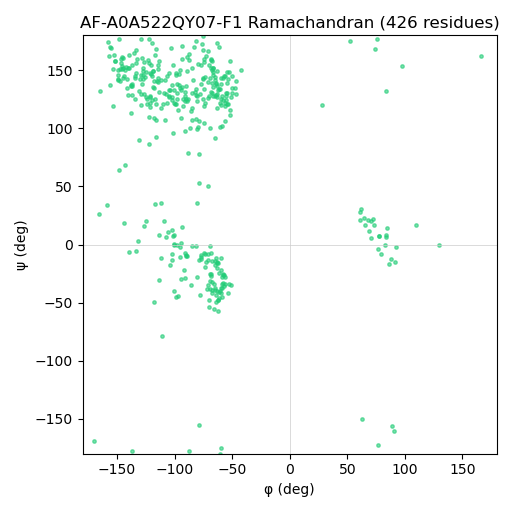25,70,62,52,78,50,84,39,47,18,39,71,61,76,78,90,59,99,68,82,58,46,68,56,32,43,42,35,35,31,88

Sequence (428 aa):
MKPLTKIISLAALATVALTSCNNMVVSPVSPSGMKTITIRNIGSSKQLVESGTFKGMGSATVNTPLILPGQEVSFSFYAGKGQTLNFATMYGWSKDCFFAPADSGLALYHADGTPVTGDISDQIMLWDDGTKTNGKINPSGPAVGGGNLVSRPIKEIGGSMDNDGNSFLPASMLMNVTLTYNDTTSQFTITIKNISGGTQNTTPFSPGVWAVSNSLGGHLSDPMPYFTDDSLDRGNGLAKIAQMGDNSKLAAYDSANTGIIIPLSPVLVVIYHKGNNPVFKVTEADFGQGLADIAQKGMASTLASALKNMPGVTNVYVLGSSPILPGGMETGQIQYANGDKIFIATMFGTSNDWFFANETGMNANKSGDVSNMISLYDDGTALEQYPGAGNRQAGFGGTQIPESNPIMEVGNTFPIPPAKDVIQVSLN

Radius of gyration: 33.98 Å; Cα contacts (8 Å, |Δi|>4): 1132; chains: 1; bounding box: 80×36×156 Å

Nearest PDB structures (foldseek):
  3d34-assembly1_A  TM=7.427E-01  e=3.280E-07  Homo sapiens
  3q13-assembly1_A  TM=6.550E-01  e=5.477E-06  Homo sapiens
  1avb-assembly1_B  TM=1.853E-01  e=5.610E-01  Phaseolus vulgaris
  2df7-assembly1_J  TM=2.157E-01  e=3.873E+00  Infectious bursal disease virus
  2df7-assembly1_N  TM=2.429E-01  e=5.393E+00  Infectious bursal disease virus